Protein AF-A0AAD5KRB5-F1 (afdb_monomer)

pLDDT: mean 70.36, std 25.69, range [22.36, 98.06]

Mean predicted aligned error: 24.26 Å

Foldseek 3Di:
DDDDDDDDDDDDDDDDDDDDDDDDDDDDDDDDDDPPPPPVVVVLVVLLQQFDLDPVQADVQLEAEEDEDPDDDPQSVVLLVVLQVLDVVQARHHYHYDDDDFFHEYEDAPVQDAAFAAGGDPDGYGYGHCHPVLWDADPVGTDNLSVNVRVLRHRGGHDSPPDPDDDDDDDDDDDDDDDDADDDDDPDDDDDDHPDPPDDPPPPPVDDPPRSDDLSSSCSSRSSSVRPVSCCVSPVPDDDPDDDDDDDDDDDDDDDDDDDDDDYDDDDDDDDDDDDDDDDDDDDDDDDDYYDDDDYYDYDDDYDDDDDDDPCVVVVVVVVVVVVVVVVVVVVVVVVVVVVVVVVVVVVVVVVVVVVVVVVVVVVVVVVVVVVVVVVVVVVVVVVVVVVVVVVVVVVVVVVVVVVVVVVVVVVVVVVVVVVVVVVVVVVVVVVVVVVVVVVVVSVVSVVVVVVVVVVVVVVVVVVVVVVVVVVVVVVVVVVVVVVVVVVVVVVVVVVVVVVVVVVVVVVVVVVVVVVVVVVVVVVVVVVVVVVVVVVVVVVVVVVVVVVVVVVVVVVVVVVVVVVVVVVVVVVVVVVVVVVVVVVVVVVVVVVVVVVVVVVVVVVVPPDDPD

Secondary structure (DSSP, 8-state):
---------S------------------PPPP--TT-TTHHHHHHHHTTTB---GGGSPGGGEEEEEE-TT--HHHHHHHHHHHHHHHTTSS-EEEE-SS-SS-EEEE--SS-SEE-SS--SSSSEEEE--GGG-EEETTEEE-HHHHHHHHHHHTBPPTTSSS-SSSS------S---PPP----S---------------------TTT---HHHHHHHHHHTT-HHHHHHH-TT------------------------------------------------------------------------STTHHHHHHHHHHHHHHHHHHHHHHHHHHHHHHHHHHHHHHHHHHHHHHHHHHHHHHHHHHHHHHHHHHHHHHHHHHHHHHHHHHHHHHHHHHHHHHHHHHHHHHHHHHHHHHHHHHHHHHHHHHHHHHHHHHHHHHHHHHHHHHHHHHHHHHHHHHHHHHHHHHHHHHHHHHHHHHHHHHHHHHHHHHHHHHHHHHHHHHHHHHHHHHHHHHHHHHHHHHHHHHHHHHHHHHHHHHHHHHHHHHHHHHHHHHHHHHHHHHHHHHHHHHHHHHHHHHHHHHHHHHHHHHHHHHHHGGGS---

Organism: NCBI:txid1820382

Structure (mmCIF, N/CA/C/O backbone):
data_AF-A0AAD5KRB5-F1
#
_entry.id   AF-A0AAD5KRB5-F1
#
loop_
_atom_site.group_PDB
_atom_site.id
_atom_site.type_symbol
_atom_site.label_atom_id
_atom_site.label_alt_id
_atom_site.label_comp_id
_atom_site.label_asym_id
_atom_site.label_entity_id
_atom_site.label_seq_id
_atom_site.pdbx_PDB_ins_code
_atom_site.Cartn_x
_atom_site.Cartn_y
_atom_site.Cartn_z
_atom_site.occupancy
_atom_site.B_iso_or_equiv
_atom_site.auth_seq_id
_atom_site.auth_comp_id
_atom_site.auth_asym_id
_atom_site.auth_atom_id
_atom_site.pdbx_PDB_model_num
ATOM 1 N N . MET A 1 1 ? -0.957 -33.837 -90.561 1.00 33.84 1 MET A N 1
ATOM 2 C CA . MET A 1 1 ? -0.164 -34.818 -89.783 1.00 33.84 1 MET A CA 1
ATOM 3 C C . MET A 1 1 ? 0.730 -34.053 -88.817 1.00 33.84 1 MET A C 1
ATOM 5 O O . MET A 1 1 ? 1.133 -32.969 -89.201 1.00 33.84 1 MET A O 1
ATOM 9 N N . LEU A 1 2 ? 0.994 -34.621 -87.631 1.00 34.00 2 LEU A N 1
ATOM 10 C CA . LEU A 1 2 ? 2.117 -34.367 -86.698 1.00 34.00 2 LEU A CA 1
ATOM 11 C C . LEU A 1 2 ? 2.572 -32.893 -86.488 1.00 34.00 2 LEU A C 1
ATOM 13 O O . LEU A 1 2 ? 3.139 -32.278 -87.379 1.00 34.00 2 LEU A O 1
ATOM 17 N N . LEU A 1 3 ? 2.258 -32.253 -85.353 1.00 36.47 3 LEU A N 1
ATOM 18 C CA . LEU A 1 3 ? 2.976 -32.339 -84.056 1.00 36.47 3 LEU A CA 1
ATOM 19 C C . LEU A 1 3 ? 4.400 -31.743 -84.068 1.00 36.47 3 LEU A C 1
ATOM 21 O O . LEU A 1 3 ? 5.311 -32.376 -84.592 1.00 36.47 3 LEU A O 1
ATOM 25 N N . ASN A 1 4 ? 4.606 -30.610 -83.371 1.00 46.38 4 ASN A N 1
ATOM 26 C CA . ASN A 1 4 ? 5.390 -30.590 -82.116 1.00 46.38 4 ASN A CA 1
ATOM 27 C C . ASN A 1 4 ? 5.543 -29.198 -81.448 1.00 46.38 4 ASN A C 1
ATOM 29 O O . ASN A 1 4 ? 6.260 -28.343 -81.953 1.00 46.38 4 ASN A O 1
ATOM 33 N N . ASN A 1 5 ? 5.035 -29.104 -80.209 1.00 39.56 5 ASN A N 1
ATOM 34 C CA . ASN A 1 5 ? 5.648 -28.405 -79.060 1.00 39.56 5 ASN A CA 1
ATOM 35 C C . ASN A 1 5 ? 5.735 -26.841 -79.060 1.00 39.56 5 ASN A C 1
ATOM 37 O O . ASN A 1 5 ? 5.331 -26.208 -80.031 1.00 39.56 5 ASN A O 1
ATOM 41 N N . PRO A 1 6 ? 6.006 -26.175 -77.907 1.00 44.97 6 PRO A N 1
ATOM 42 C CA . PRO A 1 6 ? 4.866 -25.646 -77.146 1.00 44.97 6 PRO A CA 1
ATOM 43 C C . PRO A 1 6 ? 4.995 -24.181 -76.675 1.00 44.97 6 PRO A C 1
ATOM 45 O O . PRO A 1 6 ? 6.012 -23.787 -76.113 1.00 44.97 6 PRO A O 1
ATOM 48 N N . PHE A 1 7 ? 3.905 -23.411 -76.762 1.00 33.75 7 PHE A N 1
ATOM 49 C CA . PHE A 1 7 ? 3.726 -22.166 -75.996 1.00 33.75 7 PHE A CA 1
ATOM 50 C C . PHE A 1 7 ? 2.237 -21.924 -75.688 1.00 33.75 7 PHE A C 1
ATOM 52 O O . PHE A 1 7 ? 1.543 -21.201 -76.396 1.00 33.75 7 PHE A O 1
ATOM 59 N N . VAL A 1 8 ? 1.730 -22.559 -74.625 1.00 36.62 8 VAL A N 1
ATOM 60 C CA . VAL A 1 8 ? 0.375 -22.325 -74.092 1.00 36.62 8 VAL A CA 1
ATOM 61 C C . VAL A 1 8 ? 0.426 -22.350 -72.566 1.00 36.62 8 VAL A C 1
ATOM 63 O O . VAL A 1 8 ? 0.498 -23.430 -71.991 1.00 36.62 8 VAL A O 1
ATOM 66 N N . LEU A 1 9 ? 0.399 -21.167 -71.936 1.00 37.81 9 LEU A N 1
ATOM 67 C CA . LEU A 1 9 ? -0.214 -20.880 -70.623 1.00 37.81 9 LEU A CA 1
ATOM 68 C C . LEU A 1 9 ? 0.064 -19.420 -70.199 1.00 37.81 9 LEU A C 1
ATOM 70 O O . LEU A 1 9 ? 0.882 -19.161 -69.320 1.00 37.81 9 LEU A O 1
ATOM 74 N N . LEU A 1 10 ? -0.624 -18.447 -70.813 1.00 33.12 10 LEU A N 1
ATOM 75 C CA . LEU A 1 10 ? -0.805 -17.122 -70.199 1.00 33.12 10 LEU A CA 1
ATOM 76 C C . LEU A 1 10 ? -2.013 -16.367 -70.789 1.00 33.12 10 LEU A C 1
ATOM 78 O O . LEU A 1 10 ? -1.944 -15.791 -71.866 1.00 33.12 10 LEU A O 1
ATOM 82 N N . PHE A 1 11 ? -3.120 -16.428 -70.044 1.00 29.62 11 PHE A N 1
ATOM 83 C CA . PHE A 1 11 ? -4.233 -15.471 -69.970 1.00 29.62 11 PHE A CA 1
ATOM 84 C C . PHE A 1 11 ? -4.649 -14.676 -71.227 1.00 29.62 11 PHE A C 1
ATOM 86 O O . PHE A 1 11 ? -4.172 -13.570 -71.463 1.00 29.62 11 PHE A O 1
ATOM 93 N N . LEU A 1 12 ? -5.730 -15.128 -71.873 1.00 30.44 12 LEU A N 1
ATOM 94 C CA . LEU A 1 12 ? -6.816 -14.243 -72.322 1.00 30.44 12 LEU A CA 1
ATOM 95 C C . LEU A 1 12 ? -8.167 -14.955 -72.139 1.00 30.44 12 LEU A C 1
ATOM 97 O O . LEU A 1 12 ? -8.295 -16.138 -72.443 1.00 30.44 12 LEU A O 1
ATOM 101 N N . GLY A 1 13 ? -9.167 -14.234 -71.627 1.00 30.81 13 GLY A N 1
ATOM 102 C CA . GLY A 1 13 ? -10.491 -14.771 -71.289 1.00 30.81 13 GLY A CA 1
ATOM 103 C C . GLY A 1 13 ? -11.410 -13.660 -70.787 1.00 30.81 13 GLY A C 1
ATOM 104 O O . GLY A 1 13 ? -11.586 -13.491 -69.585 1.00 30.81 13 GLY A O 1
ATOM 105 N N . PHE A 1 14 ? -11.911 -12.836 -71.708 1.00 30.73 14 PHE A N 1
ATOM 106 C CA . PHE A 1 14 ? -12.558 -11.559 -71.399 1.00 30.73 14 PHE A CA 1
ATOM 107 C C . PHE A 1 14 ? -14.092 -11.639 -71.527 1.00 30.73 14 PHE A C 1
ATOM 109 O O . PHE A 1 14 ? -14.607 -12.050 -72.561 1.00 30.73 14 PHE A O 1
ATOM 116 N N . THR A 1 15 ? -14.787 -11.188 -70.475 1.00 33.84 15 THR A N 1
ATOM 117 C CA . THR A 1 15 ? -16.203 -10.752 -70.410 1.00 33.84 15 THR A CA 1
ATOM 118 C C . THR A 1 15 ? -17.335 -11.661 -70.915 1.00 33.84 15 THR A C 1
ATOM 120 O O . THR A 1 15 ? -17.570 -11.774 -72.113 1.00 33.84 15 THR A O 1
ATOM 123 N N . LEU A 1 16 ? -18.217 -12.034 -69.980 1.00 32.69 16 LEU A N 1
ATOM 124 C CA . LEU A 1 16 ? -19.617 -11.567 -69.936 1.00 32.69 16 LEU A CA 1
ATOM 125 C C . LEU A 1 16 ? -19.930 -11.218 -68.460 1.00 32.69 16 LEU A C 1
ATOM 127 O O . LEU A 1 16 ? -19.480 -11.946 -67.583 1.00 32.69 16 LEU A O 1
ATOM 131 N N . GLY A 1 17 ? -20.641 -10.149 -68.092 1.00 28.95 17 GLY A N 1
ATOM 132 C CA . GLY A 1 17 ? -21.177 -9.029 -68.874 1.00 28.95 17 GLY A CA 1
ATOM 133 C C . GLY A 1 17 ? -21.923 -8.018 -67.974 1.00 28.95 17 GLY A C 1
ATOM 134 O O . GLY A 1 17 ? -21.989 -8.203 -66.765 1.00 28.95 17 GLY A O 1
ATOM 135 N N . SER A 1 18 ? -22.528 -6.998 -68.593 1.00 30.42 18 SER A N 1
ATOM 136 C CA . SER A 1 18 ? -23.494 -6.031 -68.023 1.00 30.42 18 SER A CA 1
ATOM 137 C C . SER A 1 18 ? -23.044 -5.028 -66.943 1.00 30.42 18 SER A C 1
ATOM 139 O O . SER A 1 18 ? -22.562 -5.347 -65.865 1.00 30.42 18 SER A O 1
ATOM 141 N N . ALA A 1 19 ? -23.318 -3.764 -67.261 1.00 35.44 19 ALA A N 1
ATOM 142 C CA . ALA A 1 19 ? -23.075 -2.558 -66.482 1.00 35.44 19 ALA A CA 1
ATOM 143 C C . ALA A 1 19 ? -23.714 -2.506 -65.080 1.00 35.44 19 ALA A C 1
ATOM 145 O O . ALA A 1 19 ? -24.895 -2.803 -64.916 1.00 35.44 19 ALA A O 1
ATOM 146 N N . ASN A 1 20 ? -22.990 -1.897 -64.134 1.00 33.69 20 ASN A N 1
ATOM 147 C CA . ASN A 1 20 ? -23.480 -0.707 -63.428 1.00 33.69 20 ASN A CA 1
ATOM 148 C C . ASN A 1 20 ? -22.328 0.067 -62.767 1.00 33.69 20 ASN A C 1
ATOM 150 O O . ASN A 1 20 ? -21.305 -0.510 -62.413 1.00 33.69 20 ASN A O 1
ATOM 154 N N . GLY A 1 21 ? -22.481 1.387 -62.623 1.00 31.89 21 GLY A N 1
ATOM 155 C CA . GLY A 1 21 ? -21.416 2.275 -62.146 1.00 31.89 21 GLY A CA 1
ATOM 156 C C . GLY A 1 21 ? -21.823 3.153 -60.967 1.00 31.89 21 GLY A C 1
ATOM 157 O O . GLY A 1 21 ? -22.022 4.352 -61.161 1.00 31.89 21 GLY A O 1
ATOM 158 N N . LYS A 1 22 ? -21.909 2.590 -59.752 1.00 30.16 22 LYS A N 1
ATOM 159 C CA . LYS A 1 22 ? -21.881 3.341 -58.479 1.00 30.16 22 LYS A CA 1
ATOM 160 C C . LYS A 1 22 ? -21.605 2.429 -57.271 1.00 30.16 22 LYS A C 1
ATOM 162 O O . LYS A 1 22 ? -21.918 1.249 -57.323 1.00 30.16 22 LYS A O 1
ATOM 167 N N . SER A 1 23 ? -21.097 3.054 -56.202 1.00 24.75 23 SER A N 1
ATOM 168 C CA . SER A 1 23 ? -21.069 2.618 -54.789 1.00 24.75 23 SER A CA 1
ATOM 169 C C . SER A 1 23 ? -20.448 1.260 -54.422 1.00 24.75 23 SER A C 1
ATOM 171 O O . SER A 1 23 ? -20.905 0.195 -54.815 1.00 24.75 23 SER A O 1
ATOM 173 N N . ILE A 1 24 ? -19.454 1.354 -53.536 1.00 35.56 24 ILE A N 1
ATOM 174 C CA . ILE A 1 24 ? -18.873 0.281 -52.720 1.00 35.56 24 ILE A CA 1
ATOM 175 C C . ILE A 1 24 ? -19.974 -0.496 -51.979 1.00 35.56 24 ILE A C 1
ATOM 177 O O . ILE A 1 24 ? -20.862 0.116 -51.389 1.00 35.56 24 ILE A O 1
ATOM 181 N N . GLY A 1 25 ? -19.851 -1.823 -51.938 1.00 25.25 25 GLY A N 1
ATOM 182 C CA . GLY A 1 25 ? -20.611 -2.699 -51.049 1.00 25.25 25 GLY A CA 1
ATOM 183 C C . GLY A 1 25 ? -19.754 -3.898 -50.652 1.00 25.25 25 GLY A C 1
ATOM 184 O O . GLY A 1 25 ? -19.396 -4.701 -51.508 1.00 25.25 25 GLY A O 1
ATOM 185 N N . LEU A 1 26 ? -19.392 -3.989 -49.371 1.00 28.44 26 LEU A N 1
ATOM 186 C CA . LEU A 1 26 ? -18.772 -5.178 -48.786 1.00 28.44 26 LEU A CA 1
ATOM 187 C C . LEU A 1 26 ? -19.882 -6.080 -48.246 1.00 28.44 26 LEU A C 1
ATOM 189 O O . LEU A 1 26 ? -20.679 -5.643 -47.419 1.00 28.44 26 LEU A O 1
ATOM 193 N N . THR A 1 27 ? -19.910 -7.330 -48.698 1.00 31.06 27 THR A N 1
ATOM 194 C CA . THR A 1 27 ? -20.761 -8.387 -48.142 1.00 31.06 27 THR A CA 1
ATOM 195 C C . THR A 1 27 ? -19.926 -9.647 -47.973 1.00 31.06 27 THR A C 1
ATOM 197 O O . THR A 1 27 ? -19.627 -10.328 -48.951 1.00 31.06 27 THR A O 1
ATOM 200 N N . GLU A 1 28 ? -19.575 -9.951 -46.731 1.00 29.97 28 GLU A N 1
ATOM 201 C CA . GLU A 1 28 ? -19.152 -11.279 -46.290 1.00 29.97 28 GLU A CA 1
ATOM 202 C C . GLU A 1 28 ? -19.823 -11.531 -44.927 1.00 29.97 28 GLU A C 1
ATOM 204 O O . GLU A 1 28 ? -20.260 -10.584 -44.266 1.00 29.97 28 GLU A O 1
ATOM 209 N N . GLU A 1 29 ? -20.066 -12.794 -44.585 1.00 31.72 29 GLU A N 1
ATOM 210 C CA . GLU A 1 29 ? -21.195 -13.167 -43.720 1.00 31.72 29 GLU A CA 1
ATOM 211 C C . GLU A 1 29 ? -20.943 -12.953 -42.215 1.00 31.72 29 GLU A C 1
ATOM 213 O O . GLU A 1 29 ? -19.821 -13.076 -41.724 1.00 31.72 29 GLU A O 1
ATOM 218 N N . ILE A 1 30 ? -22.011 -12.653 -41.464 1.00 29.17 30 ILE A N 1
ATOM 219 C CA . ILE A 1 30 ? -21.963 -12.444 -40.009 1.00 29.17 30 ILE A CA 1
ATOM 220 C C . ILE A 1 30 ? -22.104 -13.798 -39.290 1.00 29.17 30 ILE A C 1
ATOM 222 O O . ILE A 1 30 ? -23.167 -14.413 -39.391 1.00 29.17 30 ILE A O 1
ATOM 226 N N . PRO A 1 31 ? -21.106 -14.258 -38.511 1.00 29.20 31 PRO A N 1
ATOM 227 C CA . PRO A 1 31 ? -21.293 -15.365 -37.581 1.00 29.20 31 PRO A CA 1
ATOM 228 C C . PRO A 1 31 ? -22.018 -14.884 -36.313 1.00 29.20 31 PRO A C 1
ATOM 230 O O . PRO A 1 31 ? -21.617 -13.897 -35.696 1.00 29.20 31 PRO A O 1
ATOM 233 N N . GLU A 1 32 ? -23.065 -15.595 -35.886 1.00 30.03 32 GLU A N 1
ATOM 234 C CA . GLU A 1 32 ? -23.789 -15.270 -34.649 1.00 30.03 32 GLU A CA 1
ATOM 235 C C . GLU A 1 32 ? -22.891 -15.422 -33.408 1.00 30.03 32 GLU A C 1
ATOM 237 O O . GLU A 1 32 ? -22.331 -16.493 -33.135 1.00 30.03 32 GLU A O 1
ATOM 242 N N . LEU A 1 33 ? -22.770 -14.344 -32.625 1.00 32.22 33 LEU A N 1
ATOM 243 C CA . LEU A 1 33 ? -21.905 -14.279 -31.447 1.00 32.22 33 LEU A CA 1
ATOM 244 C C . LEU A 1 33 ? -22.483 -15.084 -30.271 1.00 32.22 33 LEU A C 1
ATOM 246 O O . LEU A 1 33 ? -23.208 -14.576 -29.417 1.00 32.22 33 LEU A O 1
ATOM 250 N N . ASN A 1 34 ? -22.122 -16.366 -30.217 1.00 27.69 34 ASN A N 1
ATOM 251 C CA . ASN A 1 34 ? -22.429 -17.243 -29.091 1.00 27.69 34 ASN A CA 1
ATOM 252 C C . ASN A 1 34 ? -21.687 -16.784 -27.821 1.00 27.69 34 ASN A C 1
ATOM 254 O O . ASN A 1 34 ? -20.458 -16.676 -27.800 1.00 27.69 34 ASN A O 1
ATOM 258 N N . LEU A 1 35 ? -22.444 -16.556 -26.744 1.00 35.22 35 LEU A N 1
ATOM 259 C CA . LEU A 1 35 ? -21.977 -15.924 -25.500 1.00 35.22 35 LEU A CA 1
ATOM 260 C C . LEU A 1 35 ? -21.063 -16.816 -24.623 1.00 35.22 35 LEU A C 1
ATOM 262 O O . LEU A 1 35 ? -20.517 -16.343 -23.631 1.00 35.22 35 LEU A O 1
ATOM 266 N N . ASP A 1 36 ? -20.824 -18.072 -25.013 1.00 35.72 36 ASP A N 1
ATOM 267 C CA . ASP A 1 36 ? -19.928 -19.016 -24.317 1.00 35.72 36 ASP A CA 1
ATOM 268 C C . ASP A 1 36 ? -18.420 -18.776 -24.578 1.00 35.72 36 ASP A C 1
ATOM 270 O O . ASP A 1 36 ? -17.562 -19.494 -24.053 1.00 35.72 36 ASP A O 1
ATOM 274 N N . SER A 1 37 ? -18.045 -17.768 -25.378 1.00 30.73 37 SER A N 1
ATOM 275 C CA . SER A 1 37 ? -16.631 -17.478 -25.661 1.00 30.73 37 SER A CA 1
ATOM 276 C C . SER A 1 37 ? -15.909 -16.832 -24.469 1.00 30.73 37 SER A C 1
ATOM 278 O O . SER A 1 37 ? -16.025 -1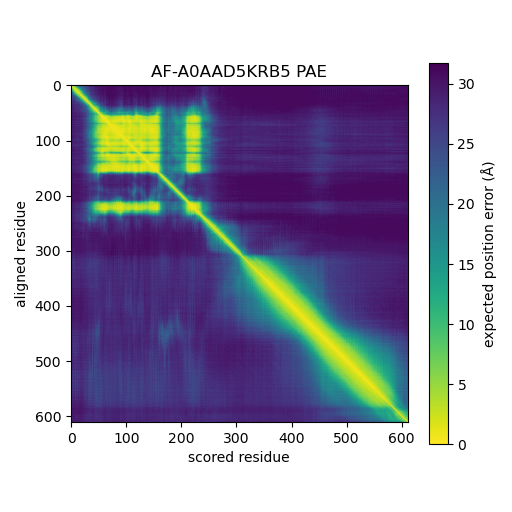5.634 -24.198 1.00 30.73 37 SER A O 1
ATOM 280 N N . LEU A 1 38 ? -15.070 -17.629 -23.800 1.00 36.25 38 LEU A N 1
ATOM 281 C CA . LEU A 1 38 ? -14.309 -17.302 -22.581 1.00 36.25 38 LEU A CA 1
ATOM 282 C C . LEU A 1 38 ? -13.310 -16.119 -22.700 1.00 36.25 38 LEU A C 1
ATOM 284 O O . LEU A 1 38 ? -12.569 -15.842 -21.755 1.00 36.25 38 LEU A O 1
ATOM 288 N N . GLN A 1 39 ? -13.230 -15.448 -23.853 1.00 36.41 39 GLN A N 1
ATOM 289 C CA . GLN A 1 39 ? -12.272 -14.373 -24.131 1.00 36.41 39 GLN A CA 1
ATOM 290 C C . GLN A 1 39 ? -12.822 -12.971 -23.826 1.00 36.41 39 GLN A C 1
ATOM 292 O O . GLN A 1 39 ? -12.128 -12.211 -23.156 1.00 36.41 39 GLN A O 1
ATOM 297 N N . GLY A 1 40 ? -14.067 -12.640 -24.190 1.00 31.38 40 GLY A N 1
ATOM 298 C CA . GLY A 1 40 ? -14.624 -11.299 -23.926 1.00 31.38 40 GLY A CA 1
ATOM 299 C C . GLY A 1 40 ? -14.718 -10.976 -22.426 1.00 31.38 40 GLY A C 1
ATOM 300 O O . GLY A 1 40 ? -14.287 -9.919 -21.965 1.00 31.38 40 GLY A O 1
ATOM 301 N N . ALA A 1 41 ? -15.156 -11.953 -21.624 1.00 34.41 41 ALA A N 1
ATOM 302 C CA . ALA A 1 41 ? -15.172 -11.849 -20.162 1.00 34.41 41 ALA A CA 1
ATOM 303 C C . ALA A 1 41 ? -13.766 -11.674 -19.545 1.00 34.41 41 ALA A C 1
ATOM 305 O O . ALA A 1 41 ? -13.626 -11.119 -18.454 1.00 34.41 41 ALA A O 1
ATOM 306 N N . LYS A 1 42 ? -12.712 -12.128 -20.235 1.00 35.44 42 LYS A N 1
ATOM 307 C CA . LYS A 1 42 ? -11.318 -12.033 -19.781 1.00 35.44 42 LYS A CA 1
ATOM 308 C C . LYS A 1 42 ? -10.738 -10.635 -19.994 1.00 35.44 42 LYS A C 1
ATOM 310 O O . LYS A 1 42 ? -9.936 -10.194 -19.177 1.00 35.44 42 LYS A O 1
ATOM 315 N N . GLU A 1 43 ? -11.157 -9.937 -21.046 1.00 38.97 43 GLU A N 1
ATOM 316 C CA . GLU A 1 43 ? -10.744 -8.558 -21.333 1.00 38.97 43 GLU A CA 1
ATOM 317 C C . GLU A 1 43 ? -11.492 -7.566 -20.434 1.00 38.97 43 GLU A C 1
ATOM 319 O O . GLU A 1 43 ? -10.852 -6.761 -19.753 1.00 38.97 43 GLU A O 1
ATOM 324 N N . LEU A 1 44 ? -12.815 -7.717 -20.285 1.00 43.31 44 LEU A N 1
ATOM 325 C CA . LEU A 1 44 ? -13.591 -6.950 -19.302 1.00 43.31 44 LEU A CA 1
ATOM 326 C C . LEU A 1 44 ? -13.076 -7.192 -17.867 1.00 43.31 44 LEU A C 1
ATOM 328 O O . LEU A 1 44 ? -12.896 -6.249 -17.097 1.00 43.31 44 LEU A O 1
ATOM 332 N N . GLY A 1 45 ? -12.733 -8.441 -17.527 1.00 47.06 45 GLY A N 1
ATOM 333 C CA . GLY A 1 45 ? -12.103 -8.802 -16.253 1.00 47.06 45 GLY A CA 1
ATOM 334 C C . GLY A 1 45 ? -10.674 -8.267 -16.058 1.00 47.06 45 GLY A C 1
ATOM 335 O O . GLY A 1 45 ? -10.228 -8.130 -14.919 1.00 47.06 45 GLY A O 1
ATOM 336 N N . GLN A 1 46 ? -9.951 -7.922 -17.131 1.00 49.81 46 GLN A N 1
ATOM 337 C CA . GLN A 1 46 ? -8.675 -7.202 -17.035 1.00 49.81 46 GLN A CA 1
ATOM 338 C C . GLN A 1 46 ? -8.867 -5.692 -16.841 1.00 49.81 46 GLN A C 1
ATOM 340 O O . GLN A 1 46 ? -8.059 -5.077 -16.144 1.00 49.81 46 GLN A O 1
ATOM 345 N N . GLN A 1 47 ? -9.924 -5.104 -17.408 1.00 50.06 47 GLN A N 1
ATOM 346 C CA . GLN A 1 47 ? -10.245 -3.683 -17.235 1.00 50.06 47 GLN A CA 1
ATOM 347 C C . GLN A 1 47 ? -10.863 -3.390 -15.855 1.00 50.06 47 GLN A C 1
ATOM 349 O O . GLN A 1 47 ? -10.479 -2.416 -15.209 1.00 50.06 47 GLN A O 1
ATOM 354 N N . LEU A 1 48 ? -11.715 -4.282 -15.333 1.00 52.84 48 LEU A N 1
ATOM 355 C CA . LEU A 1 48 ? -12.315 -4.209 -13.988 1.00 52.84 48 LEU A CA 1
ATOM 356 C C . LEU A 1 48 ? -11.349 -4.571 -12.833 1.00 52.84 48 LEU A C 1
ATOM 358 O O . LEU A 1 48 ? -11.779 -4.815 -11.704 1.00 52.84 48 LEU A O 1
ATOM 362 N N . LYS A 1 49 ? -10.028 -4.573 -13.063 1.00 55.44 49 LYS A N 1
ATOM 363 C CA . LYS A 1 49 ? -9.039 -4.665 -11.975 1.00 55.44 49 LYS A CA 1
ATOM 364 C C . LYS A 1 49 ? -9.240 -3.523 -10.975 1.00 55.44 49 LYS A C 1
ATOM 366 O O . LYS A 1 49 ? -9.223 -2.348 -11.355 1.00 55.44 49 LYS A O 1
ATOM 371 N N . ASN A 1 50 ? -9.330 -3.883 -9.693 1.00 58.31 50 ASN A N 1
ATOM 372 C CA . ASN A 1 50 ? -9.634 -2.990 -8.567 1.00 58.31 50 ASN A CA 1
ATOM 373 C C . ASN A 1 50 ? -11.098 -2.482 -8.535 1.00 58.31 50 ASN A C 1
ATOM 375 O O . ASN A 1 50 ? -11.375 -1.389 -8.047 1.00 58.31 50 ASN A O 1
ATOM 379 N N . ALA A 1 51 ? -12.048 -3.289 -9.023 1.00 60.06 51 ALA A N 1
ATOM 380 C CA . ALA A 1 51 ? -13.491 -3.113 -8.828 1.00 60.06 51 ALA A CA 1
ATOM 381 C C . ALA A 1 51 ? -14.112 -4.341 -8.128 1.00 60.06 51 ALA A C 1
ATOM 383 O O . ALA A 1 51 ? -13.682 -5.477 -8.346 1.00 60.06 51 ALA A O 1
ATOM 384 N N . ILE A 1 52 ? -15.140 -4.144 -7.293 1.00 60.50 52 ILE A N 1
ATOM 385 C CA . ILE A 1 52 ? -15.869 -5.247 -6.646 1.00 60.50 52 ILE A CA 1
ATOM 386 C C . ILE A 1 52 ? -16.842 -5.885 -7.647 1.00 60.50 52 ILE A C 1
ATOM 388 O O . ILE A 1 52 ? -17.986 -5.472 -7.778 1.00 60.50 52 ILE A O 1
ATOM 392 N N . VAL A 1 53 ? -16.401 -6.961 -8.300 1.00 59.69 53 VAL A N 1
ATOM 393 C CA . VAL A 1 53 ? -17.193 -7.737 -9.282 1.00 59.69 53 VAL A CA 1
ATOM 394 C C . VAL A 1 53 ? -18.390 -8.483 -8.647 1.00 59.69 53 VAL A C 1
ATOM 396 O O . VAL A 1 53 ? -19.237 -9.033 -9.345 1.00 59.69 53 VAL A O 1
ATOM 399 N N . ASN A 1 54 ? -18.501 -8.518 -7.313 1.00 69.12 54 ASN A N 1
ATOM 400 C CA . ASN A 1 54 ? -19.637 -9.135 -6.625 1.00 69.12 54 ASN A CA 1
ATOM 401 C C . ASN A 1 54 ? -20.840 -8.174 -6.554 1.00 69.12 54 ASN A C 1
ATOM 403 O O . ASN A 1 54 ? -20.868 -7.276 -5.709 1.00 69.12 54 ASN A O 1
ATOM 407 N N . SER A 1 55 ? -21.865 -8.432 -7.369 1.00 71.88 55 SER A N 1
ATOM 408 C CA . SER A 1 55 ? -23.085 -7.619 -7.465 1.00 71.88 55 SER A CA 1
ATOM 409 C C . SER A 1 55 ? -23.839 -7.427 -6.143 1.00 71.88 55 SER A C 1
ATOM 411 O O . SER A 1 55 ? -24.463 -6.386 -5.958 1.00 71.88 55 SER A O 1
ATOM 413 N N . SER A 1 56 ? -23.734 -8.345 -5.169 1.00 74.62 56 SER A N 1
ATOM 414 C CA . SER A 1 56 ? -24.370 -8.158 -3.851 1.00 74.62 56 SER A CA 1
ATOM 415 C C . SER A 1 56 ? -23.775 -6.997 -3.036 1.00 74.62 56 SER A C 1
ATOM 417 O O . SER A 1 56 ? -24.344 -6.603 -2.020 1.00 74.62 56 SER A O 1
ATOM 419 N N . LEU A 1 57 ? -22.602 -6.496 -3.436 1.00 83.19 57 LEU A N 1
ATOM 420 C CA . LEU A 1 57 ? -21.876 -5.385 -2.811 1.00 83.19 57 LEU A CA 1
ATOM 421 C C . LEU A 1 57 ? -21.913 -4.100 -3.661 1.00 83.19 57 LEU A C 1
ATOM 423 O O . LEU A 1 57 ? -21.243 -3.125 -3.318 1.00 83.19 57 LEU A O 1
ATOM 427 N N . LEU A 1 58 ? -22.691 -4.079 -4.745 1.00 89.06 58 LEU A N 1
ATOM 428 C CA . LEU A 1 58 ? -23.010 -2.863 -5.492 1.00 89.06 58 LEU A CA 1
ATOM 429 C C . LEU A 1 58 ? -24.271 -2.203 -4.920 1.00 89.06 58 LEU A C 1
ATOM 431 O O . LEU A 1 58 ? -25.041 -2.825 -4.181 1.00 89.06 58 LEU A O 1
ATOM 435 N N . TRP A 1 59 ? -24.481 -0.931 -5.246 1.00 92.31 59 TRP A N 1
ATOM 436 C CA . TRP A 1 59 ? -25.738 -0.247 -4.946 1.00 92.31 59 TRP A CA 1
ATOM 437 C C . TRP A 1 59 ? -26.820 -0.667 -5.954 1.00 92.31 59 TRP A C 1
ATOM 439 O O . TRP A 1 59 ? -26.569 -0.573 -7.157 1.00 92.31 59 TRP A O 1
ATOM 449 N N . PRO A 1 60 ? -28.000 -1.149 -5.504 1.00 90.31 60 PRO A N 1
ATOM 450 C CA . PRO A 1 60 ? -29.102 -1.489 -6.402 1.00 90.31 60 PRO A CA 1
ATOM 451 C C . PRO A 1 60 ? -29.427 -0.326 -7.338 1.00 90.31 60 PRO A C 1
ATOM 453 O O . PRO A 1 60 ? -29.485 0.819 -6.893 1.00 90.31 60 PRO A O 1
ATOM 456 N N . ASP A 1 61 ? -29.585 -0.629 -8.624 1.00 89.06 61 ASP A N 1
ATOM 457 C CA . ASP A 1 61 ? -29.927 0.324 -9.689 1.00 89.06 61 ASP A CA 1
ATOM 458 C C . ASP A 1 61 ? -29.000 1.563 -9.781 1.00 89.06 61 ASP A C 1
ATOM 460 O O . ASP A 1 61 ? -29.381 2.590 -10.333 1.00 89.06 61 ASP A O 1
ATOM 464 N N . GLY A 1 62 ? -27.779 1.492 -9.224 1.00 91.44 62 GLY A N 1
ATOM 465 C CA . GLY A 1 62 ? -26.853 2.632 -9.135 1.00 91.44 62 GLY A CA 1
ATOM 466 C C . GLY A 1 62 ? -27.223 3.683 -8.076 1.00 91.44 62 GLY A C 1
ATOM 467 O O . GLY A 1 62 ? -26.575 4.727 -8.002 1.00 91.44 62 GLY A O 1
ATOM 468 N N . VAL A 1 63 ? -28.236 3.424 -7.242 1.00 95.75 63 VAL A N 1
ATOM 469 C CA . VAL A 1 63 ? -28.790 4.388 -6.280 1.00 95.75 63 VAL A CA 1
ATOM 470 C C . VAL A 1 63 ? -28.051 4.313 -4.940 1.00 95.75 63 VAL A C 1
ATOM 472 O O . VAL A 1 63 ? -28.304 3.432 -4.111 1.00 95.75 63 VAL A O 1
ATOM 475 N N . LEU A 1 64 ? -27.153 5.267 -4.686 1.00 96.25 64 LEU A N 1
ATOM 476 C CA . LEU A 1 64 ? -26.479 5.416 -3.398 1.00 96.25 64 LEU A CA 1
ATOM 477 C C . LEU A 1 64 ? -27.348 6.256 -2.451 1.00 96.25 64 LEU A C 1
ATOM 479 O O . LEU A 1 64 ? -27.441 7.480 -2.552 1.00 96.25 64 LEU A O 1
ATOM 483 N N . LEU A 1 65 ? -27.976 5.575 -1.492 1.00 97.06 65 LEU A N 1
ATOM 484 C CA . LEU A 1 65 ? -28.771 6.205 -0.438 1.00 97.06 65 LEU A CA 1
ATOM 485 C C . LEU A 1 65 ? -27.858 6.839 0.620 1.00 97.06 65 LEU A C 1
ATOM 487 O O . LEU A 1 65 ? -26.989 6.148 1.155 1.00 97.06 65 LEU A O 1
ATOM 491 N N . TYR A 1 66 ? -28.054 8.118 0.964 1.00 97.69 66 TYR A N 1
ATOM 492 C CA . TYR A 1 66 ? -27.163 8.851 1.878 1.00 97.69 66 TYR A CA 1
ATOM 493 C C . TYR A 1 66 ? -27.867 9.668 2.978 1.00 97.69 66 TYR A C 1
ATOM 495 O O . TYR A 1 66 ? -29.013 10.092 2.853 1.00 97.69 66 TYR A O 1
ATOM 503 N N . SER A 1 67 ? -27.138 9.967 4.055 1.00 97.38 67 SER A N 1
ATOM 504 C CA . SER A 1 67 ? -27.440 11.051 5.001 1.00 97.38 67 SER A CA 1
ATOM 505 C C . SER A 1 67 ? -26.183 11.877 5.259 1.00 97.38 67 SER A C 1
ATOM 507 O O . SER A 1 67 ? -25.130 11.282 5.484 1.00 97.38 67 SER A O 1
ATOM 509 N N . ILE A 1 68 ? -26.299 13.199 5.350 1.00 97.38 68 ILE A N 1
ATOM 510 C CA . ILE A 1 68 ? -25.249 14.063 5.912 1.00 97.38 68 ILE A CA 1
ATOM 511 C C . ILE A 1 68 ? -25.591 14.300 7.389 1.00 97.38 68 ILE A C 1
ATOM 513 O O . ILE A 1 68 ? -26.725 14.672 7.695 1.00 97.38 68 ILE A O 1
ATOM 517 N N . GLY A 1 69 ? -24.653 14.001 8.290 1.00 93.25 69 GLY A N 1
ATOM 518 C CA . GLY A 1 69 ? -24.769 14.273 9.726 1.00 93.25 69 GLY A CA 1
ATOM 519 C C . GLY A 1 69 ? -24.419 15.719 10.091 1.00 93.25 69 GLY A C 1
ATOM 520 O O . GLY A 1 69 ? -24.040 16.512 9.235 1.00 93.25 69 GLY A O 1
ATOM 521 N N . ASP A 1 70 ? -24.524 16.069 11.370 1.00 91.00 70 ASP A N 1
ATOM 522 C CA . ASP A 1 70 ? -24.220 17.424 11.842 1.00 91.00 70 ASP A CA 1
ATOM 523 C C . ASP A 1 70 ? -22.710 17.747 11.819 1.00 91.00 70 ASP A C 1
ATOM 525 O O . ASP A 1 70 ? -21.854 16.862 11.889 1.00 91.00 70 ASP A O 1
ATOM 529 N N . GLY A 1 71 ? -22.375 19.042 11.781 1.00 91.50 71 GLY A N 1
ATOM 530 C CA . GLY A 1 71 ? -21.000 19.541 11.939 1.00 91.50 71 GLY A CA 1
ATOM 531 C C . GLY A 1 71 ? -20.240 19.854 10.643 1.00 91.50 71 GLY A C 1
ATOM 532 O O . GLY A 1 71 ? -19.083 20.280 10.715 1.00 91.50 71 GLY A O 1
ATOM 533 N N . PHE A 1 72 ? -20.862 19.690 9.475 1.00 95.75 72 PHE A N 1
ATOM 534 C CA . PHE A 1 72 ? -20.382 20.278 8.219 1.00 95.75 72 PHE A CA 1
ATOM 535 C C . PHE A 1 72 ? -20.800 21.754 8.124 1.00 95.75 72 PHE A C 1
ATOM 537 O O . PHE A 1 72 ? -21.885 22.134 8.568 1.00 95.75 72 PHE A O 1
ATOM 544 N N . SER A 1 73 ? -19.934 22.593 7.561 1.00 95.12 73 SER A N 1
ATOM 545 C CA . SER A 1 73 ? -20.252 23.969 7.179 1.00 95.12 73 SER A CA 1
ATOM 546 C C . SER A 1 73 ? -21.145 23.993 5.931 1.00 95.12 73 SER A C 1
ATOM 548 O O . SER A 1 73 ? -21.321 22.973 5.261 1.00 95.12 73 SER A O 1
ATOM 550 N N . ALA A 1 74 ? -21.685 25.164 5.582 1.00 94.44 74 ALA A N 1
ATOM 551 C CA . ALA A 1 74 ? -22.414 25.333 4.324 1.00 94.44 74 ALA A CA 1
ATOM 552 C C . ALA A 1 74 ? -21.541 24.950 3.113 1.00 94.44 74 ALA A C 1
ATOM 554 O O . ALA A 1 74 ? -21.978 24.157 2.288 1.00 94.44 74 ALA A O 1
ATOM 555 N N . GLN A 1 75 ? -20.288 25.415 3.080 1.00 94.06 75 GLN A N 1
ATOM 556 C CA . GLN A 1 75 ? -19.344 25.182 1.982 1.00 94.06 75 GLN A CA 1
ATOM 557 C C . GLN A 1 75 ? -18.853 23.722 1.908 1.00 94.06 75 GLN A C 1
ATOM 559 O O . GLN A 1 75 ? -18.702 23.163 0.828 1.00 94.06 75 GLN A O 1
ATOM 564 N N . GLU A 1 76 ? -18.657 23.061 3.055 1.00 95.56 76 GLU A N 1
ATOM 565 C CA . GLU A 1 76 ? -18.353 21.620 3.091 1.00 95.56 76 GLU A CA 1
ATOM 566 C C . GLU A 1 76 ? -19.559 20.780 2.627 1.00 95.56 76 GLU A C 1
ATOM 568 O O . GLU A 1 76 ? -19.389 19.723 2.026 1.00 95.56 76 GLU A O 1
ATOM 573 N N . THR A 1 77 ? -20.784 21.243 2.896 1.00 96.06 77 THR A N 1
ATOM 574 C CA . THR A 1 77 ? -22.023 20.579 2.454 1.00 96.06 77 THR A CA 1
ATOM 575 C C . THR A 1 77 ? -22.263 20.782 0.955 1.00 96.06 77 THR A C 1
ATOM 577 O O . THR A 1 77 ? -22.652 19.844 0.266 1.00 96.06 77 THR A O 1
ATOM 580 N N . GLU A 1 78 ? -21.985 21.983 0.448 1.00 95.44 78 GLU A N 1
ATOM 581 C CA . GLU A 1 78 ? -21.982 22.338 -0.976 1.00 95.44 78 GLU A CA 1
ATOM 582 C C . GLU A 1 78 ? -21.001 21.447 -1.752 1.00 95.44 78 GLU A C 1
ATOM 584 O O . GLU A 1 78 ? -21.426 20.724 -2.648 1.00 95.44 78 GLU A O 1
ATOM 589 N N . ALA A 1 79 ? -19.753 21.326 -1.285 1.00 94.88 79 ALA A N 1
ATOM 590 C CA . ALA A 1 79 ? -18.743 20.452 -1.885 1.00 94.88 79 ALA A CA 1
ATOM 591 C C . ALA A 1 79 ? -19.126 18.953 -1.909 1.00 94.88 79 ALA A C 1
ATOM 593 O O . ALA A 1 79 ? -18.676 18.212 -2.784 1.00 94.88 79 ALA A O 1
ATOM 594 N N . ILE A 1 80 ? -19.959 18.480 -0.969 1.00 96.81 80 ILE A N 1
ATOM 595 C CA . ILE A 1 80 ? -20.528 17.120 -1.018 1.00 96.81 80 ILE A CA 1
ATOM 596 C C . ILE A 1 80 ? -21.551 17.003 -2.160 1.00 96.81 80 ILE A C 1
ATOM 598 O O . ILE A 1 80 ? -21.532 16.010 -2.888 1.00 96.81 80 ILE A O 1
ATOM 602 N N . TYR A 1 81 ? -22.417 18.003 -2.345 1.00 97.00 81 TYR A N 1
ATOM 603 C CA . TYR A 1 81 ? -23.400 18.011 -3.433 1.00 97.00 81 TYR A CA 1
ATOM 604 C C . TYR A 1 81 ? -22.765 18.227 -4.812 1.00 97.00 81 TYR A C 1
ATOM 606 O O . TYR A 1 81 ? -23.187 17.571 -5.763 1.00 97.00 81 TYR A O 1
ATOM 614 N N . ASP A 1 82 ? -21.711 19.039 -4.919 1.00 94.38 82 ASP A N 1
ATOM 615 C CA . ASP A 1 82 ? -20.923 19.187 -6.149 1.00 94.38 82 ASP A CA 1
ATOM 616 C C . ASP A 1 82 ? -20.364 17.836 -6.608 1.00 94.38 82 ASP A C 1
ATOM 618 O O . ASP A 1 82 ? -20.466 17.472 -7.778 1.00 94.38 82 ASP A O 1
ATOM 622 N N . VAL A 1 83 ? -19.829 17.041 -5.675 1.00 94.75 83 VAL A N 1
ATOM 623 C CA . VAL A 1 83 ? -19.319 15.693 -5.966 1.00 94.75 83 VAL A CA 1
ATOM 624 C C . VAL A 1 83 ? -20.438 14.769 -6.444 1.00 94.75 83 VAL A C 1
ATOM 626 O O . VAL A 1 83 ? -20.225 14.021 -7.397 1.00 94.75 83 VAL A O 1
ATOM 629 N N . PHE A 1 84 ? -21.631 14.826 -5.844 1.00 96.69 84 PHE A N 1
ATOM 630 C CA . PHE A 1 84 ? -22.784 14.042 -6.308 1.00 96.69 84 PHE A CA 1
ATOM 631 C C . PHE A 1 84 ? -23.182 14.427 -7.738 1.00 96.69 84 PHE A C 1
ATOM 633 O O . PHE A 1 84 ? -23.292 13.549 -8.592 1.00 96.69 84 PHE A O 1
ATOM 640 N N . ALA A 1 85 ? -23.278 15.727 -8.030 1.00 94.62 85 ALA A N 1
ATOM 641 C CA . ALA A 1 85 ? -23.563 16.231 -9.371 1.00 94.62 85 ALA A CA 1
ATOM 642 C C . ALA A 1 85 ? -22.476 15.832 -10.390 1.00 94.62 85 ALA A C 1
ATOM 644 O O . ALA A 1 85 ? -22.793 15.476 -11.524 1.00 94.62 85 ALA A O 1
ATOM 645 N N . MET A 1 86 ? -21.195 15.815 -9.996 1.00 92.31 86 MET A N 1
ATOM 646 C CA . MET A 1 86 ? -20.100 15.324 -10.844 1.00 92.31 86 MET A CA 1
ATOM 647 C C . MET A 1 86 ? -20.208 13.824 -11.148 1.00 92.31 86 MET A C 1
ATOM 649 O O . MET A 1 86 ? -19.840 13.415 -12.248 1.00 92.31 86 MET A O 1
ATOM 653 N N . TYR A 1 87 ? -20.694 13.000 -10.214 1.00 94.00 87 TYR A N 1
ATOM 654 C CA . TYR A 1 87 ? -20.982 11.587 -10.484 1.00 94.00 87 TYR A CA 1
ATOM 655 C C . TYR A 1 87 ? -22.196 11.430 -11.408 1.00 94.00 87 TYR A C 1
ATOM 657 O O . TYR A 1 87 ? -22.099 10.721 -12.410 1.00 94.00 87 TYR A O 1
ATOM 665 N N . GLU A 1 88 ? -23.304 12.110 -11.117 1.00 94.31 88 GLU A N 1
ATOM 666 C CA . GLU A 1 88 ? -24.556 12.045 -11.889 1.00 94.31 88 GLU A CA 1
ATOM 667 C C . GLU A 1 88 ? -24.392 12.564 -13.329 1.00 94.31 88 GLU A C 1
ATOM 669 O O . GLU A 1 88 ? -24.993 12.030 -14.257 1.00 94.31 88 GLU A O 1
ATOM 674 N N . ALA A 1 89 ? -23.516 13.548 -13.556 1.00 90.94 89 ALA A N 1
ATOM 675 C CA . ALA A 1 89 ? -23.206 14.057 -14.893 1.00 90.94 89 ALA A CA 1
ATOM 676 C C . ALA A 1 89 ? -22.310 13.124 -15.735 1.00 90.94 89 ALA A C 1
ATOM 678 O O . ALA A 1 89 ? -22.264 13.259 -16.959 1.00 90.94 89 ALA A O 1
ATOM 679 N N . LYS A 1 90 ? -21.565 12.206 -15.099 1.00 89.19 90 LYS A N 1
ATOM 680 C CA . LYS A 1 90 ? -20.497 11.403 -15.735 1.00 89.19 90 LYS A CA 1
ATOM 681 C C . LYS A 1 90 ? -20.735 9.888 -15.681 1.00 89.19 90 LYS A C 1
ATOM 683 O O . LYS A 1 90 ? -19.939 9.122 -16.226 1.00 89.19 90 LYS A O 1
ATOM 688 N N . SER A 1 91 ? -21.799 9.446 -15.016 1.00 91.81 91 SER A N 1
ATOM 689 C CA . SER A 1 91 ? -22.142 8.040 -14.788 1.00 91.81 91 SER A CA 1
ATOM 690 C C . SER A 1 91 ? -23.661 7.851 -14.716 1.00 91.81 91 SER A C 1
ATOM 692 O O . SER A 1 91 ? -24.420 8.785 -14.938 1.00 91.81 91 SER A O 1
ATOM 694 N N . CYS A 1 92 ? -24.107 6.634 -14.412 1.00 93.62 92 CYS A N 1
ATOM 695 C CA . CYS A 1 92 ? -25.494 6.318 -14.065 1.00 93.62 92 CYS A CA 1
ATOM 696 C C . CYS A 1 92 ? -25.727 6.203 -12.546 1.00 93.62 92 CYS A C 1
ATOM 698 O O . CYS A 1 92 ? -26.801 5.789 -12.118 1.00 93.62 92 CYS A O 1
ATOM 700 N N . ILE A 1 93 ? -24.727 6.551 -11.727 1.00 96.06 93 ILE A N 1
ATOM 701 C CA . ILE A 1 93 ? -24.875 6.611 -10.271 1.00 96.06 93 ILE A CA 1
ATOM 702 C C . ILE A 1 93 ? -25.758 7.798 -9.902 1.00 96.06 93 ILE A C 1
ATOM 704 O O . ILE A 1 93 ? -25.565 8.886 -10.438 1.00 96.06 93 ILE A O 1
ATOM 708 N N . THR A 1 94 ? -26.665 7.600 -8.947 1.00 96.44 94 THR A N 1
ATOM 709 C CA . THR A 1 94 ? -27.505 8.665 -8.378 1.00 96.44 94 THR A CA 1
ATOM 710 C C . THR A 1 94 ? -27.394 8.703 -6.859 1.00 96.44 94 THR A C 1
ATOM 712 O O . THR A 1 94 ? -27.240 7.667 -6.206 1.00 96.44 94 THR A O 1
ATOM 715 N N . PHE A 1 95 ? -27.468 9.900 -6.282 1.00 97.75 95 PHE A N 1
ATOM 716 C CA . PHE A 1 95 ? -27.323 10.138 -4.849 1.00 97.75 95 PHE A CA 1
ATOM 717 C C . PHE A 1 95 ? -28.661 10.574 -4.257 1.00 97.75 95 PHE A C 1
ATOM 719 O O . PHE A 1 95 ? -29.091 11.719 -4.379 1.00 97.75 95 PHE A O 1
ATOM 726 N N . VAL A 1 96 ? -29.331 9.652 -3.563 1.00 97.25 96 VAL A N 1
ATOM 727 C CA . VAL A 1 96 ? -30.675 9.879 -3.011 1.00 97.25 96 VAL A CA 1
ATOM 728 C C . VAL A 1 96 ? -30.606 10.019 -1.495 1.00 97.25 96 VAL A C 1
ATOM 730 O O . VAL A 1 96 ? -30.082 9.158 -0.790 1.00 97.25 96 VAL A O 1
ATOM 733 N N . LYS A 1 97 ? -31.158 11.106 -0.951 1.00 97.12 97 LYS A N 1
ATOM 734 C CA . LYS A 1 97 ? -31.201 11.313 0.501 1.00 97.12 97 LYS A CA 1
ATOM 735 C C . LYS A 1 97 ? -32.149 10.296 1.150 1.00 97.12 97 LYS A C 1
ATOM 737 O O . LYS A 1 97 ? -33.331 10.277 0.814 1.00 97.12 97 LYS A O 1
ATOM 742 N N . ARG A 1 98 ? -31.651 9.496 2.104 1.00 94.31 98 ARG A N 1
ATOM 743 C CA . ARG A 1 98 ? -32.443 8.506 2.861 1.00 94.31 98 ARG A CA 1
ATOM 744 C C . ARG A 1 98 ? -33.672 9.178 3.484 1.00 94.31 98 ARG A C 1
ATOM 746 O O . ARG A 1 98 ? -33.542 10.189 4.178 1.00 94.31 98 ARG A O 1
ATOM 753 N N . THR A 1 99 ? -34.832 8.551 3.319 1.00 94.38 99 THR A N 1
ATOM 754 C CA . THR A 1 99 ? -36.046 8.811 4.100 1.00 94.38 99 THR A CA 1
ATOM 755 C C . THR A 1 99 ? -36.189 7.800 5.242 1.00 94.38 99 THR A C 1
ATOM 757 O O . THR A 1 99 ? -36.316 8.174 6.405 1.00 94.38 99 THR A O 1
ATOM 760 N N . THR A 1 100 ? -36.128 6.508 4.915 1.00 92.00 100 THR A N 1
ATOM 761 C CA . THR A 1 100 ? -36.538 5.383 5.774 1.00 92.00 100 THR A CA 1
ATOM 762 C C . THR A 1 100 ? -35.740 4.102 5.505 1.00 92.00 100 THR A C 1
ATOM 764 O O . THR A 1 100 ? -35.840 3.155 6.273 1.00 92.00 100 THR A O 1
ATOM 767 N N . GLU A 1 101 ? -34.873 4.087 4.497 1.00 92.94 101 GLU A N 1
ATOM 768 C CA . GLU A 1 101 ? -34.259 2.901 3.894 1.00 92.94 101 GLU A CA 1
ATOM 769 C C . GLU A 1 101 ? -33.015 2.425 4.672 1.00 92.94 101 GLU A C 1
ATOM 771 O O . GLU A 1 101 ? -32.011 3.132 4.762 1.00 92.94 101 GLU A O 1
ATOM 776 N N . ASP A 1 102 ? -33.051 1.223 5.255 1.00 87.81 102 ASP A N 1
ATOM 777 C CA . ASP A 1 102 ? -32.078 0.847 6.295 1.00 87.81 102 ASP A CA 1
ATOM 778 C C . ASP A 1 102 ? -30.620 0.671 5.839 1.00 87.81 102 ASP A C 1
ATOM 780 O O . ASP A 1 102 ? -29.706 0.871 6.642 1.00 87.81 102 ASP A O 1
ATOM 784 N N . PHE A 1 103 ? -30.369 0.353 4.566 1.00 90.62 103 PHE A N 1
ATOM 785 C CA . PHE A 1 103 ? -29.016 0.272 4.002 1.00 90.62 103 PHE A CA 1
ATOM 786 C C . PHE A 1 103 ? -28.659 1.577 3.284 1.00 90.62 103 PHE A C 1
ATOM 788 O O . PHE A 1 103 ? -29.150 1.834 2.188 1.00 90.62 103 PHE A O 1
ATOM 795 N N . TYR A 1 104 ? -27.790 2.381 3.896 1.00 95.25 104 TYR A N 1
ATOM 796 C CA . TYR A 1 104 ? -27.428 3.719 3.428 1.00 95.25 104 TYR A CA 1
ATOM 797 C C . TYR A 1 104 ? -26.032 4.131 3.920 1.00 95.25 104 TYR A C 1
ATOM 799 O O . TYR A 1 104 ? -25.512 3.592 4.907 1.00 95.25 104 TYR A O 1
ATOM 807 N N . VAL A 1 105 ? -25.441 5.111 3.239 1.00 96.94 105 VAL A N 1
ATOM 808 C CA . VAL A 1 105 ? -24.207 5.790 3.635 1.00 96.94 105 VAL A CA 1
ATOM 809 C C . VAL A 1 105 ? -24.527 6.918 4.612 1.00 96.94 105 VAL A C 1
ATOM 811 O O . VAL A 1 105 ? -25.240 7.862 4.284 1.00 96.94 105 VAL A O 1
ATOM 814 N N . SER A 1 106 ? -23.947 6.872 5.807 1.00 96.81 106 SER A N 1
ATOM 815 C CA . SER A 1 106 ? -23.966 7.995 6.738 1.00 96.81 106 SER A CA 1
ATOM 816 C C . SER A 1 106 ? -22.642 8.754 6.660 1.00 96.81 106 SER A C 1
ATOM 818 O O . SER A 1 106 ? -21.588 8.229 7.025 1.00 96.81 106 SER A O 1
ATOM 820 N N . ILE A 1 107 ? -22.711 9.977 6.138 1.00 98.06 107 ILE A N 1
ATOM 821 C CA . ILE A 1 107 ? -21.591 10.895 5.934 1.00 98.06 107 ILE A CA 1
ATOM 822 C C . ILE A 1 107 ? -21.419 11.710 7.218 1.00 98.06 107 ILE A C 1
ATOM 824 O O . ILE A 1 107 ? -22.336 12.430 7.617 1.00 98.06 107 ILE A O 1
ATOM 828 N N . GLN A 1 108 ? -20.284 11.558 7.899 1.00 96.38 108 GLN A N 1
ATOM 829 C CA . GLN A 1 108 ? -20.069 12.098 9.248 1.00 96.38 108 GLN A CA 1
ATOM 830 C C . GLN A 1 108 ? -18.636 12.604 9.458 1.00 96.38 108 GLN A C 1
ATOM 832 O O . GLN A 1 108 ? -17.707 12.182 8.771 1.00 96.38 108 GLN A O 1
ATOM 837 N N . LYS A 1 109 ? -18.452 13.455 10.472 1.00 95.06 109 LYS A N 1
ATOM 838 C CA . LYS A 1 109 ? -17.142 13.808 11.036 1.00 95.06 109 LYS A CA 1
ATOM 839 C C . LYS A 1 109 ? -16.863 12.929 12.255 1.00 95.06 109 LYS A C 1
ATOM 841 O O . LYS A 1 109 ? -17.367 13.212 13.340 1.00 95.06 109 LYS A O 1
ATOM 846 N N . THR A 1 110 ? -16.131 11.822 12.089 1.00 92.50 110 THR A N 1
ATOM 847 C CA . THR A 1 110 ? -15.908 10.860 13.190 1.00 92.50 110 THR A CA 1
ATOM 848 C C . THR A 1 110 ? -14.640 11.122 14.008 1.00 92.50 110 THR A C 1
ATOM 850 O O . THR A 1 110 ? -14.336 10.335 14.903 1.00 92.50 110 THR A O 1
ATOM 853 N N . GLY A 1 111 ? -13.847 12.145 13.677 1.00 88.31 111 GLY A N 1
ATOM 854 C CA . GLY A 1 111 ? -12.521 12.387 14.261 1.00 88.31 111 GLY A CA 1
ATOM 855 C C . GLY A 1 111 ? -11.469 11.319 13.915 1.00 88.31 111 GLY A C 1
ATOM 856 O O . GLY A 1 111 ? -10.454 11.221 14.602 1.00 88.31 111 GLY A O 1
ATOM 857 N N . GLY A 1 112 ? -11.720 10.495 12.891 1.00 83.38 112 GLY A N 1
ATOM 858 C CA . GLY A 1 112 ? -10.886 9.361 12.472 1.00 83.38 112 GLY A CA 1
ATOM 859 C C . GLY A 1 112 ? -10.147 9.558 11.141 1.00 83.38 112 GLY A C 1
ATOM 860 O O . GLY A 1 112 ? -9.447 8.651 10.699 1.00 83.38 112 GLY A O 1
ATOM 861 N N . GLY A 1 113 ? -10.294 10.715 10.495 1.00 88.56 113 GLY A N 1
ATOM 862 C CA . GLY A 1 113 ? -9.752 11.016 9.172 1.00 88.56 113 GLY A CA 1
ATOM 863 C C . GLY A 1 113 ? -10.695 10.642 8.022 1.00 88.56 113 GLY A C 1
ATOM 864 O O . GLY A 1 113 ? -11.891 10.418 8.210 1.00 88.56 113 GLY A O 1
ATOM 865 N N . CYS A 1 114 ? -10.139 10.593 6.811 1.00 92.50 114 CYS A N 1
ATOM 866 C CA . CYS A 1 114 ? -10.885 10.471 5.556 1.00 92.50 114 CYS A CA 1
ATOM 867 C C . CYS A 1 114 ? -10.974 9.006 5.097 1.00 92.50 114 CYS A C 1
ATOM 869 O O . CYS A 1 114 ? -10.060 8.507 4.430 1.00 92.50 114 CYS A O 1
ATOM 871 N N . TYR A 1 115 ? -12.058 8.301 5.430 1.00 91.06 115 TYR A N 1
ATOM 872 C CA . TYR A 1 115 ? -12.206 6.868 5.136 1.00 91.06 115 TYR A CA 1
ATOM 873 C C . TYR A 1 115 ? -13.631 6.472 4.722 1.00 91.06 115 TYR A C 1
ATOM 875 O O . TYR A 1 115 ? -14.601 7.181 4.973 1.00 91.06 115 TYR A O 1
ATOM 883 N N . SER A 1 116 ? -13.741 5.324 4.058 1.00 91.56 116 SER A N 1
ATOM 884 C CA . SER A 1 116 ? -14.982 4.771 3.512 1.00 91.56 116 SER A CA 1
ATOM 885 C C . SER A 1 116 ? -14.868 3.248 3.449 1.00 91.56 116 SER A C 1
ATOM 887 O O . SER A 1 116 ? -13.765 2.721 3.291 1.00 91.56 116 SER A O 1
ATOM 889 N N . TYR A 1 117 ? -15.990 2.540 3.569 1.00 89.69 117 TYR A N 1
ATOM 890 C CA . TYR A 1 117 ? -16.056 1.117 3.234 1.00 89.69 117 TYR A CA 1
ATOM 891 C C . TYR A 1 117 ? -16.104 0.936 1.714 1.00 89.69 117 TYR A C 1
ATOM 893 O O . TYR A 1 117 ? -16.752 1.720 1.024 1.00 89.69 117 TYR A O 1
ATOM 901 N N . THR A 1 118 ? -15.471 -0.113 1.183 1.00 89.06 118 THR A N 1
ATOM 902 C CA . THR A 1 118 ? -15.561 -0.393 -0.255 1.00 89.06 118 THR A CA 1
ATOM 903 C C . THR A 1 118 ? -16.846 -1.149 -0.597 1.00 89.06 118 THR A C 1
ATOM 905 O O . THR A 1 118 ? -17.052 -2.271 -0.130 1.00 89.06 118 THR A O 1
ATOM 908 N N . GLY A 1 119 ? -17.689 -0.543 -1.433 1.00 89.19 119 GLY A N 1
ATOM 909 C CA . GLY A 1 119 ? -18.989 -1.062 -1.852 1.00 89.19 119 GLY A CA 1
ATOM 910 C C . GLY A 1 119 ? -20.087 -0.924 -0.793 1.00 89.19 119 GLY A C 1
ATOM 911 O O . GLY A 1 119 ? -19.865 -0.479 0.343 1.00 89.19 119 GLY A O 1
ATOM 912 N N . ARG A 1 120 ? -21.293 -1.352 -1.165 1.00 90.88 120 ARG A N 1
ATOM 913 C CA . ARG A 1 120 ? -22.462 -1.434 -0.289 1.00 90.88 120 ARG A CA 1
ATOM 914 C C . ARG A 1 120 ? -22.272 -2.537 0.753 1.00 90.88 120 ARG A C 1
ATOM 916 O O . ARG A 1 120 ? -22.155 -3.720 0.431 1.00 90.88 120 ARG A O 1
ATOM 923 N N . GLN A 1 121 ? -22.269 -2.153 2.023 1.00 86.81 121 GLN A N 1
ATOM 924 C CA . GLN A 1 121 ? -22.143 -3.067 3.150 1.00 86.81 121 GLN A CA 1
ATOM 925 C C . GLN A 1 121 ? -23.499 -3.646 3.556 1.00 86.81 121 GLN A C 1
ATOM 927 O O . GLN A 1 121 ? -24.545 -3.012 3.438 1.00 86.81 121 GLN A O 1
ATOM 932 N N . HIS A 1 122 ? -23.461 -4.836 4.152 1.00 79.38 122 HIS A N 1
ATOM 933 C CA . HIS A 1 122 ? -24.618 -5.458 4.803 1.00 79.38 122 HIS A CA 1
ATOM 934 C C . HIS A 1 122 ? -24.773 -5.019 6.279 1.00 79.38 122 HIS A C 1
ATOM 936 O O . HIS A 1 122 ? -25.455 -5.676 7.062 1.00 79.38 122 HIS A O 1
ATOM 942 N N . SER A 1 123 ? -24.133 -3.909 6.664 1.00 74.69 123 SER A N 1
ATOM 943 C CA . SER A 1 123 ? -24.205 -3.267 7.982 1.00 74.69 123 SER A CA 1
ATOM 944 C C . SER A 1 123 ? -24.836 -1.879 7.868 1.00 74.69 123 SER A C 1
ATOM 946 O O . SER A 1 123 ? -24.607 -1.181 6.882 1.00 74.69 123 SER A O 1
ATOM 948 N N . GLN A 1 124 ? -25.601 -1.472 8.879 1.00 81.25 124 GLN A N 1
ATOM 949 C CA . GLN A 1 124 ? -26.497 -0.317 8.814 1.00 81.25 124 GLN A CA 1
ATOM 950 C C . GLN A 1 124 ? -26.242 0.654 9.983 1.00 81.25 124 GLN A C 1
ATOM 952 O O . GLN A 1 124 ? -26.317 0.215 11.134 1.00 81.25 124 GLN A O 1
ATOM 957 N N . PRO A 1 125 ? -25.990 1.956 9.733 1.00 88.69 125 PRO A N 1
ATOM 958 C CA . PRO A 1 125 ? -25.443 2.518 8.487 1.00 88.69 125 PRO A CA 1
ATOM 959 C C . PRO A 1 125 ? -24.070 1.932 8.118 1.00 88.69 125 PRO A C 1
ATOM 961 O O . PRO A 1 125 ? -23.376 1.373 8.970 1.00 88.69 125 PRO A O 1
ATOM 964 N N . GLN A 1 126 ? -23.617 2.168 6.882 1.00 94.50 126 GLN A N 1
ATOM 965 C CA . GLN A 1 126 ? -22.176 2.220 6.600 1.00 94.50 126 GLN A CA 1
ATOM 966 C C . GLN A 1 126 ? -21.681 3.664 6.716 1.00 94.50 126 GLN A C 1
ATOM 968 O O . GLN A 1 126 ? -22.386 4.595 6.333 1.00 94.50 126 GLN A O 1
ATOM 973 N N . ILE A 1 127 ? -20.477 3.866 7.246 1.00 94.44 127 ILE A N 1
ATOM 974 C CA . ILE A 1 127 ? -19.922 5.207 7.477 1.00 94.44 127 ILE A CA 1
ATOM 975 C C . ILE A 1 127 ? -19.024 5.621 6.306 1.00 94.44 127 ILE A C 1
ATOM 977 O O . ILE A 1 127 ? -18.165 4.849 5.876 1.00 94.44 127 ILE A O 1
ATOM 981 N N . VAL A 1 128 ? -19.196 6.862 5.850 1.00 96.31 128 VAL A N 1
ATOM 982 C CA . VAL A 1 128 ? -18.187 7.628 5.108 1.00 96.31 128 VAL A CA 1
ATOM 983 C C . VAL A 1 128 ? -17.742 8.762 6.025 1.00 96.31 128 VAL A C 1
ATOM 985 O O . VAL A 1 128 ? -18.544 9.612 6.407 1.00 96.31 128 VAL A O 1
ATOM 988 N N . SER A 1 129 ? -16.473 8.747 6.425 1.00 95.44 129 SER A N 1
ATOM 989 C CA . SER A 1 129 ? -15.903 9.773 7.294 1.00 95.44 129 SER A CA 1
ATOM 990 C C . SER A 1 129 ? -15.232 10.850 6.457 1.00 95.44 129 SER A C 1
ATOM 992 O O . SER A 1 129 ? -14.299 10.566 5.700 1.00 95.44 129 SER A O 1
ATOM 994 N N . LEU A 1 130 ? -15.710 12.081 6.620 1.00 96.19 130 LEU A N 1
ATOM 995 C CA . LEU A 1 130 ? -15.185 13.292 6.000 1.00 96.19 130 LEU A CA 1
ATOM 996 C C . LEU A 1 130 ? -14.947 14.337 7.098 1.00 96.19 130 LEU A C 1
ATOM 998 O O . LEU A 1 130 ? -15.703 15.289 7.244 1.00 96.19 130 LEU A O 1
ATOM 1002 N N . ASP A 1 131 ? -13.914 14.135 7.914 1.00 92.44 131 ASP A N 1
ATOM 1003 C CA . ASP A 1 131 ? -13.474 15.135 8.894 1.00 92.44 131 ASP A CA 1
ATOM 1004 C C . ASP A 1 131 ? -12.966 16.427 8.227 1.00 92.44 131 ASP A C 1
ATOM 1006 O O . ASP A 1 131 ? -12.667 16.456 7.039 1.00 92.44 131 ASP A O 1
ATOM 1010 N N . ALA A 1 132 ? -12.771 17.494 9.008 1.00 90.06 132 ALA A N 1
ATOM 1011 C CA . ALA A 1 132 ? -12.332 18.806 8.504 1.00 90.06 132 ALA A CA 1
ATOM 1012 C C . ALA A 1 132 ? -11.014 18.795 7.689 1.00 90.06 132 ALA A C 1
ATOM 1014 O O . ALA A 1 132 ? -10.771 19.711 6.918 1.00 90.06 132 ALA A O 1
ATOM 1015 N N . LYS A 1 133 ? -10.160 17.768 7.828 1.00 88.56 133 LYS A N 1
ATOM 1016 C CA . LYS A 1 133 ? -8.942 17.591 7.004 1.00 88.56 133 LYS A CA 1
ATOM 1017 C C . LYS A 1 133 ? -9.197 16.967 5.624 1.00 88.56 133 LYS A C 1
ATOM 1019 O O . LYS A 1 133 ? -8.257 16.804 4.856 1.00 88.56 133 LYS A O 1
ATOM 1024 N N . CYS A 1 134 ? -10.432 16.565 5.342 1.00 91.44 134 CYS A N 1
ATOM 1025 C CA . CYS A 1 134 ? -10.860 16.006 4.060 1.00 91.44 134 CYS A CA 1
ATOM 1026 C C . CYS A 1 134 ? -11.371 17.086 3.099 1.00 91.44 134 CYS A C 1
ATOM 1028 O O . CYS A 1 134 ? -11.687 16.772 1.958 1.00 91.44 134 CYS A O 1
ATOM 1030 N N . PHE A 1 135 ? -11.445 18.332 3.573 1.00 92.19 135 PHE A N 1
ATOM 1031 C CA . PHE A 1 135 ? -11.852 19.508 2.826 1.00 92.19 135 PHE A CA 1
ATOM 1032 C C . PHE A 1 135 ? -10.686 20.497 2.787 1.00 92.19 135 PHE A C 1
ATOM 1034 O O . PHE A 1 135 ? -10.173 20.898 3.830 1.00 92.19 135 PHE A O 1
ATOM 1041 N N . ASP A 1 136 ? -10.283 20.897 1.586 1.00 90.56 136 ASP A N 1
ATOM 1042 C CA . ASP A 1 136 ? -9.343 21.997 1.366 1.00 90.56 136 ASP A CA 1
ATOM 1043 C C . ASP A 1 136 ? -10.135 23.148 0.736 1.00 90.56 136 ASP A C 1
ATOM 1045 O O . ASP A 1 136 ? -10.341 23.185 -0.479 1.00 90.56 136 ASP A O 1
ATOM 1049 N N . CYS A 1 137 ? -10.702 23.996 1.600 1.00 90.94 137 CYS A N 1
ATOM 1050 C CA . CYS A 1 137 ? -11.637 25.063 1.243 1.00 90.94 137 CYS A CA 1
ATOM 1051 C C . CYS A 1 137 ? -10.985 26.444 1.303 1.00 90.94 137 CYS A C 1
ATOM 1053 O O . CYS A 1 137 ? -10.245 26.772 2.230 1.00 90.94 137 CYS A O 1
ATOM 1055 N N . THR A 1 138 ? -11.328 27.271 0.321 1.00 88.69 138 THR A N 1
ATOM 1056 C CA . THR A 1 138 ? -10.889 28.661 0.157 1.00 88.69 138 THR A CA 1
ATOM 1057 C C . THR A 1 138 ? -12.088 29.538 -0.211 1.00 88.69 138 THR A C 1
ATOM 1059 O O . THR A 1 138 ? -13.169 29.020 -0.494 1.00 88.69 138 THR A O 1
ATOM 1062 N N . ASP A 1 139 ? -11.908 30.858 -0.299 1.00 83.00 139 ASP A N 1
ATOM 1063 C CA . ASP A 1 139 ? -12.963 31.777 -0.766 1.00 83.00 139 ASP A CA 1
ATOM 1064 C C . ASP A 1 139 ? -13.449 31.479 -2.204 1.00 83.00 139 ASP A C 1
ATOM 1066 O O . ASP A 1 139 ? -14.516 31.939 -2.603 1.00 83.00 139 ASP A O 1
ATOM 1070 N N . ALA A 1 140 ? -12.689 30.694 -2.981 1.00 81.62 140 ALA A N 1
ATOM 1071 C CA . ALA A 1 140 ? -13.033 30.258 -4.337 1.00 81.62 140 ALA A CA 1
ATOM 1072 C C . ALA A 1 140 ? -13.753 28.891 -4.405 1.00 81.62 140 ALA A C 1
ATOM 1074 O O . ALA A 1 140 ? -14.039 28.418 -5.502 1.00 81.62 140 ALA A O 1
ATOM 1075 N N . GLY A 1 141 ? -14.019 28.241 -3.265 1.00 84.25 141 GLY A N 1
ATOM 1076 C CA . GLY A 1 141 ? -14.599 26.893 -3.190 1.00 84.25 141 GLY A CA 1
ATOM 1077 C C . GLY A 1 141 ? -13.684 25.871 -2.507 1.00 84.25 141 GLY A C 1
ATOM 1078 O O . GLY A 1 141 ? -12.599 26.207 -2.017 1.00 84.25 141 GLY A O 1
ATOM 1079 N N . CYS A 1 142 ? -14.130 24.614 -2.473 1.00 88.50 142 CYS A N 1
ATOM 1080 C CA . CYS A 1 142 ? -13.401 23.488 -1.883 1.00 88.50 142 CYS A CA 1
ATOM 1081 C C . CYS A 1 142 ? -12.883 22.517 -2.946 1.00 88.50 142 CYS A C 1
ATOM 1083 O O . CYS A 1 142 ? -13.562 22.248 -3.935 1.00 88.50 142 CYS A O 1
ATOM 1085 N N . LYS A 1 143 ? -11.713 21.915 -2.708 1.00 88.19 143 LYS A N 1
ATOM 1086 C CA . LYS A 1 143 ? -11.252 20.771 -3.508 1.00 88.19 143 LYS A CA 1
ATOM 1087 C C . LYS A 1 143 ? -12.098 19.533 -3.217 1.00 88.19 143 LYS A C 1
ATOM 1089 O O . LYS A 1 143 ? -12.427 19.241 -2.066 1.00 88.19 143 LYS A O 1
ATOM 1094 N N . THR A 1 144 ? -12.428 18.806 -4.277 1.00 89.12 144 THR A N 1
ATOM 1095 C CA . THR A 1 144 ? -13.351 17.663 -4.267 1.00 89.12 144 THR A CA 1
ATOM 1096 C C . THR A 1 144 ? -12.654 16.311 -4.439 1.00 89.12 144 THR A C 1
ATOM 1098 O O . THR A 1 144 ? -13.295 15.278 -4.273 1.00 89.12 144 THR A O 1
ATOM 1101 N N . ASP A 1 145 ? -11.349 16.280 -4.718 1.00 86.81 145 ASP A N 1
ATOM 1102 C CA . ASP A 1 145 ? -10.555 15.078 -5.014 1.00 86.81 145 ASP A CA 1
ATOM 1103 C C . ASP A 1 145 ? -10.637 14.011 -3.906 1.00 86.81 145 ASP A C 1
ATOM 1105 O O . ASP A 1 145 ? -10.913 12.835 -4.174 1.00 86.81 145 ASP A O 1
ATOM 1109 N N . VAL A 1 146 ? -10.491 14.428 -2.642 1.00 88.88 146 VAL A N 1
ATOM 1110 C CA . VAL A 1 146 ? -10.608 13.536 -1.481 1.00 88.88 146 VAL A CA 1
ATOM 1111 C C . VAL A 1 146 ? -12.022 12.960 -1.386 1.00 88.88 146 VAL A C 1
ATOM 1113 O O . VAL A 1 146 ? -12.178 11.758 -1.163 1.00 88.88 146 VAL A O 1
ATOM 1116 N N . LEU A 1 147 ? -13.051 13.790 -1.586 1.00 93.88 147 LEU A N 1
ATOM 1117 C CA . LEU A 1 147 ? -14.459 13.389 -1.530 1.00 93.88 147 LEU A CA 1
ATOM 1118 C C . LEU A 1 147 ? -14.794 12.398 -2.647 1.00 93.88 147 LEU A C 1
ATOM 1120 O O . LEU A 1 147 ? -15.296 11.309 -2.355 1.00 93.88 147 LEU A O 1
ATOM 1124 N N . ILE A 1 148 ? -14.450 12.735 -3.898 1.00 92.94 148 ILE A N 1
ATOM 1125 C CA . ILE A 1 148 ? -14.586 11.868 -5.077 1.00 92.94 148 ILE A CA 1
ATOM 1126 C C . ILE A 1 148 ? -14.004 10.498 -4.745 1.00 92.94 148 ILE A C 1
ATOM 1128 O O . ILE A 1 148 ? -14.716 9.501 -4.833 1.00 92.94 148 ILE A O 1
ATOM 1132 N N . HIS A 1 149 ? -12.765 10.439 -4.256 1.00 89.56 149 HIS A N 1
ATOM 1133 C CA . HIS A 1 149 ? -12.099 9.191 -3.898 1.00 89.56 149 HIS A CA 1
ATOM 1134 C C . HIS A 1 149 ? -12.825 8.393 -2.784 1.00 89.56 149 HIS A C 1
ATOM 1136 O O . HIS A 1 149 ? -12.930 7.168 -2.889 1.00 89.56 149 HIS A O 1
ATOM 1142 N N . LYS A 1 150 ? -13.376 9.024 -1.731 1.00 92.69 150 LYS A N 1
ATOM 1143 C CA . LYS A 1 150 ? -14.121 8.283 -0.681 1.00 92.69 150 LYS A CA 1
ATOM 1144 C C . LYS A 1 150 ? -15.483 7.760 -1.159 1.00 92.69 150 LYS A C 1
ATOM 1146 O O . LYS A 1 150 ? -15.889 6.677 -0.723 1.00 92.69 150 LYS A O 1
ATOM 1151 N N . PHE A 1 151 ? -16.151 8.450 -2.084 1.00 94.75 151 PHE A N 1
ATOM 1152 C CA . PHE A 1 151 ? -17.353 7.921 -2.742 1.00 94.75 151 PHE A CA 1
ATOM 1153 C C . PHE A 1 151 ? -17.027 6.852 -3.794 1.00 94.75 151 PHE A C 1
ATOM 1155 O O . PHE A 1 151 ? -17.756 5.869 -3.888 1.00 94.75 151 PHE A O 1
ATOM 1162 N N . MET A 1 152 ? -15.878 6.943 -4.470 1.00 91.44 152 MET A N 1
ATOM 1163 C CA . MET A 1 152 ? -15.380 5.927 -5.409 1.00 91.44 152 MET A CA 1
ATOM 1164 C C . MET A 1 152 ? -15.211 4.573 -4.689 1.00 91.44 152 MET A C 1
ATOM 1166 O O . MET A 1 152 ? -15.643 3.533 -5.187 1.00 91.44 152 MET A O 1
ATOM 1170 N N . HIS A 1 153 ? -14.718 4.595 -3.441 1.00 90.69 153 HIS A N 1
ATOM 1171 C CA . HIS A 1 153 ? -14.785 3.438 -2.541 1.00 90.69 153 HIS A CA 1
ATOM 1172 C C . HIS A 1 153 ? -16.215 3.020 -2.199 1.00 90.69 153 HIS A C 1
ATOM 1174 O O . HIS A 1 153 ? -16.540 1.851 -2.394 1.00 90.69 153 HIS A O 1
ATOM 1180 N N . ALA A 1 154 ? -17.076 3.929 -1.728 1.00 93.19 154 ALA A N 1
ATOM 1181 C CA . ALA A 1 154 ? -18.449 3.587 -1.329 1.00 93.19 154 ALA A CA 1
ATOM 1182 C C . ALA A 1 154 ? -19.250 2.905 -2.458 1.00 93.19 154 ALA A C 1
ATOM 1184 O O . ALA A 1 154 ? -20.105 2.063 -2.182 1.00 93.19 154 ALA A O 1
ATOM 1185 N N . LEU A 1 155 ? -18.926 3.226 -3.714 1.00 93.31 155 LEU A N 1
ATOM 1186 C CA . LEU A 1 155 ? -19.503 2.657 -4.932 1.00 93.31 155 LEU A CA 1
ATOM 1187 C C . LEU A 1 155 ? -18.879 1.318 -5.368 1.00 93.31 155 LEU A C 1
ATOM 1189 O O . LEU A 1 155 ? -19.487 0.615 -6.166 1.00 93.31 155 LEU A O 1
ATOM 1193 N N . GLY A 1 156 ? -17.725 0.911 -4.833 1.00 87.19 156 GLY A N 1
ATOM 1194 C CA . GLY A 1 156 ? -17.145 -0.420 -5.076 1.00 87.19 156 GLY A CA 1
ATOM 1195 C C . GLY A 1 156 ? -15.792 -0.452 -5.793 1.00 87.19 156 GLY A C 1
ATOM 1196 O O . GLY A 1 156 ? -15.330 -1.539 -6.133 1.00 87.19 156 GLY A O 1
ATOM 1197 N N . ILE A 1 157 ? -15.136 0.688 -6.013 1.00 84.00 157 ILE A N 1
ATOM 1198 C CA . ILE A 1 157 ? -13.797 0.758 -6.619 1.00 84.00 157 ILE A CA 1
ATOM 1199 C C . ILE A 1 157 ? -12.731 0.824 -5.513 1.00 84.00 157 ILE A C 1
ATOM 1201 O O . ILE A 1 157 ? -12.794 1.676 -4.624 1.00 84.00 157 ILE A O 1
ATOM 1205 N N . THR A 1 158 ? -11.743 -0.073 -5.535 1.00 75.19 158 THR A N 1
ATOM 1206 C CA . THR A 1 158 ? -10.639 -0.107 -4.559 1.00 75.19 158 THR A CA 1
ATOM 1207 C C . THR A 1 158 ? -9.438 0.731 -5.023 1.00 75.19 158 THR A C 1
ATOM 1209 O O . THR A 1 158 ? -9.379 1.191 -6.161 1.00 75.19 158 THR A O 1
ATOM 1212 N N . HIS A 1 159 ? -8.451 0.954 -4.144 1.00 67.38 159 HIS A N 1
ATOM 1213 C CA . HIS A 1 159 ? -7.179 1.575 -4.543 1.00 67.38 159 HIS A CA 1
ATOM 1214 C C . HIS A 1 159 ? -6.500 0.757 -5.652 1.00 67.38 159 HIS A C 1
ATOM 1216 O O . HIS A 1 159 ? -6.420 -0.467 -5.549 1.00 67.38 159 HIS A O 1
ATOM 1222 N N . GLU A 1 160 ? -5.88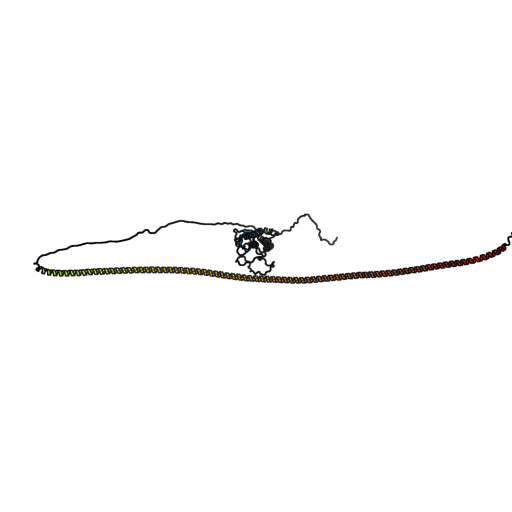1 1.413 -6.636 1.00 53.88 160 GLU A N 1
ATOM 1223 C CA . GLU A 1 160 ? -5.188 0.724 -7.739 1.00 53.88 160 GLU A CA 1
ATOM 1224 C C . GLU A 1 160 ? -4.057 -0.223 -7.270 1.00 53.88 160 GLU A C 1
ATOM 1226 O O . GLU A 1 160 ? -3.745 -1.222 -7.916 1.00 53.88 160 GLU A O 1
ATOM 1231 N N . LYS A 1 161 ? -3.501 0.047 -6.081 1.00 40.31 161 LYS A N 1
ATOM 1232 C CA . LYS A 1 161 ? -2.474 -0.750 -5.386 1.00 40.31 161 LYS A CA 1
ATOM 1233 C C . LYS A 1 161 ? -2.999 -2.001 -4.657 1.00 40.31 161 LYS A C 1
ATOM 1235 O O . LYS A 1 161 ? -2.185 -2.762 -4.138 1.00 40.31 161 LYS A O 1
ATOM 1240 N N . SER A 1 162 ? -4.315 -2.220 -4.568 1.00 41.44 162 SER A N 1
ATOM 1241 C CA . SER A 1 162 ? -4.933 -3.264 -3.719 1.00 41.44 162 SER A CA 1
ATOM 1242 C C . SER A 1 162 ? -5.060 -4.648 -4.386 1.00 41.44 162 SER A C 1
ATOM 1244 O O . SER A 1 162 ? -6.102 -5.290 -4.368 1.00 41.44 162 SER A O 1
ATOM 1246 N N . GLU A 1 163 ? -3.922 -5.114 -4.905 1.00 35.56 163 GLU A N 1
ATOM 1247 C CA . GLU A 1 163 ? -3.603 -6.491 -5.317 1.00 35.56 163 GLU A CA 1
ATOM 1248 C C . GLU A 1 163 ? -4.493 -7.178 -6.377 1.00 35.56 163 GLU A C 1
ATOM 1250 O O . GLU A 1 163 ? -5.219 -8.135 -6.111 1.00 35.56 163 GLU A O 1
ATOM 1255 N N . ALA A 1 164 ? -4.220 -6.848 -7.644 1.00 30.55 164 ALA A N 1
ATOM 1256 C CA . ALA A 1 164 ? -4.218 -7.830 -8.732 1.00 30.55 164 ALA A CA 1
ATOM 1257 C C . ALA A 1 164 ? -2.941 -7.664 -9.585 1.00 30.55 164 ALA A C 1
ATOM 1259 O O . ALA A 1 164 ? -2.918 -6.870 -10.524 1.00 30.55 164 ALA A O 1
ATOM 1260 N N . HIS A 1 165 ? -1.903 -8.443 -9.247 1.00 29.17 165 HIS A N 1
ATOM 1261 C CA . HIS A 1 165 ? -0.485 -8.293 -9.637 1.00 29.17 165 HIS A CA 1
ATOM 1262 C C . HIS A 1 165 ? 0.264 -7.092 -9.018 1.00 29.17 165 HIS A C 1
ATOM 1264 O O . HIS A 1 165 ? 0.139 -5.951 -9.449 1.00 29.17 165 HIS A O 1
ATOM 1270 N N . ARG A 1 166 ? 1.182 -7.403 -8.089 1.00 38.84 166 ARG A N 1
ATOM 1271 C CA . ARG A 1 166 ? 2.570 -6.922 -8.224 1.00 38.84 166 ARG A CA 1
ATOM 1272 C C . ARG A 1 166 ? 3.235 -7.698 -9.371 1.00 38.84 166 ARG A C 1
ATOM 1274 O O . ARG A 1 166 ? 2.801 -8.811 -9.661 1.00 38.84 166 ARG A O 1
ATOM 1281 N N . ASP A 1 167 ? 4.296 -7.138 -9.953 1.00 41.94 167 ASP A N 1
ATOM 1282 C CA . ASP A 1 167 ? 4.987 -7.646 -11.152 1.00 41.94 167 ASP A CA 1
ATOM 1283 C C . ASP A 1 167 ? 4.015 -7.651 -12.366 1.00 41.94 167 ASP A C 1
ATOM 1285 O O . ASP A 1 167 ? 3.338 -8.641 -12.627 1.00 41.94 167 ASP A O 1
ATOM 1289 N N . ASP A 1 168 ? 3.784 -6.528 -13.056 1.00 37.50 168 ASP A N 1
ATOM 1290 C CA . ASP A 1 168 ? 4.771 -5.851 -13.921 1.00 37.50 168 ASP A CA 1
ATOM 1291 C C . ASP A 1 168 ? 4.616 -4.301 -13.963 1.00 37.50 168 ASP A C 1
ATOM 1293 O O . ASP A 1 168 ? 3.665 -3.744 -13.422 1.00 37.50 168 ASP A O 1
ATOM 1297 N N . HIS A 1 169 ? 5.554 -3.608 -14.620 1.00 33.47 169 HIS A N 1
ATOM 1298 C CA . HIS A 1 169 ? 5.547 -2.173 -14.961 1.00 33.47 169 HIS A CA 1
ATOM 1299 C C . HIS A 1 169 ? 5.311 -1.151 -13.824 1.00 33.47 169 HIS A C 1
ATOM 1301 O O . HIS A 1 169 ? 4.344 -0.393 -13.838 1.00 33.47 169 HIS A O 1
ATOM 1307 N N . THR A 1 170 ? 6.280 -0.996 -12.913 1.00 31.53 170 THR A N 1
ATOM 1308 C CA . THR A 1 170 ? 6.711 0.340 -12.418 1.00 31.53 170 THR A CA 1
ATOM 1309 C C . THR A 1 170 ? 8.026 0.249 -11.638 1.00 31.53 170 THR A C 1
ATOM 1311 O O . THR A 1 170 ? 8.108 -0.400 -10.597 1.00 31.53 170 THR A O 1
ATOM 1314 N N . SER A 1 171 ? 9.079 0.920 -12.114 1.00 30.98 171 SER A N 1
ATOM 1315 C CA . SER A 1 171 ? 10.392 0.954 -11.454 1.00 30.98 171 SER A CA 1
ATOM 1316 C C . SER A 1 171 ? 10.564 2.214 -10.595 1.00 30.98 171 SER A C 1
ATOM 1318 O O . SER A 1 171 ? 11.243 3.156 -11.002 1.00 30.98 171 SER A O 1
ATOM 1320 N N . ALA A 1 172 ? 9.960 2.227 -9.405 1.00 29.97 172 ALA A N 1
ATOM 1321 C CA . ALA A 1 172 ? 10.194 3.256 -8.388 1.00 29.97 172 ALA A CA 1
ATOM 1322 C C . ALA A 1 172 ? 11.241 2.782 -7.359 1.00 29.97 172 ALA A C 1
ATOM 1324 O O . ALA A 1 172 ? 11.180 1.648 -6.877 1.00 29.97 172 ALA A O 1
ATOM 1325 N N . ASN A 1 173 ? 12.212 3.638 -7.020 1.00 29.08 173 ASN A N 1
ATOM 1326 C CA . ASN A 1 173 ? 13.281 3.297 -6.074 1.00 29.08 173 ASN A CA 1
ATOM 1327 C C . ASN A 1 173 ? 12.748 3.206 -4.636 1.00 29.08 173 ASN A C 1
ATOM 1329 O O . ASN A 1 173 ? 12.399 4.214 -4.030 1.00 29.08 173 ASN A O 1
ATOM 1333 N N . HIS A 1 174 ? 12.752 1.999 -4.069 1.00 30.59 174 HIS A N 1
ATOM 1334 C CA . HIS A 1 174 ? 12.450 1.772 -2.656 1.00 30.59 174 HIS A CA 1
ATOM 1335 C C . HIS A 1 174 ? 13.695 1.987 -1.779 1.00 30.59 174 HIS A C 1
ATOM 1337 O O . HIS A 1 174 ? 14.496 1.074 -1.576 1.00 30.59 174 HIS A O 1
ATOM 1343 N N . THR A 1 175 ? 13.795 3.172 -1.183 1.00 29.64 175 THR A N 1
ATOM 1344 C CA . THR A 1 175 ? 14.475 3.397 0.102 1.00 29.64 175 THR A CA 1
ATOM 1345 C C . THR A 1 175 ? 13.476 4.074 1.040 1.00 29.64 175 THR A C 1
ATOM 1347 O O . THR A 1 175 ? 12.730 4.938 0.595 1.00 29.64 175 THR A O 1
ATOM 1350 N N . ASP A 1 176 ? 13.431 3.643 2.302 1.00 31.89 176 ASP A N 1
ATOM 1351 C CA . ASP A 1 176 ? 12.497 4.097 3.349 1.00 31.89 176 ASP A CA 1
ATOM 1352 C C . ASP A 1 176 ? 10.988 3.894 3.095 1.00 31.89 176 ASP A C 1
ATOM 1354 O O . ASP A 1 176 ? 10.194 4.829 3.089 1.00 31.89 176 ASP A O 1
ATOM 1358 N N . ILE A 1 177 ? 10.562 2.622 3.045 1.00 29.48 177 ILE A N 1
ATOM 1359 C CA . ILE A 1 177 ? 9.217 2.219 3.505 1.00 29.48 177 ILE A CA 1
ATOM 1360 C C . ILE A 1 177 ? 9.358 1.044 4.489 1.00 29.48 177 ILE A C 1
ATOM 1362 O O . ILE A 1 177 ? 9.970 0.025 4.169 1.00 29.48 177 ILE A O 1
ATOM 1366 N N . GLN A 1 178 ? 8.804 1.198 5.697 1.00 24.52 178 GLN A N 1
ATOM 1367 C CA . GLN A 1 178 ? 8.812 0.184 6.764 1.00 24.52 178 GLN A CA 1
ATOM 1368 C C . GLN A 1 178 ? 7.885 -1.011 6.431 1.00 24.52 178 GLN A C 1
ATOM 1370 O O . GLN A 1 178 ? 6.900 -0.843 5.711 1.00 24.52 178 GLN A O 1
ATOM 1375 N N . PRO A 1 179 ? 8.166 -2.231 6.931 1.00 28.55 179 PRO A N 1
ATOM 1376 C CA . PRO A 1 179 ? 7.458 -3.437 6.504 1.00 28.55 179 PRO A CA 1
ATOM 1377 C C . PRO A 1 179 ? 6.109 -3.633 7.216 1.00 28.55 179 PRO A C 1
ATOM 1379 O O . PRO A 1 179 ? 6.058 -4.068 8.365 1.00 28.55 179 PRO A O 1
ATOM 1382 N N . GLU A 1 180 ? 5.006 -3.402 6.504 1.00 30.12 180 GLU A N 1
ATOM 1383 C CA . GLU A 1 180 ? 3.658 -3.729 6.987 1.00 30.12 180 GLU A CA 1
ATOM 1384 C C . GLU A 1 180 ? 3.384 -5.253 7.020 1.00 30.12 180 GLU A C 1
ATOM 1386 O O . GLU A 1 180 ? 3.987 -6.040 6.280 1.00 30.12 180 GLU A O 1
ATOM 1391 N N . SER A 1 181 ? 2.498 -5.686 7.927 1.00 26.47 181 SER A N 1
ATOM 1392 C CA . SER A 1 181 ? 2.266 -7.098 8.267 1.00 26.47 181 SER A CA 1
ATOM 1393 C C . SER A 1 181 ? 1.037 -7.709 7.581 1.00 26.47 181 SER A C 1
ATOM 1395 O O . SER A 1 181 ? -0.078 -7.225 7.749 1.00 26.47 181 SER A O 1
ATOM 1397 N N . GLU A 1 182 ? 1.233 -8.841 6.901 1.00 26.77 182 GLU A N 1
ATOM 1398 C CA . GLU A 1 182 ? 0.224 -9.610 6.152 1.00 26.77 182 GLU A CA 1
ATOM 1399 C C . GLU A 1 182 ? -1.044 -9.971 6.975 1.00 26.77 182 GLU A C 1
ATOM 1401 O O . GLU A 1 182 ? -0.964 -10.662 7.997 1.00 26.77 182 GLU A O 1
ATOM 1406 N N . VAL A 1 183 ? -2.247 -9.625 6.484 1.00 26.64 183 VAL A N 1
ATOM 1407 C CA . VAL A 1 183 ? -3.552 -10.049 7.057 1.00 26.64 183 VAL A CA 1
ATOM 1408 C C . VAL A 1 183 ? -4.499 -10.639 5.994 1.00 26.64 183 VAL A C 1
ATOM 1410 O O . VAL A 1 183 ? -5.530 -10.070 5.677 1.00 26.64 183 VAL A O 1
ATOM 1413 N N . GLN A 1 184 ? -4.119 -11.813 5.463 1.00 24.53 184 GLN A N 1
ATOM 1414 C CA . GLN A 1 184 ? -4.977 -12.881 4.888 1.00 24.53 184 GLN A CA 1
ATOM 1415 C C . GLN A 1 184 ? -6.497 -12.624 4.782 1.00 24.53 184 GLN A C 1
ATOM 1417 O O . GLN A 1 184 ? -7.171 -12.432 5.793 1.00 24.53 184 GLN A O 1
ATOM 1422 N N . ASN A 1 185 ? -7.025 -12.855 3.575 1.00 28.28 185 ASN A N 1
ATOM 1423 C CA . ASN A 1 185 ? -8.449 -12.909 3.233 1.00 28.28 185 ASN A CA 1
ATOM 1424 C C . ASN A 1 185 ? -9.331 -13.611 4.281 1.00 28.28 185 ASN A C 1
ATOM 1426 O O . ASN A 1 185 ? -9.116 -14.774 4.632 1.00 28.28 185 ASN A O 1
ATOM 1430 N N . GLY A 1 186 ? -10.398 -12.923 4.682 1.00 22.36 186 GLY A N 1
ATOM 1431 C CA . GLY A 1 186 ? -11.500 -13.466 5.468 1.00 22.36 186 GLY A CA 1
ATOM 1432 C C . GLY A 1 186 ? -12.631 -12.446 5.546 1.00 22.36 186 GLY A C 1
ATOM 1433 O O . GLY A 1 186 ? -12.424 -11.323 5.995 1.00 22.36 186 GLY A O 1
ATOM 1434 N N . THR A 1 187 ? -13.827 -12.819 5.095 1.00 33.12 187 THR A N 1
ATOM 1435 C CA . THR A 1 187 ? -15.009 -11.945 5.045 1.00 33.12 187 THR A CA 1
ATOM 1436 C C . THR A 1 187 ? -15.535 -11.596 6.441 1.00 33.12 187 THR A C 1
ATOM 1438 O O . THR A 1 187 ? -16.453 -12.247 6.929 1.00 33.12 187 THR A O 1
ATOM 1441 N N . HIS A 1 188 ? -14.986 -10.556 7.070 1.00 22.73 188 HIS A N 1
ATOM 1442 C CA . HIS A 1 188 ? -15.625 -9.811 8.161 1.00 22.73 188 HIS A CA 1
ATOM 1443 C C . HIS A 1 188 ? -15.041 -8.395 8.247 1.00 22.73 188 HIS A C 1
ATOM 1445 O O . HIS A 1 188 ? -13.891 -8.220 8.648 1.00 22.73 188 HIS A O 1
ATOM 1451 N N . ALA A 1 189 ? -15.851 -7.378 7.946 1.00 29.73 189 ALA A N 1
ATOM 1452 C CA . ALA A 1 189 ? -15.522 -6.000 8.292 1.00 29.73 189 ALA A CA 1
ATOM 1453 C C . ALA A 1 189 ? -15.521 -5.851 9.825 1.00 29.73 189 ALA A C 1
ATOM 1455 O O . ALA A 1 189 ? -16.550 -6.039 10.474 1.00 29.73 189 ALA A O 1
ATOM 1456 N N . VAL A 1 190 ? -14.359 -5.548 10.410 1.00 22.80 190 VAL A N 1
ATOM 1457 C C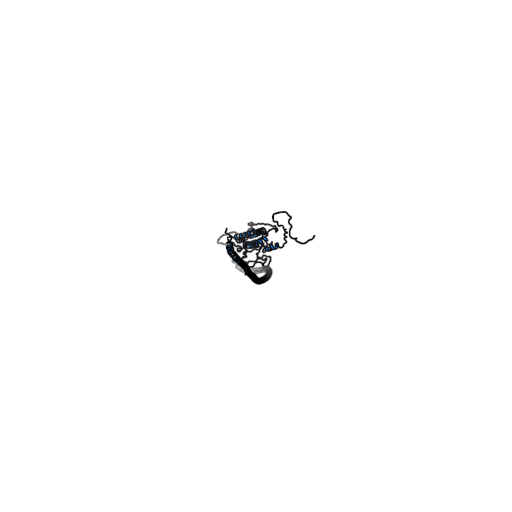A . VAL A 1 190 ? -14.198 -5.333 11.856 1.00 22.80 190 VAL A CA 1
ATOM 1458 C C . VAL A 1 190 ? -13.383 -4.064 12.079 1.00 22.80 190 VAL A C 1
ATOM 1460 O O . VAL A 1 190 ? -12.158 -4.104 12.176 1.00 22.80 190 VAL A O 1
ATOM 1463 N N . ALA A 1 191 ? -14.072 -2.929 12.183 1.00 32.03 191 ALA A N 1
ATOM 1464 C CA . ALA A 1 191 ? -13.465 -1.700 12.677 1.00 32.03 191 ALA A CA 1
ATOM 1465 C C . ALA A 1 191 ? -13.089 -1.883 14.158 1.00 32.03 191 ALA A C 1
ATOM 1467 O O . ALA A 1 191 ? -13.963 -2.114 14.997 1.00 32.03 191 ALA A O 1
ATOM 1468 N N . LEU A 1 192 ? -11.797 -1.801 14.495 1.00 22.86 192 LEU A N 1
ATOM 1469 C CA . LEU A 1 192 ? -11.347 -1.886 15.886 1.00 22.86 192 LEU A CA 1
ATOM 1470 C C . LEU A 1 192 ? -10.154 -0.957 16.190 1.00 22.86 192 LEU A C 1
ATOM 1472 O O . LEU A 1 192 ? -8.999 -1.370 16.169 1.00 22.86 192 LEU A O 1
ATOM 1476 N N . HIS A 1 193 ? -10.513 0.250 16.636 1.00 24.86 193 HIS A N 1
ATOM 1477 C CA . HIS A 1 193 ? -9.713 1.219 17.403 1.00 24.86 193 HIS A CA 1
ATOM 1478 C C . HIS A 1 193 ? -8.643 2.052 16.658 1.00 24.86 193 HIS A C 1
ATOM 1480 O O . HIS A 1 193 ? -8.105 1.619 15.642 1.00 24.86 193 HIS A O 1
ATOM 1486 N N . PRO A 1 194 ? -8.357 3.289 17.131 1.00 36.09 194 PRO A N 1
ATOM 1487 C CA . PRO A 1 194 ? -7.962 4.378 16.239 1.00 36.09 194 PRO A CA 1
ATOM 1488 C C . PRO A 1 194 ? -6.594 4.979 16.607 1.00 36.09 194 PRO A C 1
ATOM 1490 O O . PRO A 1 194 ? -6.524 6.045 17.211 1.00 36.09 194 PRO A O 1
ATOM 1493 N N . HIS A 1 195 ? -5.496 4.299 16.261 1.00 25.61 195 HIS A N 1
ATOM 1494 C CA . HIS A 1 195 ? -4.132 4.815 16.488 1.00 25.61 195 HIS A CA 1
ATOM 1495 C C . HIS A 1 195 ? -3.104 4.378 15.423 1.00 25.61 195 HIS A C 1
ATOM 1497 O O . HIS A 1 195 ? -1.997 3.957 15.748 1.00 25.61 195 HIS A O 1
ATOM 1503 N N . ILE A 1 196 ? -3.428 4.544 14.136 1.00 26.45 196 ILE A N 1
ATOM 1504 C CA . ILE A 1 196 ? -2.402 4.804 13.112 1.00 26.45 196 ILE A CA 1
ATOM 1505 C C . ILE A 1 196 ? -2.861 6.014 12.295 1.00 26.45 196 ILE A C 1
ATOM 1507 O O . ILE A 1 196 ? -3.922 5.987 11.683 1.00 26.45 196 ILE A O 1
ATOM 1511 N N . SER A 1 197 ? -2.052 7.074 12.288 1.00 30.03 197 SER A N 1
ATOM 1512 C CA . SER A 1 197 ? -2.222 8.210 11.378 1.00 30.03 197 SER A CA 1
ATOM 1513 C C . SER A 1 197 ? -1.463 7.917 10.086 1.00 30.03 197 SER A C 1
ATOM 1515 O O . SER A 1 197 ? -0.314 8.338 9.940 1.00 30.03 197 SER A O 1
ATOM 1517 N N . THR A 1 198 ? -2.079 7.186 9.155 1.00 25.02 198 THR A N 1
ATOM 1518 C CA . THR A 1 198 ? -1.532 6.973 7.808 1.00 25.02 198 THR A CA 1
ATOM 1519 C C . THR A 1 198 ? -1.569 8.273 7.003 1.00 25.02 198 THR A C 1
ATOM 1521 O O . THR A 1 198 ? -2.527 8.568 6.299 1.00 25.02 198 THR A O 1
ATOM 1524 N N . THR A 1 199 ? -0.501 9.057 7.189 1.00 26.33 199 THR A N 1
ATOM 1525 C CA . THR A 1 199 ? 0.255 9.813 6.171 1.00 26.33 199 THR A CA 1
ATOM 1526 C C . THR A 1 199 ? -0.511 10.408 4.989 1.00 26.33 199 THR A C 1
ATOM 1528 O O . THR A 1 199 ? -1.085 9.675 4.189 1.00 26.33 199 THR A O 1
ATOM 1531 N N . ASN A 1 200 ? -0.357 11.727 4.807 1.00 28.02 200 ASN A N 1
ATOM 1532 C CA . ASN A 1 200 ? -0.714 12.495 3.609 1.00 28.02 200 ASN A CA 1
ATOM 1533 C C . ASN A 1 200 ? -0.580 11.664 2.321 1.00 28.02 200 ASN A C 1
ATOM 1535 O O . ASN A 1 200 ? 0.532 11.403 1.860 1.00 28.02 200 ASN A O 1
ATOM 1539 N N . ALA A 1 201 ? -1.710 11.265 1.742 1.00 27.31 201 ALA A N 1
ATOM 1540 C CA . ALA A 1 201 ? -1.742 10.467 0.526 1.00 27.31 201 ALA A CA 1
ATOM 1541 C C . ALA A 1 201 ? -1.593 11.361 -0.712 1.00 27.31 201 ALA A C 1
ATOM 1543 O O . ALA A 1 201 ? -2.516 11.492 -1.508 1.00 27.31 201 ALA A O 1
ATOM 1544 N N . THR A 1 202 ? -0.403 11.935 -0.900 1.00 28.33 202 THR A N 1
ATOM 1545 C CA . THR A 1 202 ? 0.061 12.325 -2.238 1.00 28.33 202 THR A CA 1
ATOM 1546 C C . THR A 1 202 ? 0.509 11.067 -2.994 1.00 28.33 202 THR A C 1
ATOM 1548 O O . THR A 1 202 ? 1.674 10.935 -3.362 1.00 28.33 202 THR A O 1
ATOM 1551 N N . ASP A 1 203 ? -0.410 10.113 -3.191 1.00 28.41 203 ASP A N 1
ATOM 1552 C CA . ASP A 1 203 ? -0.338 9.280 -4.393 1.00 28.41 203 ASP A CA 1
ATOM 1553 C C . ASP A 1 203 ? -0.565 10.254 -5.562 1.00 28.41 203 ASP A C 1
ATOM 1555 O O . ASP A 1 203 ? -1.517 11.038 -5.531 1.00 28.41 203 ASP A O 1
ATOM 1559 N N . GLU A 1 204 ? 0.310 10.251 -6.570 1.00 31.17 204 GLU A N 1
ATOM 1560 C CA . GLU A 1 204 ? 0.173 11.122 -7.742 1.00 31.17 204 GLU A CA 1
ATOM 1561 C C . GLU A 1 204 ? -1.021 10.679 -8.598 1.00 31.17 204 GLU A C 1
ATOM 1563 O O . GLU A 1 204 ? -0.889 9.957 -9.590 1.00 31.17 204 GLU A O 1
ATOM 1568 N N . VAL A 1 205 ? -2.217 11.137 -8.216 1.00 34.91 205 VAL A N 1
ATOM 1569 C CA . VAL A 1 205 ? -3.366 11.189 -9.116 1.00 34.91 205 VAL A CA 1
ATOM 1570 C C . VAL A 1 205 ? -2.929 12.021 -10.314 1.00 34.91 205 VAL A C 1
ATOM 1572 O O . VAL A 1 205 ? -2.757 13.232 -10.211 1.00 34.91 205 VAL A O 1
ATOM 1575 N N . SER A 1 206 ? -2.726 11.358 -11.452 1.00 30.84 206 SER A N 1
ATOM 1576 C CA . SER A 1 206 ? -2.505 12.032 -12.728 1.00 30.84 206 SER A CA 1
ATOM 1577 C C . SER A 1 206 ? -3.780 12.795 -13.072 1.00 30.84 206 SER A C 1
ATOM 1579 O O . SER A 1 206 ? -4.753 12.202 -13.541 1.00 30.84 206 SER A O 1
ATOM 1581 N N . VAL A 1 207 ? -3.791 14.086 -12.736 1.00 32.66 207 VAL A N 1
ATOM 1582 C CA . VAL A 1 207 ? -4.945 14.975 -12.879 1.00 32.66 207 VAL A CA 1
ATOM 1583 C C . VAL A 1 207 ? -5.348 15.022 -14.350 1.00 32.66 207 VAL A C 1
ATOM 1585 O O . VAL A 1 207 ? -4.610 15.535 -15.189 1.00 32.66 207 VAL A O 1
ATOM 1588 N N . GLY A 1 208 ? -6.519 14.460 -14.659 1.00 33.84 208 GLY A N 1
ATOM 1589 C CA . GLY A 1 208 ? -7.230 14.792 -15.888 1.00 33.84 208 GLY A CA 1
ATOM 1590 C C . GLY A 1 208 ? -7.694 16.244 -15.808 1.00 33.84 208 GLY A C 1
ATOM 1591 O O . GLY A 1 208 ? -8.059 16.704 -14.727 1.00 33.84 208 GLY A O 1
ATOM 1592 N N . GLU A 1 209 ? -7.633 16.959 -16.929 1.00 38.47 209 GLU A N 1
ATOM 1593 C CA . GLU A 1 209 ? -7.903 18.398 -16.982 1.00 38.47 209 GLU A CA 1
ATOM 1594 C C . GLU A 1 209 ? -9.255 18.770 -16.339 1.00 38.47 209 GLU A C 1
ATOM 1596 O O . GLU A 1 209 ? -10.290 18.175 -16.637 1.00 38.47 209 GLU A O 1
ATOM 1601 N N . ASP A 1 210 ? -9.195 19.756 -15.441 1.00 49.78 210 ASP A N 1
ATOM 1602 C CA . ASP A 1 210 ? -10.273 20.528 -14.804 1.00 49.78 210 ASP A CA 1
ATOM 1603 C C . ASP A 1 210 ? -11.407 19.803 -14.040 1.00 49.78 210 ASP A C 1
ATOM 1605 O O . ASP A 1 210 ? -12.182 20.478 -13.364 1.00 49.78 210 ASP A O 1
ATOM 1609 N N . ASP A 1 211 ? -11.519 18.468 -14.068 1.00 55.62 211 ASP A N 1
ATOM 1610 C CA . ASP A 1 211 ? -12.745 17.776 -13.615 1.00 55.62 211 ASP A CA 1
ATOM 1611 C C . ASP A 1 211 ? -12.634 16.895 -12.349 1.00 55.62 211 ASP A C 1
ATOM 1613 O O . ASP A 1 211 ? -13.659 16.404 -11.859 1.00 55.62 211 ASP A O 1
ATOM 1617 N N . GLY A 1 212 ? -11.418 16.679 -11.833 1.00 63.97 212 GLY A N 1
ATOM 1618 C CA . GLY A 1 212 ? -11.130 15.917 -10.607 1.00 63.97 212 GLY A CA 1
ATOM 1619 C C . GLY A 1 212 ? -11.241 14.385 -10.701 1.00 63.97 212 GLY A C 1
ATOM 1620 O O . GLY A 1 212 ? -10.949 13.699 -9.718 1.00 63.97 212 GLY A O 1
ATOM 1621 N N . PHE A 1 213 ? -11.633 13.813 -11.844 1.00 72.06 213 PHE A N 1
ATOM 1622 C CA . PHE A 1 213 ? -11.811 12.369 -12.012 1.00 72.06 213 PHE A CA 1
ATOM 1623 C C . PHE A 1 213 ? -10.661 11.747 -12.817 1.00 72.06 213 PHE A C 1
ATOM 1625 O O . PHE A 1 213 ? -10.331 12.152 -13.929 1.00 72.06 213 PHE A O 1
ATOM 1632 N N . SER A 1 214 ? -10.088 10.653 -12.305 1.00 72.00 214 SER A N 1
ATOM 1633 C CA . SER A 1 214 ? -9.259 9.786 -13.151 1.00 72.00 214 SER A CA 1
ATOM 1634 C C . SER A 1 214 ? -10.147 9.108 -14.194 1.00 72.00 214 SER A C 1
ATOM 1636 O O . SER A 1 214 ? -11.045 8.338 -13.837 1.00 72.00 214 SER A O 1
ATOM 1638 N N . LYS A 1 215 ? -9.854 9.346 -15.481 1.00 71.56 215 LYS A N 1
ATOM 1639 C CA . LYS A 1 215 ? -10.553 8.739 -16.629 1.00 71.56 215 LYS A CA 1
ATOM 1640 C C . LYS A 1 215 ? -10.661 7.212 -16.479 1.00 71.56 215 LYS A C 1
ATOM 1642 O O . LYS A 1 215 ? -11.722 6.647 -16.724 1.00 71.56 215 LYS A O 1
ATOM 1647 N N . LEU A 1 216 ? -9.617 6.556 -15.958 1.00 71.50 216 LEU A N 1
ATOM 1648 C CA . LEU A 1 216 ? -9.595 5.111 -15.697 1.00 71.50 216 LEU A CA 1
ATOM 1649 C C . LEU A 1 216 ? -10.557 4.674 -14.575 1.00 71.50 216 LEU A C 1
ATOM 1651 O O . LEU A 1 216 ? -11.210 3.640 -14.704 1.00 71.50 216 LEU A O 1
ATOM 1655 N N . HIS A 1 217 ? -10.681 5.440 -13.485 1.00 74.19 217 HIS A N 1
ATOM 1656 C CA . HIS A 1 217 ? -11.661 5.131 -12.434 1.00 74.19 217 HIS A CA 1
ATOM 1657 C C . HIS A 1 217 ? -13.099 5.349 -12.921 1.00 74.19 217 HIS A C 1
ATOM 1659 O O . HIS A 1 217 ? -13.969 4.541 -12.606 1.00 74.19 217 HIS A O 1
ATOM 1665 N N . LEU A 1 218 ? -13.335 6.382 -13.736 1.00 82.69 218 LEU A N 1
ATOM 1666 C CA . LEU A 1 218 ? -14.648 6.646 -14.323 1.00 82.69 218 LEU A CA 1
ATOM 1667 C C . LEU A 1 218 ? -15.068 5.546 -15.316 1.00 82.69 218 LEU A C 1
ATOM 1669 O O . LEU A 1 218 ? -16.198 5.069 -15.248 1.00 82.69 218 LEU A O 1
ATOM 1673 N N . MET A 1 219 ? -14.150 5.070 -16.169 1.00 79.75 219 MET A N 1
ATOM 1674 C CA . MET A 1 219 ? -14.381 3.892 -17.022 1.00 79.75 219 MET A CA 1
ATOM 1675 C C . MET A 1 219 ? -14.760 2.659 -16.195 1.00 79.75 219 MET A C 1
ATOM 1677 O O . MET A 1 219 ? -15.760 2.007 -16.491 1.00 79.75 219 MET A O 1
ATOM 1681 N N . LYS A 1 220 ? -13.994 2.353 -15.135 1.00 80.81 220 LYS A N 1
ATOM 1682 C CA . LYS A 1 220 ? -14.261 1.202 -14.257 1.00 80.81 220 LYS A CA 1
ATOM 1683 C C . LYS A 1 220 ? -15.623 1.310 -13.570 1.00 80.81 220 LYS A C 1
ATOM 1685 O O . LYS A 1 220 ? -16.338 0.318 -13.528 1.00 80.81 220 LYS A O 1
ATOM 1690 N N . LEU A 1 221 ? -16.002 2.492 -13.078 1.00 87.19 221 LEU A N 1
ATOM 1691 C CA . LEU A 1 221 ? -17.317 2.734 -12.477 1.00 87.19 221 LEU A CA 1
ATOM 1692 C C . LEU A 1 221 ? -18.455 2.530 -13.489 1.00 87.19 221 LEU A C 1
ATOM 1694 O O . LEU A 1 221 ? -19.414 1.817 -13.201 1.00 87.19 221 LEU A O 1
ATOM 1698 N N . ASN A 1 222 ? -18.326 3.113 -14.682 1.00 88.50 222 ASN A N 1
ATOM 1699 C CA . ASN A 1 222 ? -19.355 3.039 -15.716 1.00 88.50 222 ASN A CA 1
ATOM 1700 C C . ASN A 1 222 ? -19.522 1.614 -16.267 1.00 88.50 222 ASN A C 1
ATOM 1702 O O . ASN A 1 222 ? -20.651 1.189 -16.503 1.00 88.50 222 ASN A O 1
ATOM 1706 N N . ALA A 1 223 ? -18.435 0.848 -16.385 1.00 83.94 223 ALA A N 1
ATOM 1707 C CA . ALA A 1 223 ? -18.494 -0.576 -16.712 1.00 83.94 223 ALA A CA 1
ATOM 1708 C C . ALA A 1 223 ? -19.093 -1.421 -15.570 1.00 83.94 223 ALA A C 1
ATOM 1710 O O . ALA A 1 223 ? -19.850 -2.352 -15.832 1.00 83.94 223 ALA A O 1
ATOM 1711 N N . LEU A 1 224 ? -18.793 -1.092 -14.306 1.00 84.81 224 LEU A N 1
ATOM 1712 C CA . LEU A 1 224 ? -19.265 -1.830 -13.127 1.00 84.81 224 LEU A CA 1
ATOM 1713 C C . LEU A 1 224 ? -20.782 -1.721 -12.907 1.00 84.81 224 LEU A C 1
ATOM 1715 O O . LEU A 1 224 ? -21.401 -2.684 -12.463 1.00 84.81 224 LEU A O 1
ATOM 1719 N N . TYR A 1 225 ? -21.367 -0.562 -13.218 1.00 86.44 225 TYR A N 1
ATOM 1720 C CA . TYR A 1 225 ? -22.799 -0.284 -13.049 1.00 86.44 225 TYR A CA 1
ATOM 1721 C C . TYR A 1 225 ? -23.607 -0.335 -14.358 1.00 86.44 225 TYR A C 1
ATOM 1723 O O . TYR A 1 225 ? -24.799 -0.043 -14.348 1.00 86.44 225 TYR A O 1
ATOM 1731 N N . GLY A 1 226 ? -22.994 -0.716 -15.486 1.00 86.75 226 GLY A N 1
ATOM 1732 C CA . GLY A 1 226 ? -23.694 -0.813 -16.774 1.00 86.75 226 GLY A CA 1
ATOM 1733 C C . GLY A 1 226 ? -24.157 0.543 -17.323 1.00 86.75 226 GLY A C 1
ATOM 1734 O O . GLY A 1 226 ? -25.201 0.637 -17.963 1.00 86.75 226 GLY A O 1
ATOM 1735 N N . CYS A 1 227 ? -23.398 1.612 -17.077 1.00 86.50 227 CYS A N 1
ATOM 1736 C CA . CYS A 1 227 ? -23.751 2.985 -17.441 1.00 86.50 227 CYS A CA 1
ATOM 1737 C C . CYS A 1 227 ? -23.545 3.259 -18.943 1.00 86.50 227 CYS A C 1
ATOM 1739 O O . CYS A 1 227 ? -22.700 4.066 -19.335 1.00 86.50 227 CYS A O 1
ATOM 1741 N N . HIS A 1 228 ? -24.314 2.570 -19.789 1.00 78.31 228 HIS A N 1
ATOM 1742 C CA . HIS A 1 228 ? -24.184 2.545 -21.247 1.00 78.31 228 HIS A CA 1
ATOM 1743 C C . HIS A 1 228 ? -24.066 3.935 -21.890 1.00 78.31 228 HIS A C 1
ATOM 1745 O O . HIS A 1 228 ? -23.105 4.187 -22.616 1.00 78.31 228 HIS A O 1
ATOM 1751 N N . GLU A 1 229 ? -24.974 4.867 -21.577 1.00 75.69 229 GLU A N 1
ATOM 1752 C CA . GLU A 1 229 ? -24.905 6.235 -22.114 1.00 75.69 229 GLU A CA 1
ATOM 1753 C C . GLU A 1 229 ? -23.606 6.959 -21.742 1.00 75.69 229 GLU A C 1
ATOM 1755 O O . GLU A 1 229 ? -23.046 7.677 -22.566 1.00 75.69 229 GLU A O 1
ATOM 1760 N N . ALA A 1 230 ? -23.114 6.777 -20.516 1.00 76.69 230 ALA A N 1
ATOM 1761 C CA . ALA A 1 230 ? -21.903 7.435 -20.036 1.00 76.69 230 ALA A CA 1
ATOM 1762 C C . ALA A 1 230 ? -20.628 6.826 -20.645 1.00 76.69 230 ALA A C 1
ATOM 1764 O O . ALA A 1 230 ? -19.659 7.544 -20.885 1.00 76.69 230 ALA A O 1
ATOM 1765 N N . MET A 1 231 ? -20.636 5.524 -20.959 1.00 68.38 231 MET A N 1
ATOM 1766 C CA . MET A 1 231 ? -19.554 4.886 -21.718 1.00 68.38 231 MET A CA 1
ATOM 1767 C C . MET A 1 231 ? -19.485 5.433 -23.151 1.00 68.38 231 MET A C 1
ATOM 1769 O O . MET A 1 231 ? -18.417 5.870 -23.571 1.00 68.38 231 MET A O 1
ATOM 1773 N N . VAL A 1 232 ? -20.621 5.513 -23.858 1.00 63.78 232 VAL A N 1
ATOM 1774 C CA . VAL A 1 232 ? -20.688 6.052 -25.233 1.00 63.78 232 VAL A CA 1
ATOM 1775 C C . VAL A 1 232 ? -20.329 7.543 -25.285 1.00 63.78 232 VAL A C 1
ATOM 1777 O O . VAL A 1 232 ? -19.562 7.962 -26.147 1.00 63.78 232 VAL A O 1
ATOM 1780 N N . LYS A 1 233 ? -20.840 8.354 -24.347 1.00 64.31 233 LYS A N 1
ATOM 1781 C CA . LYS A 1 233 ? -20.541 9.798 -24.273 1.00 64.31 233 LYS A CA 1
ATOM 1782 C C . LYS A 1 233 ? -19.085 10.088 -23.887 1.00 64.31 233 LYS A C 1
ATOM 1784 O O . LYS A 1 233 ? -18.562 11.126 -24.279 1.00 64.31 233 LYS A O 1
ATOM 1789 N N . GLY A 1 234 ? -18.439 9.199 -23.126 1.00 54.50 234 GLY A N 1
ATOM 1790 C CA . GLY A 1 234 ? -17.038 9.343 -22.716 1.00 54.50 234 GLY A CA 1
ATOM 1791 C C . GLY A 1 234 ? -16.015 8.810 -23.726 1.00 54.50 234 GLY A C 1
ATOM 1792 O O . GLY A 1 234 ? -14.915 9.352 -23.808 1.00 54.50 234 GLY A O 1
ATOM 1793 N N . PHE A 1 235 ? -16.356 7.760 -24.484 1.00 51.91 235 PHE A N 1
ATOM 1794 C CA . PHE A 1 235 ? -15.434 7.047 -25.377 1.00 51.91 235 PHE A CA 1
ATOM 1795 C C . PHE A 1 235 ? -16.130 6.663 -26.700 1.00 51.91 235 PHE A C 1
ATOM 1797 O O . PHE A 1 235 ? -16.738 5.597 -26.786 1.00 51.91 235 PHE A O 1
ATOM 1804 N N . PRO A 1 236 ? -16.029 7.486 -27.762 1.00 39.28 236 PRO A N 1
ATOM 1805 C CA . PRO A 1 236 ? -16.812 7.312 -28.992 1.00 39.28 236 PRO A CA 1
ATOM 1806 C C . PRO A 1 236 ? -16.357 6.166 -29.925 1.00 39.28 236 PRO A C 1
ATOM 1808 O O . PRO A 1 236 ? -16.872 6.059 -31.034 1.00 39.28 236 PRO A O 1
ATOM 1811 N N . GLU A 1 237 ? -15.412 5.311 -29.513 1.00 35.06 237 GLU A N 1
ATOM 1812 C CA . GLU A 1 237 ? -14.926 4.165 -30.309 1.00 35.06 237 GLU A CA 1
ATOM 1813 C C . GLU A 1 237 ? -15.582 2.813 -29.949 1.00 35.06 237 GLU A C 1
ATOM 1815 O O . GLU A 1 237 ? -15.313 1.814 -30.616 1.00 35.06 237 GLU A O 1
ATOM 1820 N N . VAL A 1 238 ? -16.452 2.742 -28.929 1.00 37.22 238 VAL A N 1
ATOM 1821 C CA . VAL A 1 238 ? -17.128 1.487 -28.532 1.00 37.22 238 VAL A CA 1
ATOM 1822 C C . VAL A 1 238 ? -18.581 1.416 -29.019 1.00 37.22 238 VAL A C 1
ATOM 1824 O O . VAL A 1 238 ? -19.452 2.133 -28.528 1.00 37.22 238 VAL A O 1
ATOM 1827 N N . SER A 1 239 ? -18.854 0.516 -29.974 1.00 34.78 239 SER A N 1
ATOM 1828 C CA . SER A 1 239 ? -20.222 0.199 -30.426 1.00 34.78 239 SER A CA 1
ATOM 1829 C C . SER A 1 239 ? -20.966 -0.686 -29.416 1.00 34.78 239 SER A C 1
ATOM 1831 O O . SER A 1 239 ? -20.336 -1.433 -28.667 1.00 34.78 239 SER A O 1
ATOM 1833 N N . LEU A 1 240 ? -22.302 -0.605 -29.383 1.00 44.53 240 LEU A N 1
ATOM 1834 C CA . LEU A 1 240 ? -23.102 -0.988 -28.208 1.00 44.53 240 LEU A CA 1
ATOM 1835 C C . LEU A 1 240 ? -24.171 -2.083 -28.440 1.00 44.53 240 LEU A C 1
ATOM 1837 O O . LEU A 1 240 ? -25.077 -2.250 -27.624 1.00 44.53 240 LEU A O 1
ATOM 1841 N N . ASP A 1 241 ? -24.073 -2.859 -29.516 1.00 34.66 241 ASP A N 1
ATOM 1842 C CA . ASP A 1 241 ? -25.036 -3.922 -29.836 1.00 34.66 241 ASP A CA 1
ATOM 1843 C C . ASP A 1 241 ? -24.662 -5.254 -29.150 1.00 34.66 241 ASP A C 1
ATOM 1845 O O . ASP A 1 241 ? -24.130 -6.160 -29.793 1.00 34.66 241 ASP A O 1
ATOM 1849 N N . GLY A 1 242 ? -24.881 -5.391 -27.830 1.00 36.38 242 GLY A N 1
ATOM 1850 C CA . GLY A 1 242 ? -24.409 -6.608 -27.140 1.00 36.38 242 GLY A CA 1
ATOM 1851 C C . GLY A 1 242 ? -24.740 -6.885 -25.666 1.00 36.38 242 GLY A C 1
ATOM 1852 O O . GLY A 1 242 ? -24.111 -7.784 -25.111 1.00 36.38 242 GLY A O 1
ATOM 1853 N N . LEU A 1 243 ? -25.675 -6.190 -24.998 1.00 32.59 243 LEU A N 1
ATOM 1854 C CA . LEU A 1 243 ? -26.086 -6.552 -23.623 1.00 32.59 243 LEU A CA 1
ATOM 1855 C C . LEU A 1 243 ? -27.619 -6.624 -23.439 1.00 32.59 243 LEU A C 1
ATOM 1857 O O . LEU A 1 243 ? -28.332 -5.752 -23.936 1.00 32.59 243 LEU A O 1
ATOM 1861 N N . PRO A 1 244 ? -28.144 -7.632 -22.706 1.00 29.95 244 PRO A N 1
ATOM 1862 C CA . PRO A 1 244 ? -29.570 -7.758 -22.415 1.00 29.95 244 PRO A CA 1
ATOM 1863 C C . PRO A 1 244 ? -29.994 -6.899 -21.213 1.00 29.95 244 PRO A C 1
ATOM 1865 O O . PRO A 1 244 ? -29.318 -6.862 -20.185 1.00 29.95 244 PRO A O 1
ATOM 1868 N N . ALA A 1 245 ? -31.164 -6.265 -21.308 1.00 28.58 245 ALA A N 1
ATOM 1869 C CA . ALA A 1 245 ? -31.753 -5.515 -20.201 1.00 28.58 245 ALA A CA 1
ATOM 1870 C C . ALA A 1 245 ? -32.329 -6.442 -19.110 1.00 28.58 245 ALA A C 1
ATOM 1872 O O . ALA A 1 245 ? -33.034 -7.407 -19.410 1.00 28.58 245 ALA A O 1
ATOM 1873 N N . LEU A 1 246 ? -32.099 -6.095 -17.840 1.00 29.20 246 LEU A N 1
ATOM 1874 C CA . LEU A 1 246 ? -32.799 -6.654 -16.676 1.00 29.20 246 LEU A CA 1
ATOM 1875 C C . LEU A 1 246 ? -33.712 -5.584 -16.064 1.00 29.20 246 LEU A C 1
ATOM 1877 O O . LEU A 1 246 ? -33.349 -4.413 -16.007 1.00 29.20 246 LEU A O 1
ATOM 1881 N N . ILE A 1 247 ? -34.918 -5.983 -15.650 1.00 26.72 247 ILE A N 1
ATOM 1882 C CA . ILE A 1 247 ? -36.033 -5.065 -15.375 1.00 26.72 247 ILE A CA 1
ATOM 1883 C C . ILE A 1 247 ? -36.681 -5.357 -14.008 1.00 26.72 247 ILE A C 1
ATOM 1885 O O . ILE A 1 247 ? -37.276 -6.412 -13.822 1.00 26.72 247 ILE A O 1
ATOM 1889 N N . VAL A 1 248 ? -36.612 -4.343 -13.129 1.00 29.56 248 VAL A N 1
ATOM 1890 C CA . VAL A 1 248 ? -37.593 -3.921 -12.097 1.00 29.56 248 VAL A CA 1
ATOM 1891 C C . VAL A 1 248 ? -37.956 -4.876 -10.940 1.00 29.56 248 VAL A C 1
ATOM 1893 O O . VAL A 1 248 ? -38.381 -6.004 -11.151 1.00 29.56 248 VAL A O 1
ATOM 1896 N N . LEU A 1 249 ? -37.914 -4.331 -9.708 1.00 30.67 249 LEU A N 1
ATOM 1897 C CA . LEU A 1 249 ? -38.955 -4.324 -8.642 1.00 30.67 249 LEU A CA 1
ATOM 1898 C C . LEU A 1 249 ? -38.298 -3.867 -7.309 1.00 30.67 249 LEU A C 1
ATOM 1900 O O . LEU A 1 249 ? -37.318 -4.470 -6.893 1.00 30.67 249 LEU A O 1
ATOM 1904 N N . GLY A 1 250 ? -38.750 -2.868 -6.535 1.00 25.23 250 GLY A N 1
ATOM 1905 C CA . GLY A 1 250 ? -39.903 -1.961 -6.645 1.00 25.23 250 GLY A CA 1
ATOM 1906 C C . GLY A 1 250 ? -40.855 -2.047 -5.431 1.00 25.23 250 GLY A C 1
ATOM 1907 O O . GLY A 1 250 ? -41.676 -2.959 -5.385 1.00 25.23 250 GLY A O 1
ATOM 1908 N N . SER A 1 251 ? -40.782 -1.120 -4.456 1.00 29.39 251 SER A N 1
ATOM 1909 C CA . SER A 1 251 ? -41.788 -0.913 -3.376 1.00 29.39 251 SER A CA 1
ATOM 1910 C C . SER A 1 251 ? -41.568 0.396 -2.584 1.00 29.39 251 SER A C 1
ATOM 1912 O O . SER A 1 251 ? -40.469 0.940 -2.592 1.00 29.39 251 SER A O 1
ATOM 1914 N N . VAL A 1 252 ? -42.613 0.896 -1.901 1.00 29.42 252 VAL A N 1
ATOM 1915 C CA . VAL A 1 252 ? -42.684 2.220 -1.228 1.00 29.42 252 VAL A CA 1
ATOM 1916 C C . VAL A 1 252 ? -43.346 2.091 0.160 1.00 29.42 252 VAL A C 1
ATOM 1918 O O . VAL A 1 252 ? -44.227 1.249 0.323 1.00 29.42 252 VAL A O 1
ATOM 1921 N N . GLY A 1 253 ? -42.992 2.936 1.144 1.00 28.25 253 GLY A N 1
ATOM 1922 C CA . GLY A 1 253 ? -43.661 2.980 2.459 1.00 28.25 253 GLY A CA 1
ATOM 1923 C C . GLY A 1 253 ? -43.464 4.293 3.241 1.00 28.25 253 GLY A C 1
ATOM 1924 O O . GLY A 1 253 ? -42.366 4.833 3.286 1.00 28.25 253 GLY A O 1
ATOM 1925 N N . GLN A 1 254 ? -44.537 4.813 3.849 1.00 29.44 254 GLN A N 1
ATOM 1926 C CA . GLN A 1 254 ? -44.571 6.035 4.686 1.00 29.44 254 GLN A CA 1
ATOM 1927 C C . GLN A 1 254 ? -44.418 5.665 6.188 1.00 29.44 254 GLN A C 1
ATOM 1929 O O . GLN A 1 254 ? -44.499 4.487 6.521 1.00 29.44 254 GLN A O 1
ATOM 1934 N N . GLY A 1 255 ? -44.056 6.562 7.123 1.00 24.02 255 GLY A N 1
ATOM 1935 C CA . GLY A 1 255 ? -44.946 7.543 7.797 1.00 24.02 255 GLY A CA 1
ATOM 1936 C C . GLY A 1 255 ? -45.763 6.895 8.948 1.00 24.02 255 GLY A C 1
ATOM 1937 O O . GLY A 1 255 ? -46.066 5.715 8.866 1.00 24.02 255 GLY A O 1
ATOM 1938 N N . ILE A 1 256 ? -46.187 7.538 10.050 1.00 27.48 256 ILE A N 1
ATOM 1939 C CA . ILE A 1 256 ? -46.385 8.959 10.435 1.00 27.48 256 ILE A CA 1
ATOM 1940 C C . ILE A 1 256 ? -46.103 9.123 11.975 1.00 27.48 256 ILE A C 1
ATOM 1942 O O . ILE A 1 256 ? -45.734 8.165 12.648 1.00 27.48 256 ILE A O 1
ATOM 1946 N N . ASP A 1 257 ? -46.236 10.341 12.518 1.00 25.41 257 ASP A N 1
ATOM 1947 C CA . ASP A 1 257 ? -45.860 10.859 13.858 1.00 25.41 257 ASP A CA 1
ATOM 1948 C C . ASP A 1 257 ? -47.041 10.974 14.890 1.00 25.41 257 ASP A C 1
ATOM 1950 O O . ASP A 1 257 ? -48.187 10.675 14.561 1.00 25.41 257 ASP A O 1
ATOM 1954 N N . THR A 1 258 ? -46.766 11.490 16.108 1.00 30.06 258 THR A N 1
ATOM 1955 C CA . THR A 1 258 ? -47.600 12.354 17.008 1.00 30.06 258 THR A CA 1
ATOM 1956 C C . THR A 1 258 ? -47.985 11.920 18.459 1.00 30.06 258 THR A C 1
ATOM 1958 O O . THR A 1 258 ? -48.999 11.296 18.738 1.00 30.06 258 THR A O 1
ATOM 1961 N N . HIS A 1 259 ? -47.195 12.401 19.435 1.00 26.95 259 HIS A N 1
ATOM 1962 C CA . HIS A 1 259 ? -47.528 13.436 20.457 1.00 26.95 259 HIS A CA 1
ATOM 1963 C C . HIS A 1 259 ? -48.786 13.404 21.423 1.00 26.95 259 HIS A C 1
ATOM 1965 O O . HIS A 1 259 ? -49.909 13.639 20.999 1.00 26.95 259 HIS A O 1
ATOM 1971 N N . ARG A 1 260 ? -48.518 13.503 22.763 1.00 26.97 260 ARG A N 1
ATOM 1972 C CA . ARG A 1 260 ? -48.911 14.620 23.719 1.00 26.97 260 ARG A CA 1
ATOM 1973 C C . ARG A 1 260 ? -50.065 14.501 24.793 1.00 26.97 260 ARG A C 1
ATOM 1975 O O . ARG A 1 260 ? -51.222 14.449 24.429 1.00 26.97 260 ARG A O 1
ATOM 1982 N N . LYS A 1 261 ? -49.710 14.705 26.100 1.00 31.31 261 LYS A N 1
ATOM 1983 C CA . LYS A 1 261 ? -50.415 15.328 27.308 1.00 31.31 261 LYS A CA 1
ATOM 1984 C C . LYS A 1 261 ? -51.928 15.044 27.608 1.00 31.31 261 LYS A C 1
ATOM 1986 O O . LYS A 1 261 ? -52.726 15.093 26.700 1.00 31.31 261 LYS A O 1
ATOM 1991 N N . GLY A 1 262 ? -52.493 14.953 28.834 1.00 26.55 262 GLY A N 1
ATOM 1992 C CA . GLY A 1 262 ? -52.103 15.241 30.237 1.00 26.55 262 GLY A CA 1
ATOM 1993 C C . GLY A 1 262 ? -53.284 15.774 31.132 1.00 26.55 262 GLY A C 1
ATOM 1994 O O . GLY A 1 262 ? -54.207 16.375 30.603 1.00 26.55 262 GLY A O 1
ATOM 1995 N N . HIS A 1 263 ? -53.173 15.655 32.478 1.00 28.84 263 HIS A N 1
ATOM 1996 C CA . HIS A 1 263 ? -53.819 16.440 33.591 1.00 28.84 263 HIS A CA 1
ATOM 1997 C C . HIS A 1 263 ? -55.244 16.190 34.221 1.00 28.84 263 HIS A C 1
ATOM 1999 O O . HIS A 1 263 ? -56.263 16.288 33.555 1.00 28.84 263 HIS A O 1
ATOM 2005 N N . LYS A 1 264 ? -55.247 16.168 35.588 1.00 27.52 264 LYS A N 1
ATOM 2006 C CA . LYS A 1 264 ? -56.130 16.843 36.614 1.00 27.52 264 LYS A CA 1
ATOM 2007 C C . LYS A 1 264 ? -57.474 16.264 37.205 1.00 27.52 264 LYS A C 1
ATOM 2009 O O . LYS A 1 264 ? -58.519 16.388 36.593 1.00 27.52 264 LYS A O 1
ATOM 2014 N N . ILE A 1 265 ? -57.428 15.949 38.530 1.00 26.64 265 ILE A N 1
ATOM 2015 C CA . ILE A 1 265 ? -58.223 16.503 39.698 1.00 26.64 265 ILE A CA 1
ATOM 2016 C C . ILE A 1 265 ? -59.648 15.975 40.128 1.00 26.64 265 ILE A C 1
ATOM 2018 O O . ILE A 1 265 ? -60.617 16.293 39.460 1.00 26.64 265 ILE A O 1
ATOM 2022 N N . ILE A 1 266 ? -59.727 15.318 41.331 1.00 28.44 266 ILE A N 1
ATOM 2023 C CA . ILE A 1 266 ? -60.567 15.553 42.589 1.00 28.44 266 ILE A CA 1
ATOM 2024 C C . ILE A 1 266 ? -62.144 15.565 42.499 1.00 28.44 266 ILE A C 1
ATOM 2026 O O . ILE A 1 266 ? -62.606 15.845 41.400 1.00 28.44 266 ILE A O 1
ATOM 2030 N N . PRO A 1 267 ? -63.028 15.366 43.553 1.00 45.72 267 PRO A N 1
ATOM 2031 C CA . PRO A 1 267 ? -62.949 14.958 45.007 1.00 45.72 267 PRO A CA 1
ATOM 2032 C C . PRO A 1 267 ? -63.912 13.798 45.487 1.00 45.72 267 PRO A C 1
ATOM 2034 O O . PRO A 1 267 ? -64.719 13.313 44.703 1.00 45.72 267 PRO A O 1
ATOM 2037 N N . GLY A 1 268 ? -63.963 13.469 46.810 1.00 27.75 268 GLY A N 1
ATOM 2038 C CA . GLY A 1 268 ? -65.268 13.230 47.511 1.00 27.75 268 GLY A CA 1
ATOM 2039 C C . GLY A 1 268 ? -65.403 12.317 48.777 1.00 27.75 268 GLY A C 1
ATOM 2040 O O . GLY A 1 268 ? -65.523 11.110 48.624 1.00 27.75 268 GLY A O 1
ATOM 2041 N N . GLY A 1 269 ? -65.584 12.903 49.987 1.00 26.75 269 GLY A N 1
ATOM 2042 C CA . GLY A 1 269 ? -66.339 12.357 51.168 1.00 26.75 269 GLY A CA 1
ATOM 2043 C C . GLY A 1 269 ? -65.681 11.341 52.153 1.00 26.75 269 GLY A C 1
ATOM 2044 O O . GLY A 1 269 ? -64.696 10.713 51.791 1.00 26.75 269 GLY A O 1
ATOM 2045 N N . ILE A 1 270 ? -66.169 11.087 53.398 1.00 30.97 270 ILE A N 1
ATOM 2046 C CA . ILE A 1 270 ? -67.024 11.864 54.351 1.00 30.97 270 ILE A CA 1
ATOM 2047 C C . ILE A 1 270 ? -67.015 11.255 55.808 1.00 30.97 270 ILE A C 1
ATOM 2049 O O . ILE A 1 270 ? -66.983 10.038 55.933 1.00 30.97 270 ILE A O 1
ATOM 2053 N N . ARG A 1 271 ? -67.084 12.112 56.860 1.00 26.69 271 ARG A N 1
ATOM 2054 C CA . ARG A 1 271 ? -67.503 11.965 58.308 1.00 26.69 271 ARG A CA 1
ATOM 2055 C C . ARG A 1 271 ? -67.140 10.761 59.222 1.00 26.69 271 ARG A C 1
ATOM 2057 O O . ARG A 1 271 ? -67.399 9.620 58.870 1.00 26.69 271 ARG A O 1
ATOM 2064 N N . THR A 1 272 ? -66.784 11.081 60.483 1.00 29.27 272 THR A N 1
ATOM 2065 C CA . THR A 1 272 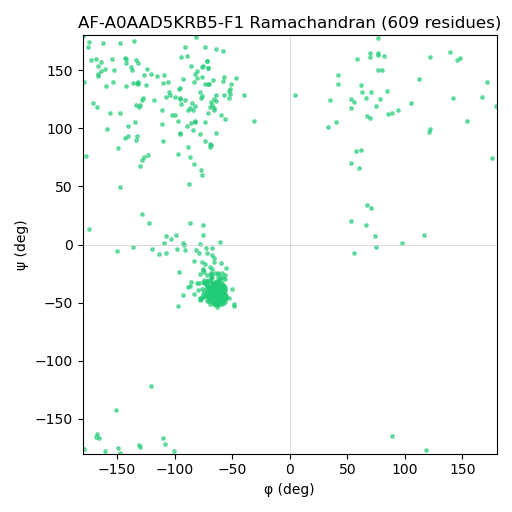? -67.413 10.606 61.757 1.00 29.27 272 THR A CA 1
ATOM 2066 C C . THR A 1 272 ? -66.974 11.500 62.937 1.00 29.27 272 THR A C 1
ATOM 2068 O O . THR A 1 272 ? -65.848 11.993 62.938 1.00 29.27 272 THR A O 1
ATOM 2071 N N . GLU A 1 273 ? -67.825 11.666 63.960 1.00 29.23 273 GLU A N 1
ATOM 2072 C CA . GLU A 1 273 ? -67.650 12.573 65.119 1.00 29.23 273 GLU A CA 1
ATOM 2073 C C . GLU A 1 273 ? -68.191 11.900 66.420 1.00 29.23 273 GLU A C 1
ATOM 2075 O O . GLU A 1 273 ? -69.054 11.032 66.300 1.00 29.23 273 GLU A O 1
ATOM 2080 N N . GLU A 1 274 ? -67.805 12.196 67.678 1.00 30.72 274 GLU A N 1
ATOM 2081 C CA . GLU A 1 274 ? -66.823 13.152 68.254 1.00 30.72 274 GLU A CA 1
ATOM 2082 C C . GLU A 1 274 ? -65.718 12.410 69.086 1.00 30.72 274 GLU A C 1
ATOM 2084 O O . GLU A 1 274 ? -65.035 11.602 68.463 1.00 30.72 274 GLU A O 1
ATOM 2089 N N . GLU A 1 275 ? -65.366 12.544 70.386 1.00 28.22 275 GLU A N 1
ATOM 2090 C CA . GLU A 1 275 ? -65.782 13.297 71.609 1.00 28.22 275 GLU A CA 1
ATOM 2091 C C . GLU A 1 275 ? -64.608 14.123 72.207 1.00 28.22 275 GLU A C 1
ATOM 2093 O O . GLU A 1 275 ? -63.470 13.644 72.202 1.00 28.22 275 GLU A O 1
ATOM 2098 N N . ALA A 1 276 ? -64.876 15.252 72.889 1.00 30.83 276 ALA A N 1
ATOM 2099 C CA . ALA A 1 276 ? -63.986 15.799 73.935 1.00 30.83 276 ALA A CA 1
ATOM 2100 C C . ALA A 1 276 ? -64.687 16.666 75.018 1.00 30.83 276 ALA A C 1
ATOM 2102 O O . ALA A 1 276 ? -65.521 17.520 74.737 1.00 30.83 276 ALA A O 1
ATOM 2103 N N . LYS A 1 277 ? -64.288 16.515 76.294 1.00 32.91 277 LYS A N 1
ATOM 2104 C CA . LYS A 1 277 ? -64.826 17.289 77.442 1.00 32.91 277 LYS A CA 1
ATOM 2105 C C . LYS A 1 277 ? -64.179 18.675 77.609 1.00 32.91 277 LYS A C 1
ATOM 2107 O O . LYS A 1 277 ? -62.959 18.766 77.500 1.00 32.91 277 LYS A O 1
ATOM 2112 N N . ASN A 1 278 ? -64.967 19.660 78.086 1.00 28.97 278 ASN A N 1
ATOM 2113 C CA . ASN A 1 278 ? -64.730 20.497 79.300 1.00 28.97 278 ASN A CA 1
ATOM 2114 C C . ASN A 1 278 ? -65.144 21.993 79.160 1.00 28.97 278 ASN A C 1
ATOM 2116 O O . ASN A 1 278 ? -64.617 22.675 78.283 1.00 28.97 278 ASN A O 1
ATOM 2120 N N . PRO A 1 279 ? -65.982 22.547 80.069 1.00 43.25 279 PRO A N 1
ATOM 2121 C CA . PRO A 1 279 ? -66.163 24.003 80.209 1.00 43.25 279 PRO A CA 1
ATOM 2122 C C . PRO A 1 279 ? -66.085 24.583 81.652 1.00 43.25 279 PRO A C 1
ATOM 2124 O O . PRO A 1 279 ? -66.486 23.938 82.614 1.00 43.25 279 PRO A O 1
ATOM 2127 N N . ASN A 1 280 ? -65.752 25.889 81.738 1.00 31.55 280 ASN A N 1
ATOM 2128 C CA . ASN A 1 280 ? -65.966 26.840 82.866 1.00 31.55 280 ASN A CA 1
ATOM 2129 C C . ASN A 1 280 ? -65.166 26.674 84.188 1.00 31.55 280 ASN A C 1
ATOM 2131 O O . ASN A 1 280 ? -64.682 25.596 84.497 1.00 31.55 280 ASN A O 1
ATOM 2135 N N . ARG A 1 281 ? -65.050 27.702 85.063 1.00 30.69 281 ARG A N 1
ATOM 2136 C CA . ARG A 1 281 ? -64.771 29.166 84.893 1.00 30.69 281 ARG A CA 1
ATOM 2137 C C . ARG A 1 281 ? -64.322 29.768 86.259 1.00 30.69 281 ARG A C 1
ATOM 2139 O O . ARG A 1 281 ? -64.329 29.063 87.260 1.00 30.69 281 ARG A O 1
ATOM 2146 N N . LYS A 1 282 ? -63.898 31.043 86.290 1.00 31.06 282 LYS A N 1
ATOM 2147 C CA . LYS A 1 282 ? -63.310 31.768 87.450 1.00 31.06 282 LYS A CA 1
ATOM 2148 C C . LYS A 1 282 ? -64.318 32.205 88.535 1.00 31.06 282 LYS A C 1
ATOM 2150 O O . LYS A 1 282 ? -65.447 32.506 88.170 1.00 31.06 282 LYS A O 1
ATOM 2155 N N . HIS A 1 283 ? -63.847 32.341 89.786 1.00 32.06 283 HIS A N 1
ATOM 2156 C CA . HIS A 1 283 ? -63.793 33.523 90.705 1.00 32.06 283 HIS A CA 1
ATOM 2157 C C . HIS A 1 283 ? -63.085 33.025 92.012 1.00 32.06 283 HIS A C 1
ATOM 2159 O O . HIS A 1 283 ? -63.113 31.823 92.261 1.00 32.06 283 HIS A O 1
ATOM 2165 N N . GLU A 1 284 ? -62.186 33.726 92.728 1.00 30.59 284 GLU A N 1
ATOM 2166 C CA . GLU A 1 284 ? -62.271 34.986 93.519 1.00 30.59 284 GLU A CA 1
ATOM 2167 C C . GLU A 1 284 ? -63.258 34.925 94.716 1.00 30.59 284 GLU A C 1
ATOM 2169 O O . GLU A 1 284 ? -64.369 34.450 94.518 1.00 30.59 284 GLU A O 1
ATOM 2174 N N . GLU A 1 285 ? -63.001 35.425 95.944 1.00 30.06 285 GLU A N 1
ATOM 2175 C CA . GLU A 1 285 ? -61.777 35.625 96.772 1.00 30.06 285 GLU A CA 1
ATOM 2176 C C . GLU A 1 285 ? -62.185 35.951 98.266 1.00 30.06 285 GLU A C 1
ATOM 2178 O O . GLU A 1 285 ? -63.179 36.639 98.459 1.00 30.06 285 GLU A O 1
ATOM 2183 N N . LYS A 1 286 ? -61.388 35.524 99.284 1.00 29.28 286 LYS A N 1
ATOM 2184 C CA . LYS A 1 286 ? -61.256 36.005 100.710 1.00 29.28 286 LYS A CA 1
ATOM 2185 C C . LYS A 1 286 ? -62.340 35.810 101.833 1.00 29.28 286 LYS A C 1
ATOM 2187 O O . LYS A 1 286 ? -63.493 36.191 101.704 1.00 29.28 286 LYS A O 1
ATOM 2192 N N . ASP A 1 287 ? -61.832 35.315 102.983 1.00 28.83 287 ASP A N 1
ATOM 2193 C CA . ASP A 1 287 ? -61.867 35.797 104.404 1.00 28.83 287 ASP A CA 1
ATOM 2194 C C . ASP A 1 287 ? -63.080 35.752 105.412 1.00 28.83 287 ASP A C 1
ATOM 2196 O O . ASP A 1 287 ? -64.048 36.492 105.296 1.00 28.83 287 ASP A O 1
ATOM 2200 N N . ALA A 1 288 ? -62.848 35.014 106.534 1.00 29.23 288 ALA A N 1
ATOM 2201 C CA . ALA A 1 288 ? -62.929 35.396 107.988 1.00 29.23 288 ALA A CA 1
ATOM 2202 C C . ALA A 1 288 ? -64.168 35.203 108.959 1.00 29.23 288 ALA A C 1
ATOM 2204 O O . ALA A 1 288 ? -65.150 35.927 108.895 1.00 29.23 288 ALA A O 1
ATOM 2205 N N . GLU A 1 289 ? -63.949 34.352 110.002 1.00 34.03 289 GLU A N 1
ATOM 2206 C CA . GLU A 1 289 ? -64.277 34.42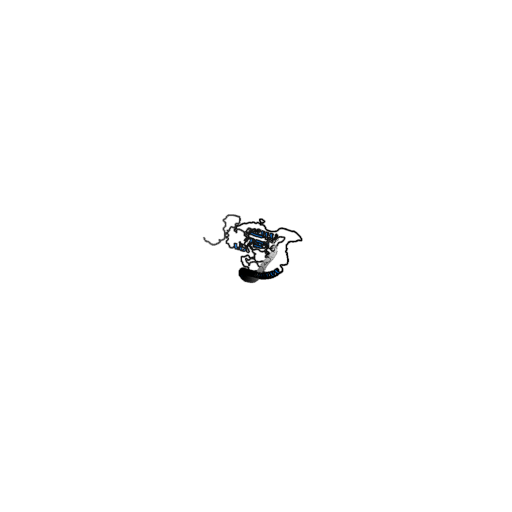8 111.481 1.00 34.03 289 GLU A CA 1
ATOM 2207 C C . GLU A 1 289 ? -65.679 34.172 112.191 1.00 34.03 289 GLU A C 1
ATOM 2209 O O . GLU A 1 289 ? -66.621 34.930 111.995 1.00 34.03 289 GLU A O 1
ATOM 2214 N N . LYS A 1 290 ? -65.687 33.234 113.205 1.00 30.70 290 LYS A N 1
ATOM 2215 C CA . LYS A 1 290 ? -66.428 33.151 114.547 1.00 30.70 290 LYS A CA 1
ATOM 2216 C C . LYS A 1 290 ? -67.952 32.752 114.630 1.00 30.70 290 LYS A C 1
ATOM 2218 O O . LYS A 1 290 ? -68.595 32.794 113.593 1.00 30.70 290 LYS A O 1
ATOM 2223 N N . GLU A 1 291 ? -68.675 32.356 115.730 1.00 33.16 291 GLU A N 1
ATOM 2224 C CA . GLU A 1 291 ? -68.568 31.769 117.140 1.00 33.16 291 GLU A CA 1
ATOM 2225 C C . GLU A 1 291 ? -70.036 31.478 117.715 1.00 33.16 291 GLU A C 1
ATOM 2227 O O . GLU A 1 291 ? -70.959 31.913 117.033 1.00 33.16 291 GLU A O 1
ATOM 2232 N N . ILE A 1 292 ? -70.471 30.873 118.875 1.00 39.00 292 ILE A N 1
ATOM 2233 C CA . ILE A 1 292 ? -70.045 29.891 119.952 1.00 39.00 292 ILE A CA 1
ATOM 2234 C C . ILE A 1 292 ? -71.222 29.578 121.003 1.00 39.00 292 ILE A C 1
ATOM 2236 O O . ILE A 1 292 ? -72.192 30.329 120.991 1.00 39.00 292 ILE A O 1
ATOM 2240 N N . LYS A 1 293 ? -71.124 28.571 121.941 1.00 41.06 293 LYS A N 1
ATOM 2241 C CA . LYS A 1 293 ? -71.921 28.278 123.230 1.00 41.06 293 LYS A CA 1
ATOM 2242 C C . LYS A 1 293 ? -73.371 27.639 123.183 1.00 41.06 293 LYS A C 1
ATOM 2244 O O . LYS A 1 293 ? -73.968 27.717 122.120 1.00 41.06 293 LYS A O 1
ATOM 2249 N N . GLU A 1 294 ? -74.072 27.035 124.206 1.00 37.69 294 GLU A N 1
ATOM 2250 C CA . GLU A 1 294 ? -73.848 26.296 125.525 1.00 37.69 294 GLU A CA 1
ATOM 2251 C C . GLU A 1 294 ? -75.136 25.513 126.074 1.00 37.69 294 GLU A C 1
ATOM 2253 O O . GLU A 1 294 ? -76.062 25.310 125.293 1.00 37.69 294 GLU A O 1
ATOM 2258 N N . GLU A 1 295 ? -75.219 25.029 127.354 1.00 43.44 295 GLU A N 1
ATOM 2259 C CA . GLU A 1 295 ? -76.158 23.975 127.936 1.00 43.44 295 GLU A CA 1
ATOM 2260 C C . GLU A 1 295 ? -76.928 24.315 129.297 1.00 43.44 295 GLU A C 1
ATOM 2262 O O . GLU A 1 295 ? -76.781 25.447 129.754 1.00 43.44 295 GLU A O 1
ATOM 2267 N N . SER A 1 296 ? -77.691 23.377 129.987 1.00 47.34 296 SER A N 1
ATOM 2268 C CA . SER A 1 296 ? -77.807 23.108 131.514 1.00 47.34 296 SER A CA 1
ATOM 2269 C C . SER A 1 296 ? -79.181 22.776 132.286 1.00 47.34 296 SER A C 1
ATOM 2271 O O . SER A 1 296 ? -80.238 23.080 131.735 1.00 47.34 296 SER A O 1
ATOM 2273 N N . LYS A 1 297 ? -79.140 22.250 133.589 1.00 44.62 297 LYS A N 1
ATOM 2274 C CA . LYS A 1 297 ? -80.097 22.267 134.831 1.00 44.62 297 LYS A CA 1
ATOM 2275 C C . LYS A 1 297 ? -80.643 20.903 135.489 1.00 44.62 297 LYS A C 1
ATOM 2277 O O . LYS A 1 297 ? -80.610 19.938 134.741 1.00 44.62 297 LYS A O 1
ATOM 2282 N N . GLN A 1 298 ? -81.193 20.633 136.745 1.00 43.69 298 GLN A N 1
ATOM 2283 C CA . GLN A 1 298 ? -81.318 21.157 138.191 1.00 43.69 298 GLN A CA 1
ATOM 2284 C C . GLN A 1 298 ? -81.925 20.124 139.304 1.00 43.69 298 GLN A C 1
ATOM 2286 O O . GLN A 1 298 ? -81.908 18.933 139.009 1.00 43.69 298 GLN A O 1
ATOM 2291 N N . GLU A 1 299 ? -82.376 20.504 140.560 1.00 45.62 299 GLU A N 1
ATOM 2292 C CA . GLU A 1 299 ? -82.556 19.755 141.909 1.00 45.62 299 GLU A CA 1
ATOM 2293 C C . GLU A 1 299 ? -84.024 19.430 142.497 1.00 45.62 299 GLU A C 1
ATOM 2295 O O . GLU A 1 299 ? -84.955 19.544 141.709 1.00 45.62 299 GLU A O 1
ATOM 2300 N N . GLU A 1 300 ? -84.457 19.015 143.758 1.00 55.72 300 GLU A N 1
ATOM 2301 C CA . GLU A 1 300 ? -84.003 18.784 145.215 1.00 55.72 300 GLU A CA 1
ATOM 2302 C C . GLU A 1 300 ? -84.806 17.633 146.030 1.00 55.72 300 GLU A C 1
ATOM 2304 O O . GLU A 1 300 ? -85.049 16.639 145.357 1.00 55.72 300 GLU A O 1
ATOM 2309 N N . LYS A 1 301 ? -85.259 17.465 147.345 1.00 52.81 301 LYS A N 1
ATOM 2310 C CA . LYS A 1 301 ? -85.600 18.164 148.683 1.00 52.81 301 LYS A CA 1
ATOM 2311 C C . LYS A 1 301 ? -85.642 17.198 149.990 1.00 52.81 301 LYS A C 1
ATOM 2313 O O . LYS A 1 301 ? -85.340 16.023 149.804 1.00 52.81 301 LYS A O 1
ATOM 2318 N N . LYS A 1 302 ? -85.975 17.588 151.289 1.00 51.44 302 LYS A N 1
ATOM 2319 C CA . LYS A 1 302 ? -85.799 16.797 152.622 1.00 51.44 302 LYS A CA 1
ATOM 2320 C C . LYS A 1 302 ? -86.418 17.350 154.012 1.00 51.44 302 LYS A C 1
ATOM 2322 O O . LYS A 1 302 ? -86.531 18.571 154.032 1.00 51.44 302 LYS A O 1
ATOM 2327 N N . LYS A 1 303 ? -86.696 16.563 155.150 1.00 49.69 303 LYS A N 1
ATOM 2328 C CA . LYS A 1 303 ? -86.610 16.842 156.704 1.00 49.69 303 LYS A CA 1
ATOM 2329 C C . LYS A 1 303 ? -87.630 16.162 157.782 1.00 49.69 303 LYS A C 1
ATOM 2331 O O . LYS A 1 303 ? -88.701 15.767 157.350 1.00 49.69 303 LYS A O 1
ATOM 2336 N N . ASP A 1 304 ? -87.305 16.087 159.136 1.00 44.81 304 ASP A N 1
ATOM 2337 C CA . ASP A 1 304 ? -88.111 16.131 160.480 1.00 44.81 304 ASP A CA 1
ATOM 2338 C C . ASP A 1 304 ? -88.353 14.965 161.579 1.00 44.81 304 ASP A C 1
ATOM 2340 O O . ASP A 1 304 ? -88.522 13.823 161.165 1.00 44.81 304 ASP A O 1
ATOM 2344 N N . VAL A 1 305 ? -88.374 15.237 162.956 1.00 50.50 305 VAL A N 1
ATOM 2345 C CA . VAL A 1 305 ? -88.518 14.318 164.217 1.00 50.50 305 VAL A CA 1
ATOM 2346 C C . VAL A 1 305 ? -88.825 15.000 165.658 1.00 50.50 305 VAL A C 1
ATOM 2348 O O . VAL A 1 305 ? -88.369 16.128 165.790 1.00 50.50 305 VAL A O 1
ATOM 2351 N N . ASP A 1 306 ? -89.476 14.372 166.728 1.00 47.59 306 ASP A N 1
ATOM 2352 C CA . ASP A 1 306 ? -89.469 14.650 168.273 1.00 47.59 306 ASP A CA 1
ATOM 2353 C C . ASP A 1 306 ? -90.384 13.658 169.190 1.00 47.59 306 ASP A C 1
ATOM 2355 O O . ASP A 1 306 ? -91.046 12.855 168.536 1.00 47.59 306 ASP A O 1
ATOM 2359 N N . ASN A 1 307 ? -90.645 13.558 170.568 1.00 47.47 307 ASN A N 1
ATOM 2360 C CA . ASN A 1 307 ? -90.021 13.803 171.961 1.00 47.47 307 ASN A CA 1
ATOM 2361 C C . ASN A 1 307 ? -90.961 13.678 173.299 1.00 47.47 307 ASN A C 1
ATOM 2363 O O . ASN A 1 307 ? -92.084 14.174 173.229 1.00 47.47 307 ASN A O 1
ATOM 2367 N N . LYS A 1 308 ? -90.573 13.103 174.515 1.00 52.28 308 LYS A N 1
ATOM 2368 C CA . LYS A 1 308 ? -91.105 13.314 175.967 1.00 52.28 308 LYS A CA 1
ATOM 2369 C C . LYS A 1 308 ? -90.242 12.716 177.185 1.00 52.28 308 LYS A C 1
ATOM 2371 O O . LYS A 1 308 ? -89.052 12.509 176.999 1.00 52.28 308 LYS A O 1
ATOM 2376 N N . THR A 1 309 ? -90.760 12.531 178.445 1.00 53.84 309 THR A N 1
ATOM 2377 C CA . THR A 1 309 ? -90.043 12.567 179.796 1.00 53.84 309 THR A CA 1
ATOM 2378 C C . THR A 1 309 ? -89.779 11.256 180.640 1.00 53.84 309 THR A C 1
ATOM 2380 O O . THR A 1 309 ? -89.941 10.152 180.155 1.00 53.84 309 THR A O 1
ATOM 2383 N N . THR A 1 310 ? -89.299 11.372 181.907 1.00 58.25 310 THR A N 1
ATOM 2384 C CA . THR A 1 310 ? -88.106 10.668 182.474 1.00 58.25 310 THR A CA 1
ATOM 2385 C C . THR A 1 310 ? -88.215 9.350 183.286 1.00 58.25 310 THR A C 1
ATOM 2387 O O . THR A 1 310 ? -87.201 8.655 183.356 1.00 58.25 310 THR A O 1
ATOM 2390 N N . GLU A 1 311 ? -89.326 8.978 183.939 1.00 50.09 311 GLU A N 1
ATOM 2391 C CA . GLU A 1 311 ? -89.341 7.825 184.892 1.00 50.09 311 GLU A CA 1
ATOM 2392 C C . GLU A 1 311 ? -89.082 6.446 184.239 1.00 50.09 311 GLU A C 1
ATOM 2394 O O . GLU A 1 311 ? -88.798 5.460 184.915 1.00 50.09 311 GLU A O 1
ATOM 2399 N N . GLU A 1 312 ? -89.110 6.372 182.909 1.00 55.62 312 GLU A N 1
ATOM 2400 C CA . GLU A 1 312 ? -88.881 5.149 182.132 1.00 55.62 312 GLU A CA 1
ATOM 2401 C C . GLU A 1 312 ? -87.395 4.730 182.051 1.00 55.62 312 GLU A C 1
ATOM 2403 O O . GLU A 1 312 ? -87.092 3.583 181.702 1.00 55.62 312 GLU A O 1
ATOM 2408 N N . ARG A 1 313 ? -86.453 5.626 182.394 1.00 56.69 313 ARG A N 1
ATOM 2409 C CA . ARG A 1 313 ? -85.013 5.455 182.103 1.00 56.69 313 ARG A CA 1
ATOM 2410 C C . ARG A 1 313 ? -84.378 4.191 182.695 1.00 56.69 313 ARG A C 1
ATOM 2412 O O . ARG A 1 313 ? -83.619 3.524 181.996 1.00 56.69 313 ARG A O 1
ATOM 2419 N N . GLU A 1 314 ? -84.712 3.807 183.928 1.00 56.34 314 GLU A N 1
ATOM 2420 C CA . GLU A 1 314 ? -84.114 2.614 184.562 1.00 56.34 314 GLU A CA 1
ATOM 2421 C C . GLU A 1 314 ? -84.635 1.277 183.996 1.00 56.34 314 GLU A C 1
ATOM 2423 O O . GLU A 1 314 ? -83.992 0.235 184.165 1.00 56.34 314 GLU A O 1
ATOM 2428 N N . LYS A 1 315 ? -85.772 1.288 183.282 1.00 53.16 315 LYS A N 1
ATOM 2429 C CA . LYS A 1 315 ? -86.239 0.136 182.492 1.00 53.16 315 LYS A CA 1
ATOM 2430 C C . LYS A 1 315 ? -85.672 0.145 181.073 1.00 53.16 315 LYS A C 1
ATOM 2432 O O . LYS A 1 315 ? -85.327 -0.923 180.569 1.00 53.16 315 LYS A O 1
ATOM 2437 N N . GLU A 1 316 ? -85.526 1.317 180.452 1.00 57.25 316 GLU A N 1
ATOM 2438 C CA . GLU A 1 316 ? -84.947 1.443 179.108 1.00 57.25 316 GLU A CA 1
ATOM 2439 C C . GLU A 1 316 ? -83.537 0.840 179.002 1.00 57.25 316 GLU A C 1
ATOM 2441 O O . GLU A 1 316 ? -83.264 0.108 178.051 1.00 57.25 316 GLU A O 1
ATOM 2446 N N . GLU A 1 317 ? -82.626 1.126 179.941 1.00 61.41 317 GLU A N 1
ATOM 2447 C CA . GLU A 1 317 ? -81.223 0.696 179.800 1.00 61.41 317 GLU A CA 1
ATOM 2448 C C . GLU A 1 317 ? -81.061 -0.830 179.771 1.00 61.41 317 GLU A C 1
ATOM 2450 O O . GLU A 1 317 ? -80.288 -1.359 178.967 1.00 61.41 317 GLU A O 1
ATOM 2455 N N . ARG A 1 318 ? -81.846 -1.560 180.574 1.00 57.19 318 ARG A N 1
ATOM 2456 C CA . ARG A 1 318 ? -81.801 -3.033 180.595 1.00 57.19 318 ARG A CA 1
ATOM 2457 C C . ARG A 1 318 ? -82.341 -3.655 179.304 1.00 57.19 318 ARG A C 1
ATOM 2459 O O . ARG A 1 318 ? -81.880 -4.726 178.920 1.00 57.19 318 ARG A O 1
ATOM 2466 N N . GLN A 1 319 ? -83.265 -2.980 178.619 1.00 59.03 319 GLN A N 1
ATOM 2467 C CA . GLN A 1 319 ? -83.758 -3.400 177.305 1.00 59.03 319 GLN A CA 1
ATOM 2468 C C . GLN A 1 319 ? -82.726 -3.100 176.200 1.00 59.03 319 GLN A C 1
ATOM 2470 O O . GLN A 1 319 ? -82.426 -3.964 175.373 1.00 59.03 319 GLN A O 1
ATOM 2475 N N . LYS A 1 320 ? -82.118 -1.905 176.226 1.00 61.00 320 LYS A N 1
ATOM 2476 C CA . LYS A 1 320 ? -81.139 -1.440 175.224 1.00 61.00 320 LYS A CA 1
ATOM 2477 C C . LYS A 1 320 ? -79.909 -2.350 175.104 1.00 61.00 320 LYS A C 1
ATOM 2479 O O . LYS A 1 320 ? -79.426 -2.574 173.994 1.00 61.00 320 LYS A O 1
ATOM 2484 N N . GLU A 1 321 ? -79.433 -2.926 176.209 1.00 62.44 321 GLU A N 1
ATOM 2485 C CA . GLU A 1 321 ? -78.308 -3.879 176.208 1.00 62.44 321 GLU A CA 1
ATOM 2486 C C . GLU A 1 321 ? -78.624 -5.185 175.446 1.00 62.44 321 GLU A C 1
ATOM 2488 O O . GLU A 1 321 ? -77.753 -5.734 174.766 1.00 62.44 321 GLU A O 1
ATOM 2493 N N . VAL A 1 322 ? -79.869 -5.674 175.515 1.00 61.53 322 VAL A N 1
ATOM 2494 C CA . VAL A 1 322 ? -80.305 -6.907 174.829 1.00 61.53 322 VAL A CA 1
ATOM 2495 C C . VAL A 1 322 ? -80.436 -6.679 173.324 1.00 61.53 322 VAL A C 1
ATOM 2497 O O . VAL A 1 322 ? -79.951 -7.484 172.525 1.00 61.53 322 VAL A O 1
ATOM 2500 N N . ASP A 1 323 ? -81.053 -5.568 172.923 1.00 62.16 323 ASP A N 1
ATOM 2501 C CA . ASP A 1 323 ? -81.299 -5.283 171.507 1.00 62.16 323 ASP A CA 1
ATOM 2502 C C . ASP A 1 323 ? -80.024 -4.855 170.756 1.00 62.16 323 ASP A C 1
ATOM 2504 O O . ASP A 1 323 ? -79.909 -5.109 169.553 1.00 62.16 323 ASP A O 1
ATOM 2508 N N . ARG A 1 324 ? -79.009 -4.323 171.460 1.00 65.25 324 ARG A N 1
ATOM 2509 C CA . ARG A 1 324 ? -77.654 -4.135 170.908 1.00 65.25 324 ARG A CA 1
ATOM 2510 C C . ARG A 1 324 ? -77.038 -5.457 170.437 1.00 65.25 324 ARG A C 1
ATOM 2512 O O . ARG A 1 324 ? -76.568 -5.536 169.304 1.00 65.25 324 ARG A O 1
ATOM 2519 N N . LYS A 1 325 ? -77.079 -6.504 171.269 1.00 61.06 325 LYS A N 1
ATOM 2520 C CA . LYS A 1 325 ? -76.456 -7.806 170.952 1.00 61.06 325 LYS A CA 1
ATOM 2521 C C . LYS A 1 325 ? -77.117 -8.496 169.759 1.00 61.06 325 LYS A C 1
ATOM 2523 O O . LYS A 1 325 ? -76.414 -9.021 168.902 1.00 61.06 325 LYS A O 1
ATOM 2528 N N . LYS A 1 326 ? -78.448 -8.405 169.641 1.00 61.62 326 LYS A N 1
ATOM 2529 C CA . LYS A 1 326 ? -79.185 -8.919 168.471 1.00 61.62 326 LYS A CA 1
ATOM 2530 C C . LYS A 1 326 ? -78.803 -8.214 167.164 1.00 61.62 326 LYS A C 1
ATOM 2532 O O . LYS A 1 326 ? -78.717 -8.872 166.131 1.00 61.62 326 LYS A O 1
ATOM 2537 N N . ARG A 1 327 ? -78.564 -6.894 167.191 1.00 61.81 327 ARG A N 1
ATOM 2538 C CA . ARG A 1 327 ? -78.123 -6.143 165.999 1.00 61.81 327 ARG A CA 1
ATOM 2539 C C . ARG A 1 327 ? -76.735 -6.572 165.534 1.00 61.81 327 ARG A C 1
ATOM 2541 O O . ARG A 1 327 ? -76.567 -6.867 164.357 1.00 61.81 327 ARG A O 1
ATOM 2548 N N . GLU A 1 328 ? -75.781 -6.677 166.457 1.00 67.81 328 GLU A N 1
ATOM 2549 C CA . GLU A 1 328 ? -74.425 -7.137 166.140 1.00 67.81 328 GLU A CA 1
ATOM 2550 C C . GLU A 1 328 ? -74.382 -8.549 165.534 1.00 67.81 328 GLU A C 1
ATOM 2552 O O . GLU A 1 328 ? -73.497 -8.848 164.734 1.00 67.81 328 GLU A O 1
ATOM 2557 N N . GLU A 1 329 ? -75.285 -9.442 165.940 1.00 66.75 329 GLU A N 1
ATOM 2558 C CA . GLU A 1 329 ? -75.347 -10.811 165.422 1.00 66.75 329 GLU A CA 1
ATOM 2559 C C . GLU A 1 329 ? -75.954 -10.858 164.009 1.00 66.75 329 GLU A C 1
ATOM 2561 O O . GLU A 1 329 ? -75.386 -11.494 163.119 1.00 66.75 329 GLU A O 1
ATOM 2566 N N . ALA A 1 330 ? -77.024 -10.091 163.763 1.00 67.25 330 ALA A N 1
ATOM 2567 C CA . ALA A 1 330 ? -77.624 -9.943 162.435 1.00 67.25 330 ALA A CA 1
ATOM 2568 C C . ALA A 1 330 ? -76.653 -9.320 161.410 1.00 67.25 330 ALA A C 1
ATOM 2570 O O . ALA A 1 330 ? -76.520 -9.827 160.296 1.00 67.25 330 ALA A O 1
ATOM 2571 N N . GLU A 1 331 ? -75.920 -8.273 161.799 1.00 70.31 331 GLU A N 1
ATOM 2572 C CA . GLU A 1 331 ? -74.929 -7.599 160.947 1.00 70.31 331 GLU A CA 1
ATOM 2573 C C . GLU A 1 331 ? -73.771 -8.542 160.557 1.00 70.31 331 GLU A C 1
ATOM 2575 O O . GLU A 1 331 ? -73.326 -8.567 159.406 1.00 70.31 331 GLU A O 1
ATOM 2580 N N . LYS A 1 332 ? -73.336 -9.412 161.482 1.00 69.12 332 LYS A N 1
ATOM 2581 C CA . LYS A 1 332 ? -72.328 -10.458 161.218 1.00 69.12 332 LYS A CA 1
ATOM 2582 C C . LYS A 1 332 ? -72.849 -11.562 160.284 1.00 69.12 332 LYS A C 1
ATOM 2584 O O . LYS A 1 332 ? -72.043 -12.194 159.596 1.00 69.12 332 LYS A O 1
ATOM 2589 N N . GLU A 1 333 ? -74.160 -11.808 160.223 1.00 70.06 333 GLU A N 1
ATOM 2590 C CA . GLU A 1 333 ? -74.760 -12.742 159.259 1.00 70.06 333 GLU A CA 1
ATOM 2591 C C . GLU A 1 333 ? -74.915 -12.112 157.862 1.00 70.06 333 GLU A C 1
ATOM 2593 O O . GLU A 1 333 ? -74.631 -12.766 156.854 1.00 70.06 333 GLU A O 1
ATOM 2598 N N . GLU A 1 334 ? -75.288 -10.833 157.781 1.00 73.31 334 GLU A N 1
ATOM 2599 C CA . GLU A 1 334 ? -75.363 -10.081 156.520 1.00 73.31 334 GLU A CA 1
ATOM 2600 C C . GLU A 1 334 ? -73.991 -9.991 155.830 1.00 73.31 334 GLU A C 1
ATOM 2602 O O . GLU A 1 334 ? -73.857 -10.363 154.660 1.00 73.31 334 GLU A O 1
ATOM 2607 N N . GLN A 1 335 ? -72.938 -9.642 156.579 1.00 73.62 335 GLN A N 1
ATOM 2608 C CA . GLN A 1 335 ? -71.562 -9.608 156.064 1.00 73.62 335 GLN A CA 1
ATOM 2609 C C . GLN A 1 335 ? -71.099 -10.971 155.511 1.00 73.62 335 GLN A C 1
ATOM 2611 O O . GLN A 1 335 ? -70.403 -11.026 154.493 1.00 73.62 335 GLN A O 1
ATOM 2616 N N . ARG A 1 336 ? -71.513 -12.092 156.124 1.00 73.25 336 ARG A N 1
ATOM 2617 C CA . ARG A 1 336 ? -71.220 -13.445 155.607 1.00 73.25 336 ARG A CA 1
ATOM 2618 C C . ARG A 1 336 ? -71.907 -13.703 154.263 1.00 73.25 336 ARG A C 1
ATOM 2620 O O . ARG A 1 336 ? -71.260 -14.214 153.348 1.00 73.25 336 ARG A O 1
ATOM 2627 N N . LYS A 1 337 ? -73.179 -13.314 154.127 1.00 74.94 337 LYS A N 1
ATOM 2628 C CA . LYS A 1 337 ? -73.962 -13.472 152.888 1.00 74.94 337 LYS A CA 1
ATOM 2629 C C . LYS A 1 337 ? -73.399 -12.630 151.741 1.00 74.94 337 LYS A C 1
ATOM 2631 O O . LYS A 1 337 ? -73.337 -13.113 150.610 1.00 74.94 337 LYS A O 1
ATOM 2636 N N . GLU A 1 338 ? -72.925 -11.411 152.006 1.00 75.31 338 GLU A N 1
ATOM 2637 C CA . GLU A 1 338 ? -72.310 -10.581 150.960 1.00 75.31 338 GLU A CA 1
ATOM 2638 C C . GLU A 1 338 ? -70.968 -11.156 150.468 1.00 75.31 338 GLU A C 1
ATOM 2640 O O . GLU A 1 338 ? -70.714 -11.179 149.261 1.00 75.31 338 GLU A O 1
ATOM 2645 N N . VAL A 1 339 ? -70.131 -11.691 151.367 1.00 77.06 339 VAL A N 1
ATOM 2646 C CA . VAL A 1 339 ? -68.878 -12.376 150.988 1.00 77.06 339 VAL A CA 1
ATOM 2647 C C . VAL A 1 339 ? -69.149 -13.612 150.122 1.00 77.06 339 VAL A C 1
ATOM 2649 O O . VAL A 1 339 ? -68.417 -13.860 149.163 1.00 77.06 339 VAL A O 1
ATOM 2652 N N . GLU A 1 340 ? -70.203 -14.378 150.412 1.00 76.50 340 GLU A N 1
ATOM 2653 C CA . GLU A 1 340 ? -70.609 -15.509 149.570 1.00 76.50 340 GLU A CA 1
ATOM 2654 C C . GLU A 1 340 ? -71.109 -15.050 148.189 1.00 76.50 340 GLU A C 1
ATOM 2656 O O . GLU A 1 340 ? -70.711 -15.619 147.166 1.00 76.50 340 GLU A O 1
ATOM 2661 N N . ARG A 1 341 ? -71.905 -13.971 148.130 1.00 77.00 341 ARG A N 1
ATOM 2662 C CA . ARG A 1 341 ? -72.390 -13.407 146.860 1.00 77.00 341 ARG A CA 1
ATOM 2663 C C . ARG A 1 341 ? -71.237 -12.932 145.972 1.00 77.00 341 ARG A C 1
ATOM 2665 O O . ARG A 1 341 ? -71.203 -13.292 144.797 1.00 77.00 341 ARG A O 1
ATOM 2672 N N . LYS A 1 342 ? -70.255 -12.219 146.537 1.00 78.12 342 LYS A N 1
ATOM 2673 C CA . LYS A 1 342 ? -69.060 -11.749 145.808 1.00 78.12 342 LYS A CA 1
ATOM 2674 C C . LYS A 1 342 ? -68.240 -12.904 145.232 1.00 78.12 342 LYS A C 1
ATOM 2676 O O . LYS A 1 342 ? -67.943 -12.885 144.043 1.00 78.12 342 LYS A O 1
ATOM 2681 N N . LYS A 1 343 ? -67.987 -13.969 146.004 1.00 78.12 343 LYS A N 1
ATOM 2682 C CA . LYS A 1 343 ? -67.302 -15.180 145.500 1.00 78.12 343 LYS A CA 1
ATOM 2683 C C . LYS A 1 343 ? -68.040 -15.841 144.329 1.00 78.12 343 LYS A C 1
ATOM 2685 O O . LYS A 1 343 ? -67.411 -16.371 143.411 1.00 78.12 343 LYS A O 1
ATOM 2690 N N . LYS A 1 344 ? -69.377 -15.817 144.340 1.00 75.62 344 LYS A N 1
ATOM 2691 C CA . LYS A 1 344 ? -70.202 -16.347 143.244 1.00 75.62 344 LYS A CA 1
ATOM 2692 C C . LYS A 1 344 ? -70.130 -15.462 141.994 1.00 75.62 344 LYS A C 1
ATOM 2694 O O . LYS A 1 344 ? -69.979 -15.990 140.893 1.00 75.62 344 LYS A O 1
ATOM 2699 N N . GLU A 1 345 ? -70.175 -14.140 142.165 1.00 79.06 345 GLU A N 1
ATOM 2700 C CA . GLU A 1 345 ? -69.989 -13.156 141.089 1.00 79.06 345 GLU A CA 1
ATOM 2701 C C . GLU A 1 345 ? -68.587 -13.268 140.454 1.00 79.06 345 GLU A C 1
ATOM 2703 O O . GLU A 1 345 ? -68.476 -13.332 139.228 1.00 79.06 345 GLU A O 1
ATOM 2708 N N . GLU A 1 346 ? -67.525 -13.394 141.258 1.00 80.50 346 GLU A N 1
ATOM 2709 C CA . GLU A 1 346 ? -66.149 -13.630 140.789 1.00 80.50 346 GLU A CA 1
ATOM 2710 C C . GLU A 1 346 ? -66.026 -14.938 139.991 1.00 80.50 346 GLU A C 1
ATOM 2712 O O . GLU A 1 346 ? -65.462 -14.940 138.895 1.00 80.50 346 GLU A O 1
ATOM 2717 N N . SER A 1 347 ? -66.611 -16.040 140.478 1.00 80.44 347 SER A N 1
ATOM 2718 C CA . SER A 1 347 ? -66.597 -17.331 139.772 1.00 80.44 347 SER A CA 1
ATOM 2719 C C . SER A 1 347 ? -67.317 -17.277 138.416 1.00 80.44 347 SER A C 1
ATOM 2721 O O . SER A 1 347 ? -66.887 -17.912 137.448 1.00 80.44 347 SER A O 1
ATOM 2723 N N . GLU A 1 348 ? -68.394 -16.495 138.298 1.00 81.38 348 GLU A N 1
ATOM 2724 C CA . GLU A 1 348 ? -69.030 -16.241 137.004 1.00 81.38 348 GLU A CA 1
ATOM 2725 C C . GLU A 1 348 ? -68.181 -15.365 136.079 1.00 81.38 348 GLU A C 1
ATOM 2727 O O . GLU A 1 348 ? -68.100 -15.656 134.882 1.00 81.38 348 GLU A O 1
ATOM 2732 N N . GLN A 1 349 ? -67.540 -14.313 136.598 1.00 79.44 349 GLN A N 1
ATOM 2733 C CA . GLN A 1 349 ? -66.641 -13.475 135.801 1.00 79.44 349 GLN A CA 1
ATOM 2734 C C . GLN A 1 349 ? -65.434 -14.271 135.289 1.00 79.44 349 GLN A C 1
ATOM 2736 O O . GLN A 1 349 ? -65.061 -14.132 134.124 1.00 79.44 349 GLN A O 1
ATOM 2741 N N . GLU A 1 350 ? -64.862 -15.159 136.106 1.00 83.81 350 GLU A N 1
ATOM 2742 C CA . GLU A 1 350 ? -63.751 -16.024 135.704 1.00 83.81 350 GLU A CA 1
ATOM 2743 C C . GLU A 1 350 ? -64.165 -17.012 134.597 1.00 83.81 350 GLU A C 1
ATOM 2745 O O . GLU A 1 350 ? -63.444 -17.176 133.610 1.00 83.81 350 GLU A O 1
ATOM 2750 N N . LYS A 1 351 ? -65.361 -17.616 134.694 1.00 81.81 351 LYS A N 1
ATOM 2751 C CA . LYS A 1 351 ? -65.928 -18.452 133.618 1.00 81.81 351 LYS A CA 1
ATOM 2752 C C . LYS A 1 351 ? -66.111 -17.659 132.321 1.00 81.81 351 LYS A C 1
ATOM 2754 O O . LYS A 1 351 ? -65.676 -18.119 131.266 1.00 81.81 351 LYS A O 1
ATOM 2759 N N . LYS A 1 352 ? -66.692 -16.456 132.402 1.00 83.88 352 LYS A N 1
ATOM 2760 C CA . LYS A 1 352 ? -66.908 -15.559 131.251 1.00 83.88 352 LYS A CA 1
ATOM 2761 C C . LYS A 1 352 ? -65.580 -15.144 130.594 1.00 83.88 352 LYS A C 1
ATOM 2763 O O . LYS A 1 352 ? -65.493 -15.148 129.367 1.00 83.88 352 LYS A O 1
ATOM 2768 N N . ARG A 1 353 ? -64.521 -14.882 131.377 1.00 84.25 353 ARG A N 1
ATOM 2769 C CA . ARG A 1 353 ? -63.156 -14.632 130.863 1.00 84.25 353 ARG A CA 1
ATOM 2770 C C . ARG A 1 353 ? -62.579 -15.845 130.129 1.00 84.25 353 ARG A C 1
ATOM 2772 O O . ARG A 1 353 ? -62.181 -15.707 128.977 1.00 84.25 353 ARG A O 1
ATOM 2779 N N . LYS A 1 354 ? -62.607 -17.037 130.736 1.00 85.19 354 LYS A N 1
ATOM 2780 C CA . LYS A 1 354 ? -62.080 -18.273 130.119 1.00 85.19 354 LYS A CA 1
ATOM 2781 C C . LYS A 1 354 ? -62.813 -18.652 128.825 1.00 85.19 354 LYS A C 1
ATOM 2783 O O . LYS A 1 354 ? -62.200 -19.173 127.894 1.00 85.19 354 LYS A O 1
ATOM 2788 N N . GLU A 1 355 ? -64.113 -18.366 128.726 1.00 85.88 355 GLU A N 1
ATOM 2789 C CA . GLU A 1 355 ? -64.870 -18.554 127.482 1.00 85.88 355 GLU A CA 1
ATOM 2790 C C . GLU A 1 355 ? -64.473 -17.535 126.395 1.00 85.88 355 GLU A C 1
ATOM 2792 O O . GLU A 1 355 ? -64.352 -17.903 125.223 1.00 85.88 355 GLU A O 1
ATOM 2797 N N . ALA A 1 356 ? -64.223 -16.275 126.767 1.00 84.56 356 ALA A N 1
ATOM 2798 C CA . ALA A 1 356 ? -63.747 -15.242 125.845 1.00 84.56 356 ALA A CA 1
ATOM 2799 C C . ALA A 1 356 ? -62.336 -15.551 125.308 1.00 84.56 356 ALA A C 1
ATOM 2801 O O . ALA A 1 356 ? -62.140 -15.550 124.093 1.00 84.56 356 ALA A O 1
ATOM 2802 N N . GLU A 1 357 ? -61.390 -15.915 126.181 1.00 87.62 357 GLU A N 1
ATOM 2803 C CA . GLU A 1 357 ? -60.030 -16.337 125.805 1.00 87.62 357 GLU A CA 1
ATOM 2804 C C . GLU A 1 357 ? -60.046 -17.534 124.841 1.00 87.62 357 GLU A C 1
ATOM 2806 O O . GLU A 1 357 ? -59.300 -17.565 123.857 1.00 87.62 357 GLU A O 1
ATOM 2811 N N . LYS A 1 358 ? -60.936 -18.511 125.075 1.00 87.25 358 LYS A N 1
ATOM 2812 C CA . LYS A 1 358 ? -61.123 -19.648 124.165 1.00 87.25 358 LYS A CA 1
ATOM 2813 C C . LYS A 1 358 ? -61.591 -19.190 122.778 1.00 87.25 358 LYS A C 1
ATOM 2815 O O . LYS A 1 358 ? -61.002 -19.605 121.781 1.00 87.25 358 LYS A O 1
ATOM 2820 N N . LYS A 1 359 ? -62.609 -18.324 122.702 1.00 87.06 359 LYS A N 1
ATOM 2821 C CA . LYS A 1 359 ? -63.124 -17.791 121.426 1.00 87.06 359 LYS A CA 1
ATOM 2822 C C . LYS A 1 359 ? -62.069 -16.969 120.684 1.00 87.06 359 LYS A C 1
ATOM 2824 O O . LYS A 1 359 ? -61.921 -17.123 119.475 1.00 87.06 359 LYS A O 1
ATOM 2829 N N . GLU A 1 360 ? -61.291 -16.154 121.393 1.00 88.69 360 GLU A N 1
ATOM 2830 C CA . GLU A 1 360 ? -60.189 -15.385 120.807 1.00 88.69 360 GLU A CA 1
ATOM 2831 C C . GLU A 1 360 ? -59.090 -16.301 120.239 1.00 88.69 360 GLU A C 1
ATOM 2833 O O . GLU A 1 360 ? -58.568 -16.054 119.149 1.00 88.69 360 GLU A O 1
ATOM 2838 N N . LYS A 1 361 ? -58.769 -17.401 120.934 1.00 86.00 361 LYS A N 1
ATOM 2839 C CA . LYS A 1 361 ? -57.812 -18.410 120.460 1.00 86.00 361 LYS A CA 1
ATOM 2840 C C . LYS A 1 361 ? -58.311 -19.140 119.206 1.00 86.00 361 LYS A C 1
ATOM 2842 O O . LYS A 1 361 ? -57.539 -19.310 118.264 1.00 86.00 361 LYS A O 1
ATOM 2847 N N . GLU A 1 362 ? -59.589 -19.516 119.162 1.00 88.38 362 GLU A N 1
ATOM 2848 C CA . GLU A 1 362 ? -60.222 -20.131 117.984 1.00 88.38 362 GLU A CA 1
ATOM 2849 C C . GLU A 1 362 ? -60.280 -19.160 116.786 1.00 88.38 362 GLU A C 1
ATOM 2851 O O . GLU A 1 362 ? -59.990 -19.554 115.653 1.00 88.38 362 GLU A O 1
ATOM 2856 N N . GLU A 1 363 ? -60.573 -17.875 117.018 1.00 89.19 363 GLU A N 1
ATOM 2857 C CA . GLU A 1 363 ? -60.536 -16.819 115.995 1.00 89.19 363 GLU A CA 1
ATOM 2858 C C . GLU A 1 363 ? -59.106 -16.613 115.457 1.00 89.19 363 GLU A C 1
ATOM 2860 O O . GLU A 1 363 ? -58.900 -16.596 114.241 1.00 89.19 363 GLU A O 1
ATOM 2865 N N . LYS A 1 364 ? -58.093 -16.558 116.334 1.00 88.06 364 LYS A N 1
ATOM 2866 C CA . LYS A 1 364 ? -56.672 -16.477 115.949 1.00 88.06 364 LYS A CA 1
ATOM 2867 C C . LYS A 1 364 ? -56.230 -17.682 115.113 1.00 88.06 364 LYS A C 1
ATOM 2869 O O . LYS A 1 364 ? -55.636 -17.497 114.053 1.00 88.06 364 LYS A O 1
ATOM 2874 N N . GLU A 1 365 ? -56.576 -18.908 115.508 1.00 90.00 365 GLU A N 1
ATOM 2875 C CA . GLU A 1 365 ? -56.250 -20.119 114.737 1.00 90.00 365 GLU A CA 1
ATOM 2876 C C . GLU A 1 365 ? -56.937 -20.134 113.353 1.00 90.00 365 GLU A C 1
ATOM 2878 O O . GLU A 1 365 ? -56.356 -20.544 112.343 1.00 90.00 365 GLU A O 1
ATOM 2883 N N . LYS A 1 366 ? -58.170 -19.624 113.274 1.00 88.62 366 LYS A N 1
ATOM 2884 C CA . LYS A 1 366 ? -58.937 -19.457 112.030 1.00 88.62 366 LYS A CA 1
ATOM 2885 C C . LYS A 1 366 ? -58.330 -18.385 111.115 1.00 88.62 366 LYS A C 1
ATOM 2887 O O . LYS A 1 366 ? -58.323 -18.566 109.893 1.00 88.62 366 LYS A O 1
ATOM 2892 N N . GLN A 1 367 ? -57.780 -17.306 111.672 1.00 87.06 367 GLN A N 1
ATOM 2893 C CA . GLN A 1 367 ? -57.015 -16.297 110.930 1.00 87.06 367 GLN A CA 1
ATOM 2894 C C . GLN A 1 367 ? -55.668 -16.849 110.432 1.00 87.06 367 GLN A C 1
ATOM 2896 O O . GLN A 1 367 ? -55.342 -16.669 109.258 1.00 87.06 367 GLN A O 1
ATOM 2901 N N . GLU A 1 368 ? -54.940 -17.603 111.261 1.00 90.81 368 GLU A N 1
ATOM 2902 C CA . GLU A 1 368 ? -53.683 -18.273 110.893 1.00 90.81 368 GLU A CA 1
ATOM 2903 C C . GLU A 1 368 ? -53.889 -19.225 109.699 1.00 90.81 368 GLU A C 1
ATOM 2905 O O . GLU A 1 368 ? -53.213 -19.119 108.672 1.00 90.81 368 GLU A O 1
ATOM 2910 N N . LYS A 1 369 ? -54.920 -20.081 109.754 1.00 89.94 369 LYS A N 1
ATOM 2911 C CA . LYS A 1 369 ? -55.292 -20.980 108.644 1.00 89.94 369 LYS A CA 1
ATOM 2912 C C . LYS A 1 369 ? -55.665 -20.215 107.366 1.00 89.94 369 LYS A C 1
ATOM 2914 O O . LYS A 1 369 ? -55.239 -20.598 106.274 1.00 89.94 369 LYS A O 1
ATOM 2919 N N . ARG A 1 370 ? -56.408 -19.103 107.469 1.00 89.50 370 ARG A N 1
ATOM 2920 C CA . ARG A 1 370 ? -56.724 -18.222 106.322 1.00 89.50 370 ARG A CA 1
ATOM 2921 C C . ARG A 1 370 ? -55.458 -17.616 105.700 1.00 89.50 370 ARG A C 1
ATOM 2923 O O . ARG A 1 370 ? -55.324 -17.621 104.474 1.00 89.50 370 ARG A O 1
ATOM 2930 N N . LYS A 1 371 ? -54.516 -17.152 106.526 1.00 91.44 371 LYS A N 1
ATOM 2931 C CA . LYS A 1 371 ? -53.222 -16.581 106.113 1.00 91.44 371 LYS A CA 1
ATOM 2932 C C . LYS A 1 371 ? -52.357 -17.612 105.380 1.00 91.44 371 LYS A C 1
ATOM 2934 O O . LYS A 1 371 ? -51.865 -17.324 104.290 1.00 91.44 371 LYS A O 1
ATOM 2939 N N . GLN A 1 372 ? -52.255 -18.839 105.897 1.00 89.62 372 GLN A N 1
ATOM 2940 C CA . GLN A 1 372 ? -51.534 -19.937 105.237 1.00 89.62 372 GLN A CA 1
ATOM 2941 C C . GLN A 1 372 ? -52.135 -20.303 103.866 1.00 89.62 372 GLN A C 1
ATOM 2943 O O . GLN A 1 372 ? -51.398 -20.483 102.893 1.00 89.62 372 GLN A O 1
ATOM 2948 N N . VAL A 1 373 ? -53.468 -20.346 103.742 1.00 91.56 373 VAL A N 1
ATOM 2949 C CA . VAL A 1 373 ? -54.149 -20.586 102.453 1.00 91.56 373 VAL A CA 1
ATOM 2950 C C . VAL A 1 373 ? -53.879 -19.462 101.444 1.00 91.56 373 VAL A C 1
ATOM 2952 O O . VAL A 1 373 ? -53.698 -19.742 100.255 1.00 91.56 373 VAL A O 1
ATOM 2955 N N . LEU A 1 374 ? -53.820 -18.202 101.887 1.00 89.44 374 LEU A N 1
ATOM 2956 C CA . LEU A 1 374 ? -53.497 -17.065 101.019 1.00 89.44 374 LEU A CA 1
ATOM 2957 C C . LEU A 1 374 ? -52.047 -17.130 100.514 1.00 89.44 374 LEU A C 1
ATOM 2959 O O . LEU A 1 374 ? -51.823 -17.043 99.305 1.00 89.44 374 LEU A O 1
ATOM 2963 N N . LEU A 1 375 ? -51.090 -17.380 101.414 1.00 90.25 375 LEU A N 1
ATOM 2964 C CA . LEU A 1 375 ? -49.669 -17.550 101.089 1.00 90.25 375 LEU A CA 1
ATOM 2965 C C . LEU A 1 375 ? -49.443 -18.704 100.099 1.00 90.25 375 LEU A C 1
ATOM 2967 O O . LEU A 1 375 ? -48.722 -18.544 99.113 1.00 90.25 375 LEU A O 1
ATOM 2971 N N . LYS A 1 376 ? -50.119 -19.848 100.288 1.00 90.19 376 LYS A N 1
ATOM 2972 C CA . LYS A 1 376 ? -50.060 -20.972 99.338 1.00 90.19 376 LYS A CA 1
ATOM 2973 C C . LYS A 1 376 ? -50.566 -20.569 97.945 1.00 90.19 376 LYS A C 1
ATOM 2975 O O . LYS A 1 376 ? -49.897 -20.851 96.951 1.00 90.19 376 LYS A O 1
ATOM 2980 N N . LYS A 1 377 ? -51.690 -19.845 97.863 1.00 90.69 377 LYS A N 1
ATOM 2981 C CA . LYS A 1 377 ? -52.231 -19.324 96.591 1.00 90.69 377 LYS A CA 1
ATOM 2982 C C . LYS A 1 377 ? -51.302 -18.301 95.922 1.00 90.69 377 LYS A C 1
ATOM 2984 O O . LYS A 1 377 ? -51.234 -18.273 94.694 1.00 90.69 377 LYS A O 1
ATOM 2989 N N . GLN A 1 378 ? -50.578 -17.481 96.686 1.00 89.69 378 GLN A N 1
ATOM 2990 C CA . GLN A 1 378 ? -49.557 -16.572 96.145 1.00 89.69 378 GLN A CA 1
ATOM 2991 C C . GLN A 1 378 ? -48.364 -17.354 95.573 1.00 89.69 378 GLN A C 1
ATOM 2993 O O . GLN A 1 378 ? -48.023 -17.169 94.404 1.00 89.69 378 GLN A O 1
ATOM 2998 N N . ALA A 1 379 ? -47.812 -18.311 96.325 1.00 90.31 379 ALA A N 1
ATOM 2999 C CA . ALA A 1 379 ? -46.703 -19.151 95.871 1.00 90.31 379 ALA A CA 1
ATOM 3000 C C . ALA A 1 379 ? -47.050 -19.995 94.623 1.00 90.31 379 ALA A C 1
ATOM 3002 O O . ALA A 1 379 ? -46.201 -20.212 93.757 1.00 90.31 379 ALA A O 1
ATOM 3003 N N . GLU A 1 380 ? -48.296 -20.460 94.491 1.00 90.50 380 GLU A N 1
ATOM 3004 C CA . GLU A 1 380 ? -48.782 -21.149 93.286 1.00 90.50 380 GLU A CA 1
ATOM 3005 C C . GLU A 1 380 ? -48.911 -20.206 92.077 1.00 90.50 380 GLU A C 1
ATOM 3007 O O . GLU A 1 380 ? -48.526 -20.587 90.967 1.00 90.50 380 GLU A O 1
ATOM 3012 N N . ARG A 1 381 ? -49.373 -18.961 92.276 1.00 88.69 381 ARG A N 1
ATOM 3013 C CA . ARG A 1 381 ? -49.401 -17.927 91.223 1.00 88.69 381 ARG A CA 1
ATOM 3014 C C . ARG A 1 381 ? -47.993 -17.581 90.741 1.00 88.69 381 ARG A C 1
ATOM 3016 O O . ARG A 1 381 ? -47.747 -17.622 89.539 1.00 88.69 381 ARG A O 1
ATOM 3023 N N . GLU A 1 382 ? -47.049 -17.343 91.649 1.00 90.50 382 GLU A N 1
ATOM 3024 C CA . GLU A 1 382 ? -45.645 -17.104 91.290 1.00 90.50 382 GLU A CA 1
ATOM 3025 C C . GLU A 1 382 ? -45.030 -18.265 90.506 1.00 90.50 382 GLU A C 1
ATOM 3027 O O . GLU A 1 382 ? -44.379 -18.048 89.484 1.00 90.50 382 GLU A O 1
ATOM 3032 N N . LYS A 1 383 ? -45.251 -19.511 90.948 1.00 90.50 383 LYS A N 1
ATOM 3033 C CA . LYS A 1 383 ? -44.784 -20.705 90.226 1.00 90.50 383 LYS A CA 1
ATOM 3034 C C . LYS A 1 383 ? -45.402 -20.800 88.826 1.00 90.50 383 LYS A C 1
ATOM 3036 O O . LYS A 1 383 ? -44.734 -21.281 87.911 1.00 90.50 383 LYS A O 1
ATOM 3041 N N . LYS A 1 384 ? -46.641 -20.333 88.631 1.00 90.44 384 LYS A N 1
ATOM 3042 C CA . LYS A 1 384 ? -47.306 -20.289 87.318 1.00 90.44 384 LYS A CA 1
ATOM 3043 C C . LYS A 1 384 ? -46.719 -19.209 86.402 1.00 90.44 384 LYS A C 1
ATOM 3045 O O . LYS A 1 384 ? -46.454 -19.507 85.238 1.00 90.44 384 LYS A O 1
ATOM 3050 N N . GLU A 1 385 ? -46.446 -18.007 86.908 1.00 90.88 385 GLU A N 1
ATOM 3051 C CA . GLU A 1 385 ? -45.817 -16.946 86.104 1.00 90.88 385 GLU A CA 1
ATOM 3052 C C . GLU A 1 385 ? -44.347 -17.256 85.781 1.00 90.88 385 GLU A C 1
ATOM 3054 O O . GLU A 1 385 ? -43.968 -17.186 84.614 1.00 90.88 385 GLU A O 1
ATOM 3059 N N . LYS A 1 386 ? -43.550 -17.748 86.742 1.00 90.62 386 LYS A N 1
ATOM 3060 C CA . LYS A 1 386 ? -42.161 -18.201 86.502 1.00 90.62 386 LYS A CA 1
ATOM 3061 C C . LYS A 1 386 ? -42.089 -19.306 85.429 1.00 90.62 386 LYS A C 1
ATOM 3063 O O . LYS A 1 386 ? -41.172 -19.319 84.605 1.00 90.62 386 LYS A O 1
ATOM 3068 N N . ARG A 1 387 ? -43.089 -20.202 85.364 1.00 89.44 387 ARG A N 1
ATOM 3069 C CA . ARG A 1 387 ? -43.237 -21.195 84.276 1.00 89.44 387 ARG A CA 1
ATOM 3070 C C . ARG A 1 387 ? -43.545 -20.546 82.920 1.00 89.44 387 ARG A C 1
ATOM 3072 O O . ARG A 1 387 ? -42.846 -20.845 81.956 1.00 89.44 387 ARG A O 1
ATOM 3079 N N . LYS A 1 388 ? -44.530 -19.641 82.842 1.00 91.25 388 LYS A N 1
ATOM 3080 C CA . LYS A 1 388 ? -44.861 -18.889 81.610 1.00 91.25 388 LYS A CA 1
ATOM 3081 C C . LYS A 1 388 ? -43.675 -18.077 81.082 1.00 91.25 388 LYS A C 1
ATOM 3083 O O . LYS A 1 388 ? -43.441 -18.045 79.879 1.00 91.25 388 LYS A O 1
ATOM 3088 N N . GLU A 1 389 ? -42.936 -17.415 81.968 1.00 90.62 389 GLU A N 1
ATOM 3089 C CA . GLU A 1 389 ? -41.761 -16.613 81.620 1.00 90.62 389 GLU A CA 1
ATOM 3090 C C . GLU A 1 389 ? -40.646 -17.492 81.034 1.00 90.62 389 GLU A C 1
ATOM 3092 O O . GLU A 1 389 ? -40.096 -17.182 79.977 1.00 90.62 389 GLU A O 1
ATOM 3097 N N . THR A 1 390 ? -40.385 -18.645 81.661 1.00 89.81 390 THR A N 1
ATOM 3098 C CA . THR A 1 390 ? -39.451 -19.662 81.149 1.00 89.81 390 THR A CA 1
ATOM 3099 C C . THR A 1 390 ? -39.882 -20.179 79.771 1.00 89.81 390 THR A C 1
ATOM 3101 O O . THR A 1 390 ? -39.048 -20.371 78.887 1.00 89.81 390 THR A O 1
ATOM 3104 N N . GLU A 1 391 ? -41.184 -20.383 79.551 1.00 90.38 391 GLU A N 1
ATOM 3105 C CA . GLU A 1 391 ? -41.723 -20.815 78.257 1.00 90.38 391 GLU A CA 1
ATOM 3106 C C . GLU A 1 391 ? -41.596 -19.728 77.174 1.00 90.38 391 GLU A C 1
ATOM 3108 O O . GLU A 1 391 ? -41.219 -20.039 76.044 1.00 90.38 391 GLU A O 1
ATOM 3113 N N . ARG A 1 392 ? -41.842 -18.453 77.516 1.00 90.88 392 ARG A N 1
ATOM 3114 C CA . ARG A 1 392 ? -41.612 -17.304 76.620 1.00 90.88 392 ARG A CA 1
ATOM 3115 C C . ARG A 1 392 ? -40.144 -17.204 76.210 1.00 90.88 392 ARG A C 1
ATOM 3117 O O . ARG A 1 392 ? -39.862 -17.216 75.015 1.00 90.88 392 ARG A O 1
ATOM 3124 N N . LYS A 1 393 ? -39.217 -17.225 77.175 1.00 91.00 393 LYS A N 1
ATOM 3125 C CA . LYS A 1 393 ? -37.765 -17.200 76.919 1.00 91.00 393 LYS A CA 1
ATOM 3126 C C . LYS A 1 393 ? -37.332 -18.342 75.989 1.00 91.00 393 LYS A C 1
ATOM 3128 O O . LYS A 1 393 ? -36.689 -18.090 74.975 1.00 91.00 393 LYS A O 1
ATOM 3133 N N . ARG A 1 394 ? -37.805 -19.572 76.232 1.00 90.62 394 ARG A N 1
ATOM 3134 C CA . ARG A 1 394 ? -37.553 -20.733 75.351 1.00 90.62 394 ARG A CA 1
ATOM 3135 C C . ARG A 1 394 ? -38.146 -20.593 73.942 1.00 90.62 394 ARG A C 1
ATOM 3137 O O . ARG A 1 394 ? -37.584 -21.143 72.997 1.00 90.62 394 ARG A O 1
ATOM 3144 N N . LYS A 1 395 ? -39.277 -19.899 73.772 1.00 90.94 395 LYS A N 1
ATOM 3145 C CA . LYS A 1 395 ? -39.859 -19.609 72.446 1.00 90.94 395 LYS A CA 1
ATOM 3146 C C . LYS A 1 395 ? -39.040 -18.556 71.696 1.00 90.94 395 LYS A C 1
ATOM 3148 O O . LYS A 1 395 ? -38.729 -18.764 70.527 1.00 90.94 395 LYS A O 1
ATOM 3153 N N . GLU A 1 396 ? -38.613 -17.493 72.374 1.00 91.94 396 GLU A N 1
ATOM 3154 C CA . GLU A 1 396 ? -37.723 -16.482 71.794 1.00 91.94 396 GLU A CA 1
ATOM 3155 C C . GLU A 1 396 ? -36.362 -17.052 71.378 1.00 91.94 396 GLU A C 1
ATOM 3157 O O . GLU A 1 396 ? -35.866 -16.713 70.306 1.00 91.94 396 GLU A O 1
ATOM 3162 N N . GLU A 1 397 ? -35.751 -17.914 72.196 1.00 91.50 397 GLU A N 1
ATOM 3163 C CA . GLU A 1 397 ? -34.489 -18.581 71.848 1.00 91.50 397 GLU A CA 1
ATOM 3164 C C . GLU A 1 397 ? -34.642 -19.463 70.607 1.00 91.50 397 GLU A C 1
ATOM 3166 O O . GLU A 1 397 ? -33.831 -19.357 69.690 1.00 91.50 397 GLU A O 1
ATOM 3171 N N . ARG A 1 398 ? -35.722 -20.251 70.512 1.00 91.31 398 ARG A N 1
ATOM 3172 C CA . ARG A 1 398 ? -36.028 -21.059 69.318 1.00 91.31 398 ARG A CA 1
ATOM 3173 C C . ARG A 1 398 ? -36.235 -20.205 68.065 1.00 91.31 398 ARG A C 1
ATOM 3175 O O . ARG A 1 398 ? -35.783 -20.591 66.989 1.00 91.31 398 ARG A O 1
ATOM 3182 N N . GLU A 1 399 ? -36.869 -19.037 68.177 1.00 92.00 399 GLU A N 1
ATOM 3183 C CA . GLU A 1 399 ? -36.960 -18.096 67.054 1.00 92.00 399 GLU A CA 1
ATOM 3184 C C . GLU A 1 399 ? -35.603 -17.497 66.669 1.00 92.00 399 GLU A C 1
ATOM 3186 O O . GLU A 1 399 ? -35.294 -17.413 65.479 1.00 92.00 399 GLU A O 1
ATOM 3191 N N . LYS A 1 400 ? -34.788 -17.089 67.649 1.00 92.06 400 LYS A N 1
ATOM 3192 C CA . LYS A 1 400 ? -33.431 -16.561 67.425 1.00 92.06 400 LYS A CA 1
ATOM 3193 C C . LYS A 1 400 ? -32.545 -17.621 66.753 1.00 92.06 400 LYS A C 1
ATOM 3195 O O . LYS A 1 400 ? -31.846 -17.313 65.790 1.00 92.06 400 LYS A O 1
ATOM 3200 N N . GLU A 1 401 ? -32.642 -18.879 67.182 1.00 91.62 401 GLU A N 1
ATOM 3201 C CA . GLU A 1 401 ? -31.946 -20.021 66.584 1.00 91.62 401 GLU A CA 1
ATOM 3202 C C . GLU A 1 401 ? -32.423 -20.310 65.150 1.00 91.62 401 GLU A C 1
ATOM 3204 O O . GLU A 1 401 ? -31.592 -20.458 64.252 1.00 91.62 401 GLU A O 1
ATOM 3209 N N . LYS A 1 402 ? -33.742 -20.320 64.895 1.00 93.12 402 LYS A N 1
ATOM 3210 C CA . LYS A 1 402 ? -34.305 -20.496 63.542 1.00 93.12 402 LYS A CA 1
ATOM 3211 C C . LYS A 1 402 ? -33.831 -19.395 62.591 1.00 93.12 402 LYS A C 1
ATOM 3213 O O . LYS A 1 402 ? -33.328 -19.698 61.512 1.00 93.12 402 LYS A O 1
ATOM 3218 N N . LYS A 1 403 ? -33.914 -18.128 63.014 1.00 91.94 403 LYS A N 1
ATOM 3219 C CA . LYS A 1 403 ? -33.454 -16.965 62.232 1.00 91.94 403 LYS A CA 1
ATOM 3220 C C . LYS A 1 403 ? -31.946 -17.027 61.957 1.00 91.94 403 LYS A C 1
ATOM 3222 O O . LYS A 1 403 ? -31.526 -16.723 60.843 1.00 91.94 403 LYS A O 1
ATOM 3227 N N . ARG A 1 404 ? -31.137 -17.491 62.921 1.00 91.88 404 ARG A N 1
ATOM 3228 C CA . ARG A 1 404 ? -29.693 -17.728 62.738 1.00 91.88 404 ARG A CA 1
ATOM 3229 C C . ARG A 1 404 ? -29.411 -18.838 61.718 1.00 91.88 404 ARG A C 1
ATOM 3231 O O . ARG A 1 404 ? -28.582 -18.628 60.839 1.00 91.88 404 ARG A O 1
ATOM 3238 N N . LYS A 1 405 ? -30.111 -19.976 61.791 1.00 92.25 405 LYS A N 1
ATOM 3239 C CA . LYS A 1 405 ? -29.964 -21.089 60.832 1.00 92.25 405 LYS A CA 1
ATOM 3240 C C . LYS A 1 405 ? -30.355 -20.674 59.411 1.00 92.25 405 LYS A C 1
ATOM 3242 O O . LYS A 1 405 ? -29.585 -20.901 58.485 1.00 92.25 405 LYS A O 1
ATOM 3247 N N . GLU A 1 406 ? -31.479 -19.975 59.248 1.00 92.12 406 GLU A N 1
ATOM 3248 C CA . GLU A 1 406 ? -31.886 -19.419 57.950 1.00 92.12 406 GLU A CA 1
ATOM 3249 C C . GLU A 1 406 ? -30.872 -18.412 5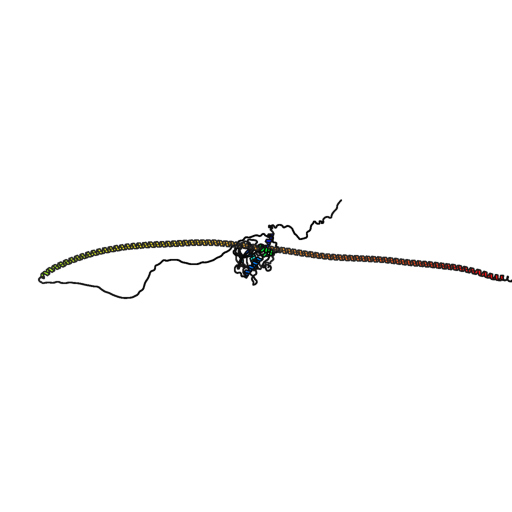7.384 1.00 92.12 406 GLU A C 1
ATOM 3251 O O . GLU A 1 406 ? -30.671 -18.363 56.172 1.00 92.12 406 GLU A O 1
ATOM 3256 N N . ALA A 1 407 ? -30.247 -17.588 58.232 1.00 90.62 407 ALA A N 1
ATOM 3257 C CA . ALA A 1 407 ? -29.213 -16.647 57.805 1.00 90.62 407 ALA A CA 1
ATOM 3258 C C . ALA A 1 407 ? -27.930 -17.372 57.360 1.00 90.62 407 ALA A C 1
ATOM 3260 O O . ALA A 1 407 ? -27.386 -17.054 56.305 1.00 90.62 407 ALA A O 1
ATOM 3261 N N . GLU A 1 408 ? -27.487 -18.379 58.117 1.00 93.44 408 GLU A N 1
ATOM 3262 C CA . GLU A 1 408 ? -26.319 -19.207 57.792 1.00 93.44 408 GLU A CA 1
ATOM 3263 C C . GLU A 1 408 ? -26.520 -20.001 56.487 1.00 93.44 408 GLU A C 1
ATOM 3265 O O . GLU A 1 408 ? -25.613 -20.099 55.662 1.00 93.44 408 GLU A O 1
ATOM 3270 N N . GLU A 1 409 ? -27.725 -20.525 56.251 1.00 93.31 409 GLU A N 1
ATOM 3271 C CA . GLU A 1 409 ? -28.076 -21.226 55.012 1.00 93.31 409 GLU A CA 1
ATOM 3272 C C . GLU A 1 409 ? -28.131 -20.275 53.804 1.00 93.31 409 GLU A C 1
ATOM 3274 O O . GLU A 1 409 ? -27.539 -20.564 52.760 1.00 93.31 409 GLU A O 1
ATOM 3279 N N . LYS A 1 410 ? -28.736 -19.087 53.960 1.00 92.12 410 LYS A N 1
ATOM 3280 C CA . LYS A 1 410 ? -28.694 -18.017 52.944 1.00 92.12 410 LYS A CA 1
ATOM 3281 C C . LYS A 1 410 ? -27.252 -17.600 52.629 1.00 92.12 410 LYS A C 1
ATOM 3283 O O . LYS A 1 410 ? -26.929 -17.376 51.461 1.00 92.12 410 LYS A O 1
ATOM 3288 N N . GLU A 1 411 ? -26.370 -17.549 53.629 1.00 92.94 411 GLU A N 1
ATOM 3289 C CA . GLU A 1 411 ? -24.954 -17.239 53.419 1.00 92.94 411 GLU A CA 1
ATOM 3290 C C . GLU A 1 411 ? -24.214 -18.360 52.671 1.00 92.94 411 GLU A C 1
ATOM 3292 O O . GLU A 1 411 ? -23.493 -18.081 51.713 1.00 92.94 411 GLU A O 1
ATOM 3297 N N . LYS A 1 412 ? -24.439 -19.632 53.029 1.00 93.44 412 LYS A N 1
ATOM 3298 C CA . LYS A 1 412 ? -23.884 -20.795 52.309 1.00 93.44 412 LYS A CA 1
ATOM 3299 C C . LYS A 1 412 ? -24.304 -20.800 50.836 1.00 93.44 412 LYS A C 1
ATOM 3301 O O . LYS A 1 412 ? -23.455 -20.964 49.960 1.00 93.44 412 LYS A O 1
ATOM 3306 N N . VAL A 1 413 ? -25.581 -20.533 50.546 1.00 92.88 413 VAL A N 1
ATOM 3307 C CA . VAL A 1 413 ? -26.095 -20.405 49.169 1.00 92.88 413 VAL A CA 1
ATOM 3308 C C . VAL A 1 413 ? -25.460 -19.218 48.430 1.00 92.88 413 VAL A C 1
ATOM 3310 O O . VAL A 1 413 ? -25.146 -19.343 47.244 1.00 92.88 413 VAL A O 1
ATOM 3313 N N . LYS A 1 414 ? -25.225 -18.082 49.104 1.00 92.94 414 LYS A N 1
ATOM 3314 C CA . LYS A 1 414 ? -24.506 -16.934 48.526 1.00 92.94 414 LYS A CA 1
ATOM 3315 C C . LYS A 1 414 ? -23.058 -17.300 48.175 1.00 92.94 414 LYS A C 1
ATOM 3317 O O . LYS A 1 414 ? -22.675 -17.166 47.013 1.00 92.94 414 LYS A O 1
ATOM 3322 N N . ARG A 1 415 ? -22.289 -17.836 49.132 1.00 91.81 415 ARG A N 1
ATOM 3323 C CA . ARG A 1 415 ? -20.888 -18.259 48.934 1.00 91.81 415 ARG A CA 1
ATOM 3324 C C . ARG A 1 415 ? -20.756 -19.262 47.780 1.00 91.81 415 ARG A C 1
ATOM 3326 O O . ARG A 1 415 ? -19.903 -19.085 46.916 1.00 91.81 415 ARG A O 1
ATOM 3333 N N . ALA A 1 416 ? -21.647 -20.254 47.696 1.00 92.06 416 ALA A N 1
ATOM 3334 C CA . ALA A 1 416 ? -21.650 -21.242 46.612 1.00 92.06 416 ALA A CA 1
ATOM 3335 C C . ALA A 1 416 ? -21.943 -20.633 45.222 1.00 92.06 416 ALA A C 1
ATOM 3337 O O . ALA A 1 416 ? -21.367 -21.064 44.218 1.00 92.06 416 ALA A O 1
ATOM 3338 N N . LYS A 1 417 ? -22.810 -19.611 45.136 1.00 92.31 417 LYS A N 1
ATOM 3339 C CA . LYS A 1 417 ? -23.053 -18.866 43.885 1.00 92.31 417 LYS A CA 1
ATOM 3340 C C . LYS A 1 417 ? -21.823 -18.058 43.462 1.00 92.31 417 LYS A C 1
ATOM 3342 O O . LYS A 1 417 ? -21.429 -18.138 42.299 1.00 92.31 417 LYS A O 1
ATOM 3347 N N . GLU A 1 418 ? -21.198 -17.345 44.396 1.00 92.44 418 GLU A N 1
ATOM 3348 C CA . GLU A 1 418 ? -19.981 -16.558 44.148 1.00 92.44 418 GLU A CA 1
ATOM 3349 C C . GLU A 1 418 ? -18.801 -17.449 43.729 1.00 92.44 418 GLU A C 1
ATOM 3351 O O . GLU A 1 418 ? -18.090 -17.135 42.775 1.00 92.44 418 GLU A O 1
ATOM 3356 N N . GLU A 1 419 ? -18.619 -18.606 44.369 1.00 92.88 419 GLU A N 1
ATOM 3357 C CA . GLU A 1 419 ? -17.588 -19.579 43.994 1.00 92.88 419 GLU A CA 1
ATOM 3358 C C . GLU A 1 419 ? -17.818 -20.137 42.578 1.00 92.88 419 GLU A C 1
ATOM 3360 O O . GLU A 1 419 ? -16.883 -20.213 41.774 1.00 92.88 419 GLU A O 1
ATOM 3365 N N . LYS A 1 420 ? -19.071 -20.465 42.227 1.00 93.06 420 LYS A N 1
ATOM 3366 C CA . LYS A 1 420 ? -19.443 -20.917 40.877 1.00 93.06 420 LYS A CA 1
ATOM 3367 C C . LYS A 1 420 ? -19.189 -19.834 39.821 1.00 93.06 420 LYS A C 1
ATOM 3369 O O . LYS A 1 420 ? -18.723 -20.160 38.729 1.00 93.06 420 LYS A O 1
ATOM 3374 N N . GLN A 1 421 ? -19.442 -18.563 40.143 1.00 91.38 421 GLN A N 1
ATOM 3375 C CA . GLN A 1 421 ? -19.112 -17.424 39.278 1.00 91.38 421 GLN A CA 1
ATOM 3376 C C . GLN A 1 421 ? -17.594 -17.278 39.095 1.00 91.38 421 GLN A C 1
ATOM 3378 O O . GLN A 1 421 ? -17.133 -17.293 37.954 1.00 91.38 421 GLN A O 1
ATOM 3383 N N . ARG A 1 422 ? -16.807 -17.257 40.183 1.00 92.88 422 ARG A N 1
ATOM 3384 C CA . ARG A 1 422 ? -15.332 -17.185 40.128 1.00 92.88 422 ARG A CA 1
ATOM 3385 C C . ARG A 1 422 ? -14.731 -18.330 39.304 1.00 92.88 422 ARG A C 1
ATOM 3387 O O . ARG A 1 422 ? -13.895 -18.091 38.437 1.00 92.88 422 ARG A O 1
ATOM 3394 N N . LYS A 1 423 ? -15.194 -19.571 39.5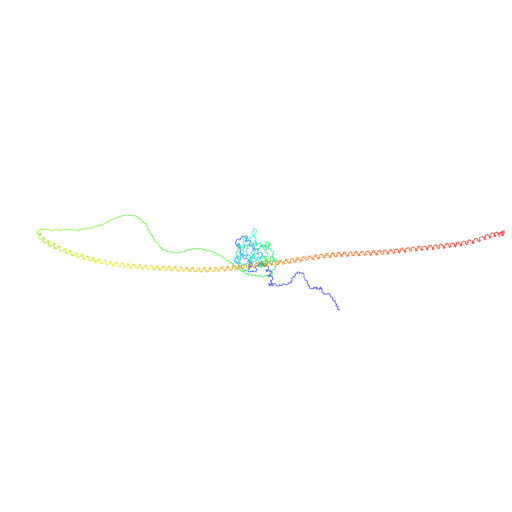02 1.00 93.12 423 LYS A N 1
ATOM 3395 C CA . LYS A 1 423 ? -14.757 -20.740 38.713 1.00 93.12 423 LYS A CA 1
ATOM 3396 C C . LYS A 1 423 ? -15.092 -20.599 37.220 1.00 93.12 423 LYS A C 1
ATOM 3398 O O . LYS A 1 423 ? -14.263 -20.934 36.374 1.00 93.12 423 LYS A O 1
ATOM 3403 N N . ALA A 1 424 ? -16.269 -20.070 36.878 1.00 91.88 424 ALA A N 1
ATOM 3404 C CA . ALA A 1 424 ? -16.646 -19.807 35.487 1.00 91.88 424 ALA A CA 1
ATOM 3405 C C . ALA A 1 424 ? -15.820 -18.670 34.851 1.00 91.88 424 ALA A C 1
ATOM 3407 O O . ALA A 1 424 ? -15.467 -18.750 33.673 1.00 91.88 424 ALA A O 1
ATOM 3408 N N . GLU A 1 425 ? -15.480 -17.634 35.616 1.00 91.75 425 GLU A N 1
ATOM 3409 C CA . GLU A 1 425 ? -14.657 -16.509 35.167 1.00 91.75 425 GLU A CA 1
ATOM 3410 C C . GLU A 1 425 ? -13.192 -16.909 34.944 1.00 91.75 425 GLU A C 1
ATOM 3412 O O . GLU A 1 425 ? -12.643 -16.629 33.879 1.00 91.75 425 GLU A O 1
ATOM 3417 N N . ILE A 1 426 ? -12.590 -17.667 35.867 1.00 92.00 426 ILE A N 1
ATOM 3418 C CA . ILE A 1 426 ? -11.241 -18.238 35.709 1.00 92.00 426 ILE A CA 1
ATOM 3419 C C . ILE A 1 426 ? -11.171 -19.132 34.459 1.00 92.00 426 ILE A C 1
ATOM 3421 O O . ILE A 1 426 ? -10.208 -19.049 33.691 1.00 92.00 426 ILE A O 1
ATOM 3425 N N . LYS A 1 427 ? -12.215 -19.930 34.181 1.00 93.12 427 LYS A N 1
ATOM 3426 C CA . LYS A 1 427 ? -12.308 -20.709 32.934 1.00 93.12 427 LYS A CA 1
ATOM 3427 C C . LYS A 1 427 ? -12.391 -19.808 31.692 1.00 93.12 427 LYS A C 1
ATOM 3429 O O . LYS A 1 427 ? -11.688 -20.052 30.717 1.00 93.12 427 LYS A O 1
ATOM 3434 N N . LYS A 1 428 ? -13.195 -18.737 31.716 1.00 92.25 428 LYS A N 1
ATOM 3435 C CA . LYS A 1 428 ? -13.257 -17.761 30.607 1.00 92.25 428 LYS A CA 1
ATOM 3436 C C . LYS A 1 428 ? -11.915 -17.055 30.379 1.00 92.25 428 LYS A C 1
ATOM 3438 O O . LYS A 1 428 ? -11.537 -16.850 29.228 1.00 92.25 428 LYS A O 1
ATOM 3443 N N . ARG A 1 429 ? -11.196 -16.695 31.446 1.00 91.62 429 ARG A N 1
ATOM 3444 C CA . ARG A 1 429 ? -9.879 -16.045 31.377 1.00 91.62 429 ARG A CA 1
ATOM 3445 C C . ARG A 1 429 ? -8.820 -16.974 30.782 1.00 91.62 429 ARG A C 1
ATOM 3447 O O . ARG A 1 429 ? -8.181 -16.605 29.805 1.00 91.62 429 ARG A O 1
ATOM 3454 N N . THR A 1 430 ? -8.696 -18.194 31.298 1.00 91.44 430 THR A N 1
ATOM 3455 C CA . THR A 1 430 ? -7.706 -19.167 30.802 1.00 91.44 430 THR A CA 1
ATOM 3456 C C . THR A 1 430 ? -7.945 -19.579 29.344 1.00 91.44 430 THR A C 1
ATOM 3458 O O . THR A 1 430 ? -6.983 -19.739 28.597 1.00 91.44 430 THR A O 1
ATOM 3461 N N . GLU A 1 431 ? -9.197 -19.676 28.878 1.00 92.12 431 GLU A N 1
ATOM 3462 C CA . GLU A 1 431 ? -9.477 -19.901 27.448 1.00 92.12 431 GLU A CA 1
ATOM 3463 C C . GLU A 1 431 ? -9.195 -18.667 26.566 1.00 92.12 431 GLU A C 1
ATOM 3465 O O . GLU A 1 431 ? -8.763 -18.825 25.422 1.00 92.12 431 GLU A O 1
ATOM 3470 N N . ARG A 1 432 ? -9.358 -17.437 27.083 1.00 89.81 432 ARG A N 1
ATOM 3471 C CA . ARG A 1 432 ? -8.905 -16.214 26.387 1.00 89.81 432 ARG A CA 1
ATOM 3472 C C . ARG A 1 432 ? -7.383 -16.208 26.227 1.00 89.81 432 ARG A C 1
ATOM 3474 O O . ARG A 1 432 ? -6.912 -16.093 25.101 1.00 89.81 432 ARG A O 1
ATOM 3481 N N . GLU A 1 433 ? -6.640 -16.439 27.308 1.00 92.06 433 GLU A N 1
ATOM 3482 C CA . GLU A 1 433 ? -5.168 -16.485 27.313 1.00 92.06 433 GLU A CA 1
ATOM 3483 C C . GLU A 1 433 ? -4.618 -17.587 26.379 1.00 92.06 433 GLU A C 1
ATOM 3485 O O . GLU A 1 433 ? -3.630 -17.376 25.673 1.00 92.06 433 GLU A O 1
ATOM 3490 N N . LYS A 1 434 ? -5.282 -18.752 26.288 1.00 92.88 434 LYS A N 1
ATOM 3491 C CA . LYS A 1 434 ? -4.960 -19.791 25.286 1.00 92.88 434 LYS A CA 1
ATOM 3492 C C . LYS A 1 434 ? -5.215 -19.327 23.848 1.00 92.88 434 LYS A C 1
ATOM 3494 O O . LYS A 1 434 ? -4.390 -19.584 22.971 1.00 92.88 434 LYS A O 1
ATOM 3499 N N . LYS A 1 435 ? -6.356 -18.677 23.583 1.00 91.94 435 LYS A N 1
ATOM 3500 C CA . LYS A 1 435 ? -6.721 -18.176 22.244 1.00 91.94 435 LYS A CA 1
ATOM 3501 C C . LYS A 1 435 ? -5.784 -17.056 21.783 1.00 91.94 435 LYS A C 1
ATOM 3503 O O . LYS A 1 435 ? -5.444 -16.994 20.606 1.00 91.94 435 LYS A O 1
ATOM 3508 N N . GLU A 1 436 ? -5.345 -16.214 22.708 1.00 91.75 436 GLU A N 1
ATOM 3509 C CA . GLU A 1 436 ? -4.367 -15.151 22.483 1.00 91.75 436 GLU A CA 1
ATOM 3510 C C . GLU A 1 436 ? -2.984 -15.716 22.137 1.00 91.75 436 GLU A C 1
ATOM 3512 O O . GLU A 1 436 ? -2.462 -15.411 21.068 1.00 91.75 436 GLU A O 1
ATOM 3517 N N . LYS A 1 437 ? -2.456 -16.656 22.935 1.00 92.94 437 LYS A N 1
ATOM 3518 C CA . LYS A 1 437 ? -1.181 -17.340 22.638 1.00 92.94 437 LYS A CA 1
ATOM 3519 C C . LYS A 1 437 ? -1.187 -18.088 21.298 1.00 92.94 437 LYS A C 1
ATOM 3521 O O . LYS A 1 437 ? -0.164 -18.127 20.619 1.00 92.94 437 LYS A O 1
ATOM 3526 N N . ARG A 1 438 ? -2.329 -18.654 20.879 1.00 91.44 438 ARG A N 1
ATOM 3527 C CA . ARG A 1 438 ? -2.484 -19.244 19.532 1.00 91.44 438 ARG A CA 1
ATOM 3528 C C . ARG A 1 438 ? -2.378 -18.187 18.430 1.00 91.44 438 ARG A C 1
ATOM 3530 O O . ARG A 1 438 ? -1.564 -18.358 17.530 1.00 91.44 438 ARG A O 1
ATOM 3537 N N . ARG A 1 439 ? -3.115 -17.077 18.549 1.00 89.81 439 ARG A N 1
ATOM 3538 C CA . ARG A 1 439 ? -3.058 -15.945 17.604 1.00 89.81 439 ARG A CA 1
ATOM 3539 C C . ARG A 1 439 ? -1.662 -15.327 17.508 1.00 89.81 439 ARG A C 1
ATOM 3541 O O . ARG A 1 439 ? -1.226 -14.964 16.422 1.00 89.81 439 ARG A O 1
ATOM 3548 N N . GLU A 1 440 ? -0.948 -15.220 18.627 1.00 91.50 440 GLU A N 1
ATOM 3549 C CA . GLU A 1 440 ? 0.427 -14.713 18.651 1.00 91.50 440 GLU A CA 1
ATOM 3550 C C . GLU A 1 440 ? 1.392 -15.655 17.907 1.00 91.50 440 GLU A C 1
ATOM 3552 O O . GLU A 1 440 ? 2.196 -15.202 17.092 1.00 91.50 440 GLU A O 1
ATOM 3557 N N . ALA A 1 441 ? 1.276 -16.970 18.129 1.00 91.62 441 ALA A N 1
ATOM 3558 C CA . ALA A 1 441 ? 2.067 -17.978 17.423 1.00 91.62 441 ALA A CA 1
ATOM 3559 C C . ALA A 1 441 ? 1.737 -18.045 15.919 1.00 91.62 441 ALA A C 1
ATOM 3561 O O . ALA A 1 441 ? 2.637 -18.228 15.099 1.00 91.62 441 ALA A O 1
ATOM 3562 N N . GLU A 1 442 ? 0.469 -17.861 15.544 1.00 92.19 442 GLU A N 1
ATOM 3563 C CA . GLU A 1 442 ? 0.034 -17.722 14.150 1.00 92.19 442 GLU A CA 1
ATOM 3564 C C . GLU A 1 442 ? 0.638 -16.466 13.506 1.00 92.19 442 GLU A C 1
ATOM 3566 O O . GLU A 1 442 ? 1.227 -16.568 12.430 1.00 92.19 442 GLU A O 1
ATOM 3571 N N . ARG A 1 443 ? 0.598 -15.307 14.185 1.00 91.50 443 ARG A N 1
ATOM 3572 C CA . ARG A 1 443 ? 1.215 -14.058 13.700 1.00 91.50 443 ARG A CA 1
ATOM 3573 C C . ARG A 1 443 ? 2.729 -14.196 13.509 1.00 91.50 443 ARG A C 1
ATOM 3575 O O . ARG A 1 443 ? 3.239 -13.752 12.488 1.00 91.50 443 ARG A O 1
ATOM 3582 N N . LYS A 1 444 ? 3.437 -14.853 14.434 1.00 92.31 444 LYS A N 1
ATOM 3583 C CA . LYS A 1 444 ? 4.891 -15.090 14.326 1.00 92.31 444 LYS A CA 1
ATOM 3584 C C . LYS A 1 444 ? 5.248 -15.975 13.126 1.00 92.31 444 LYS A C 1
ATOM 3586 O O . LYS A 1 444 ? 6.034 -15.554 12.284 1.00 92.31 444 LYS A O 1
ATOM 3591 N N . LYS A 1 445 ? 4.577 -17.124 12.960 1.00 92.94 445 LYS A N 1
ATOM 3592 C CA . LYS A 1 445 ? 4.746 -18.002 11.779 1.00 92.94 445 LYS A CA 1
ATOM 3593 C C . LYS A 1 445 ? 4.448 -17.302 10.452 1.00 92.94 445 LYS A C 1
ATOM 3595 O O . LYS A 1 445 ? 4.956 -17.694 9.404 1.00 92.94 445 LYS A O 1
ATOM 3600 N N . LYS A 1 446 ? 3.573 -16.303 10.485 1.00 91.06 446 LYS A N 1
ATOM 3601 C CA . LYS A 1 446 ? 3.182 -15.504 9.328 1.00 91.06 446 LYS A CA 1
ATOM 3602 C C . LYS A 1 446 ? 4.241 -14.464 8.963 1.00 91.06 446 LYS A C 1
ATOM 3604 O O . LYS A 1 446 ? 4.653 -14.381 7.812 1.00 91.06 446 LYS A O 1
ATOM 3609 N N . GLU A 1 447 ? 4.757 -13.756 9.962 1.00 91.69 447 GLU A N 1
ATOM 3610 C CA . GLU A 1 447 ? 5.885 -12.832 9.828 1.00 91.69 447 GLU A CA 1
ATOM 3611 C C . GLU A 1 447 ? 7.159 -13.541 9.320 1.00 91.69 447 GLU A C 1
ATOM 3613 O O . GLU A 1 447 ? 7.876 -13.004 8.477 1.00 91.69 447 GLU A O 1
ATOM 3618 N N . GLU A 1 448 ? 7.411 -14.776 9.767 1.00 93.06 448 GLU A N 1
ATOM 3619 C CA . GLU A 1 448 ? 8.483 -15.642 9.251 1.00 93.06 448 GLU A CA 1
ATOM 3620 C C . GLU A 1 448 ? 8.285 -15.988 7.766 1.00 93.06 448 GLU A C 1
ATOM 3622 O O . GLU A 1 448 ? 9.213 -15.841 6.972 1.00 93.06 448 GLU A O 1
ATOM 3627 N N . ARG A 1 449 ? 7.066 -16.377 7.360 1.00 91.31 449 ARG A N 1
ATOM 3628 C CA . ARG A 1 449 ? 6.734 -16.643 5.947 1.00 91.31 449 ARG A CA 1
ATOM 3629 C C . ARG A 1 449 ? 6.917 -15.408 5.069 1.00 91.31 449 ARG A C 1
ATOM 3631 O O . ARG A 1 449 ? 7.448 -15.532 3.972 1.00 91.31 449 ARG A O 1
ATOM 3638 N N . GLU A 1 450 ? 6.522 -14.230 5.542 1.00 91.31 450 GLU A N 1
ATOM 3639 C CA . GLU A 1 450 ? 6.748 -12.964 4.837 1.00 91.31 450 GLU A CA 1
ATOM 3640 C C . GLU A 1 450 ? 8.237 -12.647 4.647 1.00 91.31 450 GLU A C 1
ATOM 3642 O O . GLU A 1 450 ? 8.644 -12.229 3.562 1.00 91.31 450 GLU A O 1
ATOM 3647 N N . LYS A 1 451 ? 9.067 -12.875 5.672 1.00 92.50 451 LYS A N 1
ATOM 3648 C CA . LYS A 1 451 ? 10.526 -12.706 5.572 1.00 92.50 451 LYS A CA 1
ATOM 3649 C C . LYS A 1 451 ? 11.138 -13.693 4.575 1.00 92.50 451 LYS A C 1
ATOM 3651 O O . LYS A 1 451 ? 11.969 -13.288 3.764 1.00 92.50 451 LYS A O 1
ATOM 3656 N N . GLU A 1 452 ? 10.677 -14.944 4.569 1.00 92.62 452 GLU A N 1
ATOM 3657 C CA . GLU A 1 452 ? 11.116 -15.965 3.610 1.00 92.62 452 GLU A CA 1
ATOM 3658 C C . GLU A 1 452 ? 10.721 -15.606 2.167 1.00 92.62 452 GLU A C 1
ATOM 3660 O O . GLU A 1 452 ? 11.588 -15.574 1.293 1.00 92.62 452 GLU A O 1
ATOM 3665 N N . LYS A 1 453 ? 9.454 -15.225 1.914 1.00 92.50 453 LYS A N 1
ATOM 3666 C CA . LYS A 1 453 ? 9.002 -14.725 0.597 1.00 92.50 453 LYS A CA 1
ATOM 3667 C C . LYS A 1 453 ? 9.883 -13.570 0.105 1.00 92.50 453 LYS A C 1
ATOM 366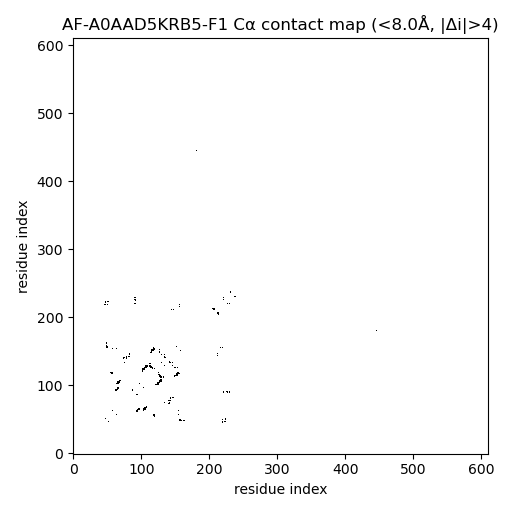9 O O . LYS A 1 453 ? 10.303 -13.567 -1.050 1.00 92.50 453 LYS A O 1
ATOM 3674 N N . LYS A 1 454 ? 10.178 -12.596 0.977 1.00 92.38 454 LYS A N 1
ATOM 3675 C CA . LYS A 1 454 ? 10.987 -11.407 0.650 1.00 92.38 454 LYS A CA 1
ATOM 3676 C C . LYS A 1 454 ? 12.446 -11.764 0.352 1.00 92.38 454 LYS A C 1
ATOM 3678 O O . LYS A 1 454 ? 13.016 -11.190 -0.578 1.00 92.38 454 LYS A O 1
ATOM 3683 N N . ARG A 1 455 ? 13.035 -12.745 1.051 1.00 93.06 455 ARG A N 1
ATOM 3684 C CA . ARG A 1 455 ? 14.374 -13.258 0.708 1.00 93.06 455 ARG A CA 1
ATOM 3685 C C . ARG A 1 455 ? 14.368 -13.940 -0.663 1.00 93.06 455 ARG A C 1
ATOM 3687 O O . ARG A 1 455 ? 15.144 -13.541 -1.523 1.00 93.06 455 ARG A O 1
ATOM 3694 N N . ILE A 1 456 ? 13.420 -14.847 -0.918 1.00 90.94 456 ILE A N 1
ATOM 3695 C CA . ILE A 1 456 ? 13.270 -15.550 -2.208 1.00 90.94 456 ILE A CA 1
ATOM 3696 C C . ILE A 1 456 ? 13.049 -14.565 -3.374 1.00 90.94 456 ILE A C 1
ATOM 3698 O O . ILE A 1 456 ? 13.667 -14.709 -4.429 1.00 90.94 456 ILE A O 1
ATOM 3702 N N . GLN A 1 457 ? 12.217 -13.529 -3.202 1.00 92.12 457 GLN A N 1
ATOM 3703 C CA . GLN A 1 457 ? 12.007 -12.506 -4.238 1.00 92.12 457 GLN A CA 1
ATOM 3704 C C . GLN A 1 457 ? 13.281 -11.681 -4.501 1.00 92.12 457 GLN A C 1
ATOM 3706 O O . GLN A 1 457 ? 13.551 -11.316 -5.646 1.00 92.12 457 GLN A O 1
ATOM 3711 N N . THR A 1 458 ? 14.087 -11.420 -3.467 1.00 91.06 458 THR A N 1
ATOM 3712 C CA . THR A 1 458 ? 15.374 -10.717 -3.597 1.00 91.06 458 THR A CA 1
ATOM 3713 C C . THR A 1 458 ? 16.409 -11.586 -4.320 1.00 91.06 458 THR A C 1
ATOM 3715 O O . THR A 1 458 ? 17.010 -11.132 -5.291 1.00 91.06 458 THR A O 1
ATOM 3718 N N . GLU A 1 459 ? 16.545 -12.857 -3.931 1.00 92.62 459 GLU A N 1
ATOM 3719 C CA . GLU A 1 459 ? 17.409 -13.846 -4.596 1.00 92.62 459 GLU A CA 1
ATOM 3720 C C . GLU A 1 459 ? 17.034 -14.025 -6.083 1.00 92.62 459 GLU A C 1
ATOM 3722 O O . GLU A 1 459 ? 17.915 -14.056 -6.948 1.00 92.62 459 GLU A O 1
ATOM 3727 N N . LYS A 1 460 ? 15.731 -14.058 -6.412 1.00 93.31 460 LYS A N 1
ATOM 3728 C CA . LYS A 1 460 ? 15.230 -14.105 -7.799 1.00 93.31 460 LYS A CA 1
ATOM 3729 C C . LYS A 1 460 ? 15.631 -12.860 -8.598 1.00 93.31 460 LYS A C 1
ATOM 3731 O O . LYS A 1 460 ? 16.197 -13.004 -9.680 1.00 93.31 460 LYS A O 1
ATOM 3736 N N . ARG A 1 461 ? 15.415 -11.658 -8.049 1.00 90.25 461 ARG A N 1
ATOM 3737 C CA . ARG A 1 461 ? 15.796 -10.382 -8.690 1.00 90.25 461 ARG A CA 1
ATOM 3738 C C . ARG A 1 461 ? 17.309 -10.260 -8.890 1.00 90.25 461 ARG A C 1
ATOM 3740 O O . ARG A 1 461 ? 17.756 -9.772 -9.927 1.00 90.25 461 ARG A O 1
ATOM 3747 N N . GLU A 1 462 ? 18.115 -10.740 -7.943 1.00 92.88 462 GLU A N 1
ATOM 3748 C CA . GLU A 1 462 ? 19.567 -10.822 -8.119 1.00 92.88 462 GLU A CA 1
ATOM 3749 C C . GLU A 1 462 ? 19.970 -11.792 -9.234 1.00 92.88 462 GLU A C 1
ATOM 3751 O O . GLU A 1 462 ? 20.845 -11.462 -10.034 1.00 92.88 462 GLU A O 1
ATOM 3756 N N . LYS A 1 463 ? 19.341 -12.970 -9.318 1.00 93.50 463 LYS A N 1
ATOM 3757 C CA . LYS A 1 463 ? 19.605 -13.946 -10.385 1.00 93.50 463 LYS A CA 1
ATOM 3758 C C . LYS A 1 463 ? 19.257 -13.377 -11.764 1.00 93.50 463 LYS A C 1
ATOM 3760 O O . LYS A 1 463 ? 20.086 -13.434 -12.667 1.00 93.50 463 LYS A O 1
ATOM 3765 N N . GLU A 1 464 ? 18.089 -12.754 -11.897 1.00 92.44 464 GLU A N 1
ATOM 3766 C CA . GLU A 1 464 ? 17.649 -12.073 -13.123 1.00 92.44 464 GLU A CA 1
ATOM 3767 C C . GLU A 1 464 ? 18.621 -10.959 -13.536 1.00 92.44 464 GLU A C 1
ATOM 3769 O O . GLU A 1 464 ? 19.015 -10.882 -14.701 1.00 92.44 464 GLU A O 1
ATOM 3774 N N . LYS A 1 465 ? 19.094 -10.148 -12.580 1.00 92.75 465 LYS A N 1
ATOM 3775 C CA . LYS A 1 465 ? 20.107 -9.115 -12.835 1.00 92.75 465 LYS A CA 1
ATOM 3776 C C . LYS A 1 465 ? 21.445 -9.707 -13.295 1.00 92.75 465 LYS A C 1
ATOM 3778 O O . LYS A 1 465 ? 22.033 -9.195 -14.244 1.00 92.75 465 LYS A O 1
ATOM 3783 N N . ARG A 1 466 ? 21.917 -10.795 -12.672 1.00 91.81 466 ARG A N 1
ATOM 3784 C CA . ARG A 1 466 ? 23.158 -11.489 -13.073 1.00 91.81 466 ARG A CA 1
ATOM 3785 C C . ARG A 1 466 ? 23.055 -12.032 -14.504 1.00 91.81 466 ARG A C 1
ATOM 3787 O O . ARG A 1 466 ? 23.981 -11.835 -15.285 1.00 91.81 466 ARG A O 1
ATOM 3794 N N . GLU A 1 467 ? 21.917 -12.625 -14.871 1.00 93.06 467 GLU A N 1
ATOM 3795 C CA . GLU A 1 467 ? 21.650 -13.093 -16.240 1.00 93.06 467 GLU A CA 1
ATOM 3796 C C . GLU A 1 467 ? 21.566 -11.943 -17.261 1.00 93.06 467 GLU A C 1
ATOM 3798 O O . GLU A 1 467 ? 22.030 -12.089 -18.394 1.00 93.06 467 GLU A O 1
ATOM 3803 N N . GLN A 1 468 ? 21.005 -10.787 -16.887 1.00 91.00 468 GLN A N 1
ATOM 3804 C CA . GLN A 1 468 ? 21.008 -9.588 -17.736 1.00 91.00 468 GLN A CA 1
ATOM 3805 C C . GLN A 1 468 ? 22.424 -9.020 -17.926 1.00 91.00 468 GLN A C 1
ATOM 3807 O O . GLN A 1 468 ? 22.805 -8.703 -19.055 1.00 91.00 468 GLN A O 1
ATOM 3812 N N . ASP A 1 469 ? 23.228 -8.933 -16.862 1.00 92.69 469 ASP A N 1
ATOM 3813 C CA . ASP A 1 469 ? 24.622 -8.478 -16.937 1.00 92.69 469 ASP A CA 1
ATOM 3814 C C . ASP A 1 469 ? 25.507 -9.442 -17.749 1.00 92.69 469 ASP A C 1
ATOM 3816 O O . ASP A 1 469 ? 26.440 -9.001 -18.423 1.00 92.69 469 ASP A O 1
ATOM 3820 N N . GLU A 1 470 ? 25.225 -10.747 -17.733 1.00 94.25 470 GLU A N 1
ATOM 3821 C CA . GLU A 1 470 ? 25.895 -11.734 -18.588 1.00 94.25 470 GLU A CA 1
ATOM 3822 C C . GLU A 1 470 ? 25.519 -11.558 -20.067 1.00 94.25 470 GLU A C 1
ATOM 3824 O O . GLU A 1 470 ? 26.408 -11.356 -20.898 1.00 94.25 470 GLU A O 1
ATOM 3829 N N . LYS A 1 471 ? 24.218 -11.493 -20.391 1.00 93.75 471 LYS A N 1
ATOM 3830 C CA . LYS A 1 471 ? 23.721 -11.203 -21.752 1.00 93.75 471 LYS A CA 1
ATOM 3831 C C . LYS A 1 471 ? 24.277 -9.879 -22.295 1.00 93.75 471 LYS A C 1
ATOM 3833 O O . LYS A 1 471 ? 24.650 -9.789 -23.465 1.00 93.75 471 LYS A O 1
ATOM 3838 N N . ARG A 1 472 ? 24.409 -8.856 -21.441 1.00 93.50 472 ARG A N 1
ATOM 3839 C CA . ARG A 1 472 ? 25.039 -7.568 -21.778 1.00 93.50 472 ARG A CA 1
ATOM 3840 C C . ARG A 1 472 ? 26.523 -7.721 -22.129 1.00 93.50 472 ARG A C 1
ATOM 3842 O O . ARG A 1 472 ? 26.960 -7.160 -23.133 1.00 93.50 472 ARG A O 1
ATOM 3849 N N . LYS A 1 473 ? 27.294 -8.480 -21.340 1.00 93.81 473 LYS A N 1
ATOM 3850 C CA . LYS A 1 473 ? 28.722 -8.757 -21.608 1.00 93.81 473 LYS A CA 1
ATOM 3851 C C . LYS A 1 473 ? 28.912 -9.564 -22.893 1.00 93.81 473 LYS A C 1
ATOM 3853 O O . LYS A 1 473 ? 29.836 -9.285 -23.655 1.00 93.81 473 LYS A O 1
ATOM 3858 N N . GLU A 1 474 ? 28.035 -10.527 -23.164 1.00 93.81 474 GLU A N 1
ATOM 3859 C CA . GLU A 1 474 ? 28.047 -11.302 -24.408 1.00 93.81 474 GLU A CA 1
ATOM 3860 C C . GLU A 1 474 ? 27.753 -10.415 -25.631 1.00 93.81 474 GLU A C 1
ATOM 3862 O O . GLU A 1 474 ? 28.498 -10.439 -26.613 1.00 93.81 474 GLU A O 1
ATOM 3867 N N . ALA A 1 475 ? 26.728 -9.561 -25.548 1.00 92.38 475 ALA A N 1
ATOM 3868 C CA . ALA A 1 475 ? 26.403 -8.593 -26.594 1.00 92.38 475 ALA A CA 1
ATOM 3869 C C . ALA A 1 475 ? 27.539 -7.577 -26.833 1.00 92.38 475 ALA A C 1
ATOM 3871 O O . ALA A 1 475 ? 27.783 -7.182 -27.973 1.00 92.38 475 ALA A O 1
ATOM 3872 N N . GLU A 1 476 ? 28.270 -7.172 -25.789 1.00 93.50 476 GLU A N 1
ATOM 3873 C CA . GLU A 1 476 ? 29.449 -6.312 -25.930 1.00 93.50 476 GLU A CA 1
ATOM 3874 C C . GLU A 1 476 ? 30.615 -7.029 -26.631 1.00 93.50 476 GLU A C 1
ATOM 3876 O O . GLU A 1 476 ? 31.240 -6.444 -27.518 1.00 93.50 476 GLU A O 1
ATOM 3881 N N . ARG A 1 477 ? 30.875 -8.305 -26.302 1.00 94.31 477 ARG A N 1
ATOM 3882 C CA . ARG A 1 477 ? 31.871 -9.138 -27.005 1.00 94.31 477 ARG A CA 1
ATOM 3883 C C . ARG A 1 477 ? 31.534 -9.264 -28.491 1.00 94.31 477 ARG A C 1
ATOM 3885 O O . ARG A 1 477 ? 32.365 -8.911 -29.322 1.00 94.31 477 ARG A O 1
ATOM 3892 N N . LYS A 1 478 ? 30.292 -9.638 -28.821 1.00 94.00 478 LYS A N 1
ATOM 3893 C CA . LYS A 1 478 ? 29.802 -9.735 -30.209 1.00 94.00 478 LYS A CA 1
ATOM 3894 C C . LYS A 1 478 ? 29.909 -8.403 -30.966 1.00 94.00 478 LYS A C 1
ATOM 3896 O O . LYS A 1 478 ? 30.267 -8.389 -32.139 1.00 94.00 478 LYS A O 1
ATOM 3901 N N . ARG A 1 479 ? 29.673 -7.263 -30.300 1.00 93.19 479 ARG A N 1
ATOM 3902 C CA . ARG A 1 479 ? 29.875 -5.919 -30.885 1.00 93.19 479 ARG A CA 1
ATOM 3903 C C . ARG A 1 479 ? 31.348 -5.563 -31.118 1.00 93.19 479 ARG A C 1
ATOM 3905 O O . ARG A 1 479 ? 31.628 -4.824 -32.057 1.00 93.19 479 ARG A O 1
ATOM 3912 N N . LYS A 1 480 ? 32.278 -6.045 -30.288 1.00 93.75 480 LYS A N 1
ATOM 3913 C CA . LYS A 1 480 ? 33.729 -5.862 -30.488 1.00 93.75 480 LYS A CA 1
ATOM 3914 C C . LYS A 1 480 ? 34.234 -6.714 -31.654 1.00 93.75 480 LYS A C 1
ATOM 3916 O O . LYS A 1 480 ? 34.842 -6.175 -32.570 1.00 93.75 480 LYS A O 1
ATOM 3921 N N . GLU A 1 481 ? 33.870 -7.991 -31.677 1.00 94.62 481 GLU A N 1
ATOM 3922 C CA . GLU A 1 481 ? 34.186 -8.926 -32.763 1.00 94.62 481 GLU A CA 1
ATOM 3923 C C . GLU A 1 481 ? 33.654 -8.438 -34.124 1.00 94.62 481 GLU A C 1
ATOM 3925 O O . GLU A 1 481 ? 34.397 -8.391 -35.103 1.00 94.62 481 GLU A O 1
ATOM 3930 N N . ALA A 1 482 ? 32.403 -7.964 -34.179 1.00 92.50 482 ALA A N 1
ATOM 3931 C CA . ALA A 1 482 ? 31.825 -7.392 -35.397 1.00 92.50 482 ALA A CA 1
ATOM 3932 C C . ALA A 1 482 ? 32.596 -6.161 -35.917 1.00 92.50 482 ALA A C 1
ATOM 3934 O O . ALA A 1 482 ? 32.770 -6.025 -37.127 1.00 92.50 482 ALA A O 1
ATOM 3935 N N . ARG A 1 483 ? 33.100 -5.292 -35.025 1.00 93.50 483 ARG A N 1
ATOM 3936 C CA . ARG A 1 483 ? 33.936 -4.137 -35.408 1.00 93.50 483 ARG A CA 1
ATOM 3937 C C . ARG A 1 483 ? 35.280 -4.574 -35.974 1.00 93.50 483 ARG A C 1
ATOM 3939 O O . ARG A 1 483 ? 35.675 -4.067 -37.015 1.00 93.50 483 ARG A O 1
ATOM 3946 N N . GLU A 1 484 ? 35.946 -5.541 -35.347 1.00 94.62 484 GLU A N 1
ATOM 3947 C CA . GLU A 1 484 ? 37.197 -6.088 -35.882 1.00 94.62 484 GLU A CA 1
ATOM 3948 C C . GLU A 1 484 ? 37.011 -6.713 -37.272 1.00 94.62 484 GLU A C 1
ATOM 3950 O O . GLU A 1 484 ? 37.875 -6.568 -38.135 1.00 94.62 484 GLU A O 1
ATOM 3955 N N . ILE A 1 485 ? 35.896 -7.414 -37.502 1.00 93.38 485 ILE A N 1
ATOM 3956 C CA . ILE A 1 485 ? 35.554 -7.979 -38.815 1.00 93.38 485 ILE A CA 1
ATOM 3957 C C . ILE A 1 485 ? 35.312 -6.856 -39.835 1.00 93.38 485 ILE A C 1
ATOM 3959 O O . ILE A 1 485 ? 35.804 -6.937 -40.961 1.00 93.38 485 ILE A O 1
ATOM 3963 N N . GLU A 1 486 ? 34.608 -5.788 -39.452 1.00 93.44 486 GLU A N 1
ATOM 3964 C CA . GLU A 1 486 ? 34.358 -4.630 -40.316 1.00 93.44 486 GLU A CA 1
ATOM 3965 C C . GLU A 1 486 ? 35.650 -3.865 -40.666 1.00 93.44 486 GLU A C 1
ATOM 3967 O O . GLU A 1 486 ? 35.849 -3.492 -41.823 1.00 93.44 486 GLU A O 1
ATOM 3972 N N . GLU A 1 487 ? 36.557 -3.676 -39.704 1.00 94.44 487 GLU A N 1
ATOM 3973 C CA . GLU A 1 487 ? 37.874 -3.062 -39.921 1.00 94.44 487 GLU A CA 1
ATOM 3974 C C . GLU A 1 487 ? 38.751 -3.917 -40.844 1.00 94.44 487 GLU A C 1
ATOM 3976 O O . GLU A 1 487 ? 39.289 -3.397 -41.824 1.00 94.44 487 GLU A O 1
ATOM 3981 N N . LYS A 1 488 ? 38.818 -5.238 -40.615 1.00 94.81 488 LYS A N 1
ATOM 3982 C CA . LYS A 1 488 ? 39.523 -6.187 -41.499 1.00 94.81 488 LYS A CA 1
ATOM 3983 C C . LYS A 1 488 ? 38.945 -6.162 -42.923 1.00 94.81 488 LYS A C 1
ATOM 3985 O O . LYS A 1 488 ? 39.708 -6.205 -43.889 1.00 94.81 488 LYS A O 1
ATOM 3990 N N . ARG A 1 489 ? 37.620 -6.016 -43.077 1.00 94.94 489 ARG A N 1
ATOM 3991 C CA . ARG A 1 489 ? 36.967 -5.879 -44.392 1.00 94.94 489 ARG A CA 1
ATOM 3992 C C . ARG A 1 489 ? 37.336 -4.564 -45.084 1.00 94.94 489 ARG A C 1
ATOM 3994 O O . ARG A 1 489 ? 37.740 -4.593 -46.240 1.00 94.94 489 ARG A O 1
ATOM 4001 N N . LYS A 1 490 ? 37.286 -3.431 -44.374 1.00 94.38 490 LYS A N 1
ATOM 4002 C CA . LYS A 1 490 ? 37.700 -2.109 -44.889 1.00 94.38 490 LYS A CA 1
ATOM 4003 C C . LYS A 1 490 ? 39.178 -2.073 -45.290 1.00 94.38 490 LYS A C 1
ATOM 4005 O O . LYS A 1 490 ? 39.537 -1.444 -46.285 1.00 94.38 490 LYS A O 1
ATOM 4010 N N . GLU A 1 491 ? 40.046 -2.759 -44.548 1.00 94.31 491 GLU A N 1
ATOM 4011 C CA . GLU A 1 491 ? 41.462 -2.871 -44.904 1.00 94.31 491 GLU A CA 1
ATOM 4012 C C . GLU A 1 491 ? 41.670 -3.714 -46.175 1.00 94.31 491 GLU A C 1
ATOM 4014 O O . GLU A 1 491 ? 42.479 -3.346 -47.030 1.00 94.31 491 GLU A O 1
ATOM 4019 N N . ALA A 1 492 ? 40.913 -4.807 -46.332 1.00 93.38 492 ALA A N 1
ATOM 4020 C CA . ALA A 1 492 ? 40.911 -5.622 -47.546 1.00 93.38 492 ALA A CA 1
ATOM 4021 C C . ALA A 1 492 ? 40.380 -4.842 -48.764 1.00 93.38 492 ALA A C 1
ATOM 4023 O O . ALA A 1 492 ? 41.046 -4.820 -49.796 1.00 93.38 492 ALA A O 1
ATOM 4024 N N . GLU A 1 493 ? 39.259 -4.124 -48.624 1.00 94.25 493 GLU A N 1
ATOM 4025 C CA . GLU A 1 493 ? 38.700 -3.231 -49.654 1.00 94.25 493 GLU A CA 1
ATOM 4026 C C . GLU A 1 493 ? 39.730 -2.170 -50.101 1.00 94.25 493 GLU A C 1
ATOM 4028 O O . GLU A 1 493 ? 39.917 -1.942 -51.300 1.00 94.25 493 GLU A O 1
ATOM 4033 N N . ARG A 1 494 ? 40.472 -1.560 -49.159 1.00 94.19 494 ARG A N 1
ATOM 4034 C CA . ARG A 1 494 ? 41.553 -0.608 -49.484 1.00 94.19 494 ARG A CA 1
ATOM 4035 C C . ARG A 1 494 ? 42.706 -1.281 -50.234 1.00 94.19 494 ARG A C 1
ATOM 4037 O O . ARG A 1 494 ? 43.148 -0.754 -51.254 1.00 94.19 494 ARG A O 1
ATOM 4044 N N . LYS A 1 495 ? 43.176 -2.439 -49.756 1.00 94.25 495 LYS A N 1
ATOM 4045 C CA . LYS A 1 495 ? 44.246 -3.224 -50.398 1.00 94.25 495 LYS A CA 1
ATOM 4046 C C . LYS A 1 495 ? 43.867 -3.652 -51.818 1.00 94.25 495 LYS A C 1
ATOM 4048 O O . LYS A 1 495 ? 44.708 -3.590 -52.712 1.00 94.25 495 LYS A O 1
ATOM 4053 N N . GLU A 1 496 ? 42.609 -4.025 -52.047 1.00 94.44 496 GLU A N 1
ATOM 4054 C CA . GLU A 1 496 ? 42.108 -4.362 -53.379 1.00 94.44 496 GLU A CA 1
ATOM 4055 C C . GLU A 1 496 ? 42.057 -3.130 -54.295 1.00 94.44 496 GLU A C 1
ATOM 4057 O O . GLU A 1 496 ? 42.529 -3.195 -55.430 1.00 94.44 496 GLU A O 1
ATOM 4062 N N . LYS A 1 497 ? 41.571 -1.979 -53.806 1.00 93.38 497 LYS A N 1
ATOM 4063 C CA . LYS A 1 497 ? 41.583 -0.722 -54.576 1.00 93.38 497 LYS A CA 1
ATOM 4064 C C . LYS A 1 497 ? 43.004 -0.316 -54.975 1.00 93.38 497 LYS A C 1
ATOM 4066 O O . LYS A 1 497 ? 43.246 -0.015 -56.141 1.00 93.38 497 LYS A O 1
ATOM 4071 N N . GLU A 1 498 ? 43.955 -0.376 -54.044 1.00 94.25 498 GLU A N 1
ATOM 4072 C CA . GLU A 1 498 ? 45.371 -0.135 -54.337 1.00 94.25 498 GLU A CA 1
ATOM 4073 C C . GLU A 1 498 ? 45.937 -1.110 -55.381 1.00 94.25 498 GLU A C 1
ATOM 4075 O O . GLU A 1 498 ? 46.758 -0.708 -56.205 1.00 94.25 498 GLU A O 1
ATOM 4080 N N . ALA A 1 499 ? 45.536 -2.385 -55.352 1.00 93.75 499 ALA A N 1
ATOM 4081 C CA . ALA A 1 499 ? 45.960 -3.378 -56.336 1.00 93.75 499 ALA A CA 1
ATOM 4082 C C . ALA A 1 499 ? 45.385 -3.077 -57.729 1.00 93.75 499 ALA A C 1
ATOM 4084 O O . ALA A 1 499 ? 46.139 -3.068 -58.702 1.00 93.75 499 ALA A O 1
ATOM 4085 N N . ARG A 1 500 ? 44.090 -2.738 -57.817 1.00 93.69 500 ARG A N 1
ATOM 4086 C CA . ARG A 1 500 ? 43.425 -2.316 -59.063 1.00 93.69 500 ARG A CA 1
ATOM 4087 C C . ARG A 1 500 ? 44.099 -1.074 -59.665 1.00 93.69 500 ARG A C 1
ATOM 4089 O O . ARG A 1 500 ? 44.445 -1.090 -60.841 1.00 93.69 500 ARG A O 1
ATOM 4096 N N . GLU A 1 501 ? 44.386 -0.047 -58.859 1.00 94.19 501 GLU A N 1
ATOM 4097 C CA . GLU A 1 501 ? 45.103 1.159 -59.313 1.00 94.19 501 GLU A CA 1
ATOM 4098 C C . GLU A 1 501 ? 46.539 0.866 -59.790 1.00 94.19 501 GLU A C 1
ATOM 4100 O O . GLU A 1 501 ? 47.024 1.500 -60.730 1.00 94.19 501 GLU A O 1
ATOM 4105 N N . LYS A 1 502 ? 47.244 -0.082 -59.155 1.00 93.88 502 LYS A N 1
ATOM 4106 C CA . LYS A 1 502 ? 48.583 -0.530 -59.586 1.00 93.88 502 LYS A CA 1
ATOM 4107 C C . LYS A 1 502 ? 48.509 -1.315 -60.904 1.00 93.88 502 LYS A C 1
ATOM 4109 O O . LYS A 1 502 ? 49.367 -1.131 -61.767 1.00 93.88 502 LYS A O 1
ATOM 4114 N N . GLU A 1 503 ? 47.484 -2.146 -61.094 1.00 93.31 503 GLU A N 1
ATOM 4115 C CA . GLU A 1 503 ? 47.269 -2.891 -62.339 1.00 93.31 503 GLU A CA 1
ATOM 4116 C C . GLU A 1 503 ? 46.867 -1.973 -63.505 1.00 93.31 503 GLU A C 1
ATOM 4118 O O . GLU A 1 503 ? 47.372 -2.137 -64.615 1.00 93.31 503 GLU A O 1
ATOM 4123 N N . GLU A 1 504 ? 46.016 -0.975 -63.259 1.00 94.38 504 GLU A N 1
ATOM 4124 C CA . GLU A 1 504 ? 45.632 0.040 -64.245 1.00 94.38 504 GLU A CA 1
ATOM 4125 C C . GLU A 1 504 ? 46.849 0.850 -64.714 1.00 94.38 504 GLU A C 1
ATOM 4127 O O . GLU A 1 504 ? 47.104 0.935 -65.915 1.00 94.38 504 GLU A O 1
ATOM 4132 N N . LYS A 1 505 ? 47.678 1.337 -63.780 1.00 94.38 505 LYS A N 1
ATOM 4133 C CA . LYS A 1 505 ? 48.946 2.024 -64.096 1.00 94.38 505 LYS A CA 1
ATOM 4134 C C . LYS A 1 505 ? 49.907 1.131 -64.891 1.00 94.38 505 LYS A C 1
ATOM 4136 O O . LYS A 1 505 ? 50.572 1.622 -65.802 1.00 94.38 505 LYS A O 1
ATOM 4141 N N . ARG A 1 506 ? 49.950 -0.182 -64.614 1.00 94.38 506 ARG A N 1
ATOM 4142 C CA . ARG A 1 506 ? 50.728 -1.146 -65.417 1.00 94.38 506 ARG A CA 1
ATOM 4143 C C . ARG A 1 506 ? 50.180 -1.268 -66.842 1.00 94.38 506 ARG A C 1
ATOM 4145 O O . ARG A 1 506 ? 50.964 -1.185 -67.781 1.00 94.38 506 ARG A O 1
ATOM 4152 N N . LYS A 1 507 ? 48.861 -1.419 -67.012 1.00 93.56 507 LYS A N 1
ATOM 4153 C CA . LYS A 1 507 ? 48.201 -1.496 -68.332 1.00 93.56 507 LYS A CA 1
ATOM 4154 C C . LYS A 1 507 ? 48.384 -0.211 -69.143 1.00 93.56 507 LYS A C 1
ATOM 4156 O O . LYS A 1 507 ? 48.585 -0.274 -70.352 1.00 93.56 507 LYS A O 1
ATOM 4161 N N . GLU A 1 508 ? 48.351 0.953 -68.496 1.00 93.62 508 GLU A N 1
ATOM 4162 C CA . GLU A 1 508 ? 48.594 2.235 -69.164 1.00 93.62 508 GLU A CA 1
ATOM 4163 C C . GLU A 1 508 ? 50.058 2.378 -69.617 1.00 93.62 508 GLU A C 1
ATOM 4165 O O . GLU A 1 508 ? 50.314 2.804 -70.744 1.00 93.62 508 GLU A O 1
ATOM 4170 N N . ALA A 1 509 ? 51.020 1.975 -68.778 1.00 92.44 509 ALA A N 1
ATOM 4171 C CA . ALA A 1 509 ? 52.439 1.952 -69.134 1.00 92.44 509 ALA A CA 1
ATOM 4172 C C . ALA A 1 509 ? 52.737 0.957 -70.271 1.00 92.44 509 ALA A C 1
ATOM 4174 O O . ALA A 1 509 ? 53.477 1.283 -71.197 1.00 92.44 509 ALA A O 1
ATOM 4175 N N . GLU A 1 510 ? 52.114 -0.224 -70.245 1.00 93.88 510 GLU A N 1
ATOM 4176 C CA . GLU A 1 510 ? 52.199 -1.224 -71.313 1.00 93.88 510 GLU A CA 1
ATOM 4177 C C . GLU A 1 510 ? 51.603 -0.702 -72.630 1.00 93.88 510 GLU A C 1
ATOM 4179 O O . GLU A 1 510 ? 52.229 -0.841 -73.680 1.00 93.88 510 GLU A O 1
ATOM 4184 N N . ARG A 1 511 ? 50.451 -0.012 -72.587 1.00 93.25 511 ARG A N 1
ATOM 4185 C CA . ARG A 1 511 ? 49.874 0.629 -73.779 1.00 93.25 511 ARG A CA 1
ATOM 4186 C C . ARG A 1 511 ? 50.812 1.689 -74.357 1.00 93.25 511 ARG A C 1
ATOM 4188 O O . ARG A 1 511 ? 51.065 1.654 -75.555 1.00 93.25 511 ARG A O 1
ATOM 4195 N N . LYS A 1 512 ? 51.387 2.566 -73.525 1.00 93.56 512 LYS A N 1
ATOM 4196 C CA . LYS A 1 512 ? 52.375 3.572 -73.965 1.00 93.56 512 LYS A CA 1
ATOM 4197 C C . LYS A 1 512 ? 53.608 2.916 -74.598 1.00 93.56 512 LYS A C 1
ATOM 4199 O O . LYS A 1 512 ? 54.003 3.302 -75.691 1.00 93.56 512 LYS A O 1
ATOM 4204 N N . ALA A 1 513 ? 54.144 1.855 -73.992 1.00 92.69 513 ALA A N 1
ATOM 4205 C CA . ALA A 1 513 ? 55.257 1.087 -74.556 1.00 92.69 513 ALA A CA 1
ATOM 4206 C C . ALA A 1 513 ? 54.905 0.353 -75.870 1.00 92.69 513 ALA A C 1
ATOM 4208 O O . ALA A 1 513 ? 55.792 0.072 -76.677 1.00 92.69 513 ALA A O 1
ATOM 4209 N N . ASN A 1 514 ? 53.629 0.040 -76.114 1.00 92.31 514 ASN A N 1
ATOM 4210 C CA . ASN A 1 514 ? 53.161 -0.484 -77.400 1.00 92.31 514 ASN A CA 1
ATOM 4211 C C . ASN A 1 514 ? 53.037 0.634 -78.446 1.00 92.31 514 ASN A C 1
ATOM 4213 O O . ASN A 1 514 ? 53.568 0.484 -79.543 1.00 92.31 514 ASN A O 1
ATOM 4217 N N . GLU A 1 515 ? 52.429 1.770 -78.086 1.00 93.00 515 GLU A N 1
ATOM 4218 C CA . GLU A 1 515 ? 52.346 2.965 -78.940 1.00 93.00 515 GLU A CA 1
ATOM 4219 C C . GLU A 1 515 ? 53.744 3.449 -79.376 1.00 93.00 515 GLU A C 1
ATOM 4221 O O . GLU A 1 515 ? 53.955 3.767 -80.545 1.00 93.00 515 GLU A O 1
ATOM 4226 N N . ASP A 1 516 ? 54.723 3.471 -78.465 1.00 92.69 516 ASP A N 1
ATOM 4227 C CA . ASP A 1 516 ? 56.095 3.896 -78.766 1.00 92.69 516 ASP A CA 1
ATOM 4228 C C . ASP A 1 516 ? 56.872 2.878 -79.613 1.00 92.69 516 ASP A C 1
ATOM 4230 O O . ASP A 1 516 ? 57.632 3.283 -80.496 1.00 92.69 516 ASP A O 1
ATOM 4234 N N . ARG A 1 517 ? 56.634 1.568 -79.441 1.00 92.31 517 ARG A N 1
ATOM 4235 C CA . ARG A 1 517 ? 57.169 0.544 -80.358 1.00 92.31 517 ARG A CA 1
ATOM 4236 C C . ARG A 1 517 ? 56.593 0.690 -81.765 1.00 92.31 517 ARG A C 1
ATOM 4238 O O . ARG A 1 517 ? 57.354 0.685 -82.728 1.00 92.31 517 ARG A O 1
ATOM 4245 N N . GLU A 1 518 ? 55.286 0.908 -81.892 1.00 93.19 518 GLU A N 1
ATOM 4246 C CA . GLU A 1 518 ? 54.627 1.132 -83.185 1.00 93.19 518 GLU A CA 1
ATOM 4247 C C . GLU A 1 518 ? 55.135 2.418 -83.871 1.00 93.19 518 GLU A C 1
ATOM 4249 O O . GLU A 1 518 ? 55.363 2.438 -85.083 1.00 93.19 518 GLU A O 1
ATOM 4254 N N . ARG A 1 519 ? 55.383 3.491 -83.100 1.00 92.69 519 ARG A N 1
ATOM 4255 C CA . ARG A 1 519 ? 56.046 4.717 -83.587 1.00 92.69 519 ARG A CA 1
ATOM 4256 C C . ARG A 1 519 ? 57.468 4.434 -84.078 1.00 92.69 519 ARG A C 1
ATOM 4258 O O . ARG A 1 519 ? 57.857 4.953 -85.124 1.00 92.69 519 ARG A O 1
ATOM 4265 N N . GLU A 1 520 ? 58.242 3.618 -83.362 1.00 92.31 520 GLU A N 1
ATOM 4266 C CA . GLU A 1 520 ? 59.611 3.274 -83.759 1.00 92.31 520 GLU A CA 1
ATOM 4267 C C . GLU A 1 520 ? 59.651 2.390 -85.017 1.00 92.31 520 GLU A C 1
ATOM 4269 O O . GLU A 1 520 ? 60.477 2.621 -85.900 1.00 92.31 520 GLU A O 1
ATOM 4274 N N . GLU A 1 521 ? 58.739 1.422 -85.148 1.00 93.19 521 GLU A N 1
ATOM 4275 C CA . GLU A 1 521 ? 58.590 0.605 -86.358 1.00 93.19 521 GLU A CA 1
ATOM 4276 C C . GLU A 1 521 ? 58.184 1.456 -87.565 1.00 93.19 521 GLU A C 1
ATOM 4278 O O . GLU A 1 521 ? 58.820 1.363 -88.616 1.00 93.19 521 GLU A O 1
ATOM 4283 N N . LYS A 1 522 ? 57.213 2.366 -87.405 1.00 93.31 522 LYS A N 1
ATOM 4284 C CA . LYS A 1 522 ? 56.836 3.337 -88.447 1.00 93.31 522 LYS A CA 1
ATOM 4285 C C . LYS A 1 522 ? 57.999 4.251 -88.842 1.00 93.31 522 LYS A C 1
ATOM 4287 O O . LYS A 1 522 ? 58.157 4.543 -90.027 1.00 93.31 522 LYS A O 1
ATOM 4292 N N . ARG A 1 523 ? 58.852 4.659 -87.891 1.00 93.25 523 ARG A N 1
ATOM 4293 C CA . ARG A 1 523 ? 60.070 5.432 -88.191 1.00 93.25 523 ARG A CA 1
ATOM 4294 C C . ARG A 1 523 ? 61.078 4.600 -88.991 1.00 93.25 523 ARG A C 1
ATOM 4296 O O . ARG A 1 523 ? 61.521 5.055 -90.038 1.00 93.25 523 ARG A O 1
ATOM 4303 N N . LYS A 1 524 ? 61.362 3.361 -88.573 1.00 92.81 524 LYS A N 1
ATOM 4304 C CA . LYS A 1 524 ? 62.243 2.419 -89.298 1.00 92.81 524 LYS A CA 1
ATOM 4305 C C . LYS A 1 524 ? 61.719 2.099 -90.703 1.00 92.81 524 LYS A C 1
ATOM 4307 O O . LYS A 1 524 ? 62.501 1.968 -91.643 1.00 92.81 524 LYS A O 1
ATOM 4312 N N . GLU A 1 525 ? 60.403 1.987 -90.879 1.00 93.12 525 GLU A N 1
ATOM 4313 C CA . GLU A 1 525 ? 59.786 1.783 -92.192 1.00 93.12 525 GLU A CA 1
ATOM 4314 C C . GLU A 1 525 ? 59.924 3.030 -93.085 1.00 93.12 525 GLU A C 1
ATOM 4316 O O . GLU A 1 525 ? 60.252 2.906 -94.266 1.00 93.12 525 GLU A O 1
ATOM 4321 N N . ALA A 1 526 ? 59.743 4.232 -92.525 1.00 91.12 526 ALA A N 1
ATOM 4322 C CA . ALA A 1 526 ? 59.971 5.492 -93.231 1.00 91.12 526 ALA A CA 1
ATOM 4323 C C . ALA A 1 526 ? 61.449 5.671 -93.630 1.00 91.12 526 ALA A C 1
ATOM 4325 O O . ALA A 1 526 ? 61.722 5.958 -94.792 1.00 91.12 526 ALA A O 1
ATOM 4326 N N . GLU A 1 527 ? 62.393 5.410 -92.719 1.00 92.62 527 GLU A N 1
ATOM 4327 C CA . GLU A 1 527 ? 63.843 5.412 -92.975 1.00 92.62 527 GLU A CA 1
ATOM 4328 C C . GLU A 1 527 ? 64.214 4.436 -94.113 1.00 92.62 527 GLU A C 1
ATOM 4330 O O . GLU A 1 527 ? 64.970 4.789 -95.023 1.00 92.62 527 GLU A O 1
ATOM 4335 N N . ARG A 1 528 ? 63.632 3.225 -94.131 1.00 92.62 528 ARG A N 1
ATOM 4336 C CA . ARG A 1 528 ? 63.817 2.255 -95.228 1.00 92.62 528 ARG A CA 1
ATOM 4337 C C . ARG A 1 528 ? 63.254 2.758 -96.559 1.00 92.62 528 ARG A C 1
ATOM 4339 O O . ARG A 1 528 ? 63.960 2.687 -97.563 1.00 92.62 528 ARG A O 1
ATOM 4346 N N . LYS A 1 529 ? 62.026 3.288 -96.569 1.00 92.69 529 LYS A N 1
ATOM 4347 C CA . LYS A 1 529 ? 61.386 3.863 -97.769 1.00 92.69 529 LYS A CA 1
ATOM 4348 C C . LYS A 1 529 ? 62.138 5.090 -98.288 1.00 92.69 529 LYS A C 1
ATOM 4350 O O . LYS A 1 529 ? 62.167 5.321 -99.493 1.00 92.69 529 LYS A O 1
ATOM 4355 N N . GLU A 1 530 ? 62.758 5.880 -97.414 1.00 92.62 530 GLU A N 1
ATOM 4356 C CA . GLU A 1 530 ? 63.603 7.001 -97.823 1.00 92.62 530 GLU A CA 1
ATOM 4357 C C . GLU A 1 530 ? 64.921 6.513 -98.439 1.00 92.62 530 GLU A C 1
ATOM 4359 O O . GLU A 1 530 ? 65.296 6.977 -99.514 1.00 92.62 530 GLU A O 1
ATOM 4364 N N . LYS A 1 531 ? 65.591 5.528 -97.824 1.00 92.00 531 LYS A N 1
ATOM 4365 C CA . LYS A 1 531 ? 66.801 4.909 -98.388 1.00 92.00 531 LYS A CA 1
ATOM 4366 C C . LYS A 1 531 ? 66.539 4.299 -99.768 1.00 92.00 531 LYS A C 1
ATOM 4368 O O . LYS A 1 531 ? 67.311 4.538 -100.690 1.00 92.00 531 LYS A O 1
ATOM 4373 N N . GLU A 1 532 ? 65.425 3.591 -99.932 1.00 92.88 532 GLU A N 1
ATOM 4374 C CA . GLU A 1 532 ? 64.989 3.038 -101.219 1.00 92.88 532 GLU A CA 1
ATOM 4375 C C . GLU A 1 532 ? 64.740 4.139 -102.266 1.00 92.88 532 GLU A C 1
ATOM 4377 O O . GLU A 1 532 ? 65.225 4.037 -103.393 1.00 92.88 532 GLU A O 1
ATOM 4382 N N . ARG A 1 533 ? 64.073 5.243 -101.894 1.00 91.69 533 ARG A N 1
ATOM 4383 C CA . ARG A 1 533 ? 63.906 6.414 -102.778 1.00 91.69 533 ARG A CA 1
ATOM 4384 C C . ARG A 1 533 ? 65.244 7.030 -103.187 1.00 91.69 533 ARG A C 1
ATOM 4386 O O . ARG A 1 533 ? 65.408 7.336 -104.364 1.00 91.69 533 ARG A O 1
ATOM 4393 N N . ARG A 1 534 ? 66.196 7.176 -102.257 1.00 91.69 534 ARG A N 1
ATOM 4394 C CA . ARG A 1 534 ? 67.548 7.688 -102.543 1.00 91.69 534 ARG A CA 1
ATOM 4395 C C . ARG A 1 534 ? 68.295 6.767 -103.517 1.00 91.69 534 ARG A C 1
ATOM 4397 O O . ARG A 1 534 ? 68.829 7.256 -104.505 1.00 91.69 534 ARG A O 1
ATOM 4404 N N . GLU A 1 535 ? 68.255 5.448 -103.316 1.00 92.62 535 GLU A N 1
ATOM 4405 C CA . GLU A 1 535 ? 68.861 4.471 -104.239 1.00 92.62 535 GLU A CA 1
ATOM 4406 C C . GLU A 1 535 ? 68.213 4.479 -105.636 1.00 92.62 535 GLU A C 1
ATOM 4408 O O . GLU A 1 535 ? 68.902 4.300 -106.641 1.00 92.62 535 GLU A O 1
ATOM 4413 N N . ILE A 1 536 ? 66.895 4.685 -105.723 1.00 90.62 536 ILE A N 1
ATOM 4414 C CA . ILE A 1 536 ? 66.183 4.859 -107.000 1.00 90.62 536 ILE A CA 1
ATOM 4415 C C . ILE A 1 536 ? 66.598 6.177 -107.674 1.00 90.62 536 ILE A C 1
ATOM 4417 O O . ILE A 1 536 ? 66.817 6.204 -108.884 1.00 90.62 536 ILE A O 1
ATOM 4421 N N . GLU A 1 537 ? 66.744 7.263 -106.912 1.00 91.38 537 GLU A N 1
ATOM 4422 C CA . GLU A 1 537 ? 67.165 8.567 -107.429 1.00 91.38 537 GLU A CA 1
ATOM 4423 C C . GLU A 1 537 ? 68.623 8.556 -107.920 1.00 91.38 537 GLU A C 1
ATOM 4425 O O . GLU A 1 537 ? 68.911 9.117 -108.978 1.00 91.38 537 GLU A O 1
ATOM 4430 N N . GLU A 1 538 ? 69.534 7.875 -107.219 1.00 92.38 538 GLU A N 1
ATOM 4431 C CA . GLU A 1 538 ? 70.913 7.662 -107.676 1.00 92.38 538 GLU A CA 1
ATOM 4432 C C . GLU A 1 538 ? 70.957 6.854 -108.977 1.00 92.38 538 GLU A C 1
ATOM 4434 O O . GLU A 1 538 ? 71.585 7.297 -109.938 1.00 92.38 538 GLU A O 1
ATOM 4439 N N . LYS A 1 539 ? 70.212 5.741 -109.067 1.00 92.50 539 LYS A N 1
ATOM 4440 C CA . LYS A 1 539 ? 70.081 4.960 -110.313 1.00 92.50 539 LYS A CA 1
ATOM 4441 C C . LYS A 1 539 ? 69.505 5.800 -111.459 1.00 92.50 539 LYS A C 1
ATOM 4443 O O . LYS A 1 539 ? 69.952 5.664 -112.597 1.00 92.50 539 LYS A O 1
ATOM 4448 N N . ARG A 1 540 ? 68.560 6.709 -111.177 1.00 92.25 540 ARG A N 1
ATOM 4449 C CA . ARG A 1 540 ? 68.011 7.638 -112.181 1.00 92.25 540 ARG A CA 1
ATOM 4450 C C . ARG A 1 540 ? 69.060 8.650 -112.653 1.00 92.25 540 ARG A C 1
ATOM 4452 O O . ARG A 1 540 ? 69.213 8.829 -113.854 1.00 92.25 540 ARG A O 1
ATOM 4459 N N . LYS A 1 541 ? 69.827 9.251 -111.737 1.00 92.38 541 LYS A N 1
ATOM 4460 C CA . LYS A 1 541 ? 70.938 10.171 -112.060 1.00 92.38 541 LYS A CA 1
ATOM 4461 C C . LYS A 1 541 ? 72.068 9.473 -112.821 1.00 92.38 541 LYS A C 1
ATOM 4463 O O . LYS A 1 541 ? 72.685 10.076 -113.695 1.00 92.38 541 LYS A O 1
ATOM 4468 N N . GLU A 1 542 ? 72.344 8.207 -112.520 1.00 92.06 542 GLU A N 1
ATOM 4469 C CA . GLU A 1 542 ? 73.309 7.394 -113.263 1.00 92.06 542 GLU A CA 1
ATOM 4470 C C . GLU A 1 542 ? 72.820 7.108 -114.693 1.00 92.06 542 GLU A C 1
ATOM 4472 O O . GLU A 1 542 ? 73.594 7.238 -115.642 1.00 92.06 542 GLU A O 1
ATOM 4477 N N . ALA A 1 543 ? 71.531 6.793 -114.866 1.00 89.69 543 ALA A N 1
ATOM 4478 C CA . ALA A 1 543 ? 70.911 6.631 -116.179 1.00 89.69 543 ALA A CA 1
ATOM 4479 C C . ALA A 1 543 ? 70.915 7.944 -116.987 1.00 89.69 543 ALA A C 1
ATOM 4481 O O . ALA A 1 543 ? 71.351 7.938 -118.134 1.00 89.69 543 ALA A O 1
ATOM 4482 N N . GLU A 1 544 ? 70.536 9.075 -116.380 1.00 91.00 544 GLU A N 1
ATOM 4483 C CA . GLU A 1 544 ? 70.607 10.415 -116.993 1.00 91.00 544 GLU A CA 1
ATOM 4484 C C . GLU A 1 544 ? 72.041 10.769 -117.434 1.00 91.00 544 GLU A C 1
ATOM 4486 O O . GLU A 1 544 ? 72.248 11.301 -118.527 1.00 91.00 544 GLU A O 1
ATOM 4491 N N . ARG A 1 545 ? 73.057 10.428 -116.625 1.00 91.25 545 ARG A N 1
ATOM 4492 C CA . ARG A 1 545 ? 74.473 10.594 -116.998 1.00 91.25 545 ARG A CA 1
ATOM 4493 C C . ARG A 1 545 ? 74.866 9.720 -118.187 1.00 91.25 545 ARG A C 1
ATOM 4495 O O . ARG A 1 545 ? 75.476 10.239 -119.118 1.00 91.25 545 ARG A O 1
ATOM 4502 N N . LYS A 1 546 ? 74.509 8.433 -118.172 1.00 91.75 546 LYS A N 1
ATOM 4503 C CA . LYS A 1 546 ? 74.789 7.487 -119.267 1.00 91.75 546 LYS A CA 1
ATOM 4504 C C . LYS A 1 546 ? 74.091 7.891 -120.565 1.00 91.75 546 LYS A C 1
ATOM 4506 O O . LYS A 1 546 ? 74.679 7.769 -121.634 1.00 91.75 546 LYS A O 1
ATOM 4511 N N . GLU A 1 547 ? 72.874 8.426 -120.483 1.00 90.69 547 GLU A N 1
ATOM 4512 C CA . GLU A 1 547 ? 72.165 8.958 -121.646 1.00 90.69 547 GLU A CA 1
ATOM 4513 C C . GLU A 1 547 ? 72.850 10.219 -122.194 1.00 90.69 547 GLU A C 1
ATOM 4515 O O . GLU A 1 547 ? 73.051 10.334 -123.402 1.00 90.69 547 GLU A O 1
ATOM 4520 N N . LYS A 1 548 ? 73.277 11.147 -121.325 1.00 89.81 548 LYS A N 1
ATOM 4521 C CA . LYS A 1 548 ? 74.037 12.338 -121.740 1.00 89.81 548 LYS A CA 1
ATOM 4522 C C . LYS A 1 548 ? 75.371 11.969 -122.397 1.00 89.81 548 LYS A C 1
ATOM 4524 O O . LYS A 1 548 ? 75.714 12.537 -123.428 1.00 89.81 548 LYS A O 1
ATOM 4529 N N . GLU A 1 549 ? 76.088 10.995 -121.844 1.00 90.75 549 GLU A N 1
ATOM 4530 C CA . GLU A 1 549 ? 77.335 10.469 -122.408 1.00 90.75 549 GLU A CA 1
ATOM 4531 C C . GLU A 1 549 ? 77.103 9.795 -123.772 1.00 90.75 549 GLU A C 1
ATOM 4533 O O . GLU A 1 549 ? 77.825 10.078 -124.727 1.00 90.75 549 GLU A O 1
ATOM 4538 N N . ALA A 1 550 ? 76.040 8.995 -123.917 1.00 87.88 550 ALA A N 1
ATOM 4539 C CA . ALA A 1 550 ? 75.644 8.411 -125.199 1.00 87.88 550 ALA A CA 1
ATOM 4540 C C . ALA A 1 550 ? 75.279 9.479 -126.250 1.00 87.88 550 ALA A C 1
ATOM 4542 O O . ALA A 1 550 ? 75.706 9.372 -127.401 1.00 87.88 550 ALA A O 1
ATOM 4543 N N . ARG A 1 551 ? 74.558 10.541 -125.857 1.00 88.81 551 ARG A N 1
ATOM 4544 C CA . ARG A 1 551 ? 74.256 11.693 -126.727 1.00 88.81 551 ARG A CA 1
ATOM 4545 C C . ARG A 1 551 ? 75.537 12.412 -127.172 1.00 88.81 551 ARG A C 1
ATOM 4547 O O . ARG A 1 551 ? 75.687 12.673 -128.360 1.00 88.81 551 ARG A O 1
ATOM 4554 N N . GLU A 1 552 ? 76.486 12.664 -126.268 1.00 89.50 552 GLU A N 1
ATOM 4555 C CA . GLU A 1 552 ? 77.784 13.275 -126.608 1.00 89.50 552 GLU A CA 1
ATOM 4556 C C . GLU A 1 552 ? 78.645 12.388 -127.524 1.00 89.50 552 GLU A C 1
ATOM 4558 O O . GLU A 1 552 ? 79.381 12.902 -128.367 1.00 89.50 552 GLU A O 1
ATOM 4563 N N . ILE A 1 553 ? 78.568 11.060 -127.386 1.00 87.62 553 ILE A N 1
ATOM 4564 C CA . ILE A 1 553 ? 79.215 10.106 -128.301 1.00 87.62 553 ILE A CA 1
ATOM 4565 C C . ILE A 1 553 ? 78.548 10.149 -129.685 1.00 87.62 553 ILE A C 1
ATOM 4567 O O . ILE A 1 553 ? 79.246 10.159 -130.700 1.00 87.62 553 ILE A O 1
ATOM 4571 N N . GLU A 1 554 ? 77.217 10.224 -129.756 1.00 87.50 554 GLU A N 1
ATOM 4572 C CA . GLU A 1 554 ? 76.505 10.313 -131.034 1.00 87.50 554 GLU A CA 1
ATOM 4573 C C . GLU A 1 554 ? 76.724 11.665 -131.736 1.00 87.50 554 GLU A C 1
ATOM 4575 O O . GLU A 1 554 ? 76.881 11.697 -132.956 1.00 87.50 554 GLU A O 1
ATOM 4580 N N . GLU A 1 555 ? 76.803 12.775 -130.994 1.00 88.50 555 GLU A N 1
ATOM 4581 C CA . GLU A 1 555 ? 77.189 14.083 -131.539 1.00 88.50 555 GLU A CA 1
ATOM 4582 C C . GLU A 1 555 ? 78.617 14.066 -132.093 1.00 88.50 555 GLU A C 1
ATOM 4584 O O . GLU A 1 555 ? 78.827 14.522 -133.217 1.00 88.50 555 GLU A O 1
ATOM 4589 N N . LYS A 1 556 ? 79.581 13.463 -131.380 1.00 89.00 556 LYS A N 1
ATOM 4590 C CA . LYS A 1 556 ? 80.952 13.270 -131.890 1.00 89.00 556 LYS A CA 1
ATOM 4591 C C . LYS A 1 556 ? 80.962 12.433 -133.171 1.00 89.00 556 LYS A C 1
ATOM 4593 O O . LYS A 1 556 ? 81.585 12.850 -134.144 1.00 89.00 556 LYS A O 1
ATOM 4598 N N . ARG A 1 557 ? 80.206 11.325 -133.233 1.00 88.62 557 ARG A N 1
ATOM 4599 C CA . ARG A 1 557 ? 80.070 10.521 -134.464 1.00 88.62 557 ARG A CA 1
ATOM 4600 C C . ARG A 1 557 ? 79.479 11.342 -135.614 1.00 88.62 557 ARG A C 1
ATOM 4602 O O . ARG A 1 557 ? 80.013 11.314 -136.716 1.00 88.62 557 ARG A O 1
ATOM 4609 N N . LYS A 1 558 ? 78.416 12.112 -135.362 1.00 87.81 558 LYS A N 1
ATOM 4610 C CA . LYS A 1 558 ? 77.799 13.017 -136.351 1.00 87.81 558 LYS A CA 1
ATOM 4611 C C . LYS A 1 558 ? 78.768 14.103 -136.828 1.00 87.81 558 LYS A C 1
ATOM 4613 O O . LYS A 1 558 ? 78.741 14.467 -138.003 1.00 87.81 558 LYS A O 1
ATOM 4618 N N . GLU A 1 559 ? 79.637 14.609 -135.955 1.00 87.38 559 GLU A N 1
ATOM 4619 C CA . GLU A 1 559 ? 80.671 15.580 -136.319 1.00 87.38 559 GLU A CA 1
ATOM 4620 C C . GLU A 1 559 ? 81.798 14.941 -137.151 1.00 87.38 559 GLU A C 1
ATOM 4622 O O . GLU A 1 559 ? 82.253 15.543 -138.123 1.00 87.38 559 GLU A O 1
ATOM 4627 N N . GLU A 1 560 ? 82.220 13.714 -136.831 1.00 86.62 560 GLU A N 1
ATOM 4628 C CA . GLU A 1 560 ? 83.172 12.946 -137.645 1.00 86.62 560 GLU A CA 1
ATOM 4629 C C . GLU A 1 560 ? 82.594 12.590 -139.020 1.00 86.62 560 GLU A C 1
ATOM 4631 O O . GLU A 1 560 ? 83.248 12.851 -140.029 1.00 86.62 560 GLU A O 1
ATOM 4636 N N . GLU A 1 561 ? 81.341 12.125 -139.090 1.00 86.75 561 GLU A N 1
ATOM 4637 C CA . GLU A 1 561 ? 80.610 11.930 -140.349 1.00 86.75 561 GLU A CA 1
ATOM 4638 C C . GLU A 1 561 ? 80.544 13.226 -141.177 1.00 86.75 561 GLU A C 1
ATOM 4640 O O . GLU A 1 561 ? 80.619 13.178 -142.407 1.00 86.75 561 GLU A O 1
ATOM 4645 N N . ARG A 1 562 ? 80.402 14.397 -140.537 1.00 85.75 562 ARG A N 1
ATOM 4646 C CA . ARG A 1 562 ? 80.410 15.694 -141.234 1.00 85.75 562 ARG A CA 1
ATOM 4647 C C . ARG A 1 562 ? 81.806 16.032 -141.759 1.00 85.75 562 ARG A C 1
ATOM 4649 O O . ARG A 1 562 ? 81.936 16.369 -142.932 1.00 85.75 562 ARG A O 1
ATOM 4656 N N . LYS A 1 563 ? 82.848 15.857 -140.940 1.00 85.94 563 LYS A N 1
ATOM 4657 C CA . LYS A 1 563 ? 84.261 16.036 -141.326 1.00 85.94 563 LYS A CA 1
ATOM 4658 C C . LYS A 1 563 ? 84.689 15.066 -142.434 1.00 85.94 563 LYS A C 1
ATOM 4660 O O . LYS A 1 563 ? 85.564 15.396 -143.228 1.00 85.94 563 LYS A O 1
ATOM 4665 N N . GLU A 1 564 ? 84.108 13.871 -142.512 1.00 86.31 564 GLU A N 1
ATOM 4666 C CA . GLU A 1 564 ? 84.353 12.923 -143.605 1.00 86.31 564 GLU A CA 1
ATOM 4667 C C . GLU A 1 564 ? 83.698 13.387 -144.916 1.00 86.31 564 GLU A C 1
ATOM 4669 O O . GLU A 1 564 ? 84.338 13.351 -145.969 1.00 86.31 564 GLU A O 1
ATOM 4674 N N . ARG A 1 565 ? 82.457 13.894 -144.858 1.00 84.19 565 ARG A N 1
ATOM 4675 C CA . ARG A 1 565 ? 81.774 14.509 -146.013 1.00 84.19 565 ARG A CA 1
ATOM 4676 C C . ARG A 1 565 ? 82.533 15.743 -146.515 1.00 84.19 565 ARG A C 1
ATOM 4678 O O . ARG A 1 565 ? 82.804 15.830 -147.707 1.00 84.19 565 ARG A O 1
ATOM 4685 N N . GLU A 1 566 ? 82.960 16.627 -145.610 1.00 83.88 566 GLU A N 1
ATOM 4686 C CA . GLU A 1 566 ? 83.794 17.800 -145.924 1.00 83.88 566 GLU A CA 1
ATOM 4687 C C . GLU A 1 566 ? 85.113 17.394 -146.614 1.00 83.88 566 GLU A C 1
ATOM 4689 O O . GLU A 1 566 ? 85.484 17.983 -147.629 1.00 83.88 566 GLU A O 1
ATOM 4694 N N . ARG A 1 567 ? 85.805 16.345 -146.134 1.00 83.38 567 ARG A N 1
ATOM 4695 C CA . ARG A 1 567 ? 87.014 15.810 -146.797 1.00 83.38 567 ARG A CA 1
ATOM 4696 C C . ARG A 1 567 ? 86.729 15.297 -148.209 1.00 83.38 567 ARG A C 1
ATOM 4698 O O . ARG A 1 567 ? 87.490 15.619 -149.117 1.00 83.38 567 ARG A O 1
ATOM 4705 N N . LYS A 1 568 ? 85.646 14.536 -148.39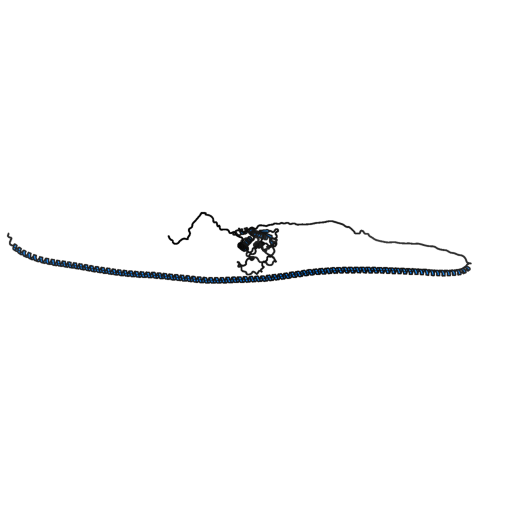8 1.00 82.75 568 LYS A N 1
ATOM 4706 C CA . LYS A 1 568 ? 85.238 14.007 -149.711 1.00 82.75 568 LYS A CA 1
ATOM 4707 C C . LYS A 1 568 ? 84.915 15.130 -150.701 1.00 82.75 568 LYS A C 1
ATOM 4709 O O . LYS A 1 568 ? 85.362 15.077 -151.840 1.00 82.75 568 LYS A O 1
ATOM 4714 N N . GLU A 1 569 ? 84.233 16.183 -150.253 1.00 83.12 569 GLU A N 1
ATOM 4715 C CA . GLU A 1 569 ? 83.930 17.364 -151.072 1.00 83.12 569 GLU A CA 1
ATOM 4716 C C . GLU A 1 569 ? 85.201 18.159 -151.448 1.00 83.12 569 GLU A C 1
ATOM 4718 O O . GLU A 1 569 ? 85.330 18.654 -152.569 1.00 83.12 569 GLU A O 1
ATOM 4723 N N . ILE A 1 570 ? 86.180 18.254 -150.539 1.00 78.94 570 ILE A N 1
ATOM 4724 C CA . ILE A 1 570 ? 87.499 18.857 -150.812 1.00 78.94 570 ILE A CA 1
ATOM 4725 C C . ILE A 1 570 ? 88.297 18.015 -151.823 1.00 78.94 570 ILE A C 1
ATOM 4727 O O . ILE A 1 570 ? 88.925 18.568 -152.728 1.00 78.94 570 ILE A O 1
ATOM 4731 N N . GLU A 1 571 ? 88.264 16.688 -151.700 1.00 80.12 571 GLU A N 1
ATOM 4732 C CA . GLU A 1 571 ? 88.917 15.764 -152.633 1.00 80.12 571 GLU A CA 1
ATOM 4733 C C . GLU A 1 571 ? 88.278 15.813 -154.031 1.00 80.12 571 GLU A C 1
ATOM 4735 O O . GLU A 1 571 ? 88.989 15.882 -155.035 1.00 80.12 571 GLU A O 1
ATOM 4740 N N . GLU A 1 572 ? 86.949 15.885 -154.116 1.00 80.38 572 GLU A N 1
ATOM 4741 C CA . GLU A 1 572 ? 86.219 16.059 -155.375 1.00 80.38 572 GLU A CA 1
ATOM 4742 C C . GLU A 1 572 ? 86.583 17.385 -156.069 1.00 80.38 572 GLU A C 1
ATOM 4744 O O . GLU A 1 572 ? 86.967 17.382 -157.242 1.00 80.38 572 GLU A O 1
ATOM 4749 N N . LYS A 1 573 ? 86.608 18.503 -155.328 1.00 79.62 573 LYS A N 1
ATOM 4750 C CA . LYS A 1 573 ? 87.056 19.819 -155.831 1.00 79.62 573 LYS A CA 1
ATOM 4751 C C . LYS A 1 573 ? 88.520 19.826 -156.276 1.00 79.62 573 LYS A C 1
ATOM 4753 O O . LYS A 1 573 ? 88.869 20.483 -157.262 1.00 79.62 573 LYS A O 1
ATOM 4758 N N . ARG A 1 574 ? 89.398 19.075 -155.599 1.00 76.81 574 ARG A N 1
ATOM 4759 C CA . ARG A 1 574 ? 90.783 18.873 -156.052 1.00 76.81 574 ARG A CA 1
ATOM 4760 C C . ARG A 1 574 ? 90.814 18.113 -157.383 1.00 76.81 574 ARG A C 1
ATOM 4762 O O . ARG A 1 574 ? 91.476 18.563 -158.317 1.00 76.81 574 ARG A O 1
ATOM 4769 N N . ASN A 1 575 ? 90.078 17.010 -157.491 1.00 76.19 575 ASN A N 1
ATOM 4770 C CA . ASN A 1 575 ? 90.014 16.191 -158.705 1.00 76.19 575 ASN A CA 1
ATOM 4771 C C . ASN A 1 575 ? 89.436 16.970 -159.905 1.00 76.19 575 ASN A C 1
ATOM 4773 O O . ASN A 1 575 ? 89.920 16.838 -161.033 1.00 76.19 575 ASN A O 1
ATOM 4777 N N . GLU A 1 576 ? 88.453 17.842 -159.672 1.00 75.06 576 GLU A N 1
ATOM 4778 C CA . GLU A 1 576 ? 87.945 18.791 -160.668 1.00 75.06 576 GLU A CA 1
ATOM 4779 C C . GLU A 1 576 ? 89.008 19.831 -161.076 1.00 75.06 576 GLU A C 1
ATOM 4781 O O . GLU A 1 576 ? 89.196 20.109 -162.264 1.00 75.06 576 GLU A O 1
ATOM 4786 N N . THR A 1 577 ? 89.767 20.363 -160.115 1.00 70.56 577 THR A N 1
ATOM 4787 C CA . THR A 1 577 ? 90.865 21.308 -160.382 1.00 70.56 577 THR A CA 1
ATOM 4788 C C . THR A 1 577 ? 91.959 20.673 -161.254 1.00 70.56 577 THR A C 1
ATOM 4790 O O . THR A 1 577 ? 92.401 21.288 -162.228 1.00 70.56 577 THR A O 1
ATOM 4793 N N . GLU A 1 578 ? 92.337 19.416 -160.990 1.00 69.69 578 GLU A N 1
ATOM 4794 C CA . GLU A 1 578 ? 93.304 18.669 -161.812 1.00 69.69 578 GLU A CA 1
ATOM 4795 C C . GLU A 1 578 ? 92.787 18.405 -163.248 1.00 69.69 578 GLU A C 1
ATOM 4797 O O . GLU A 1 578 ? 93.567 18.478 -164.208 1.00 69.69 578 GLU A O 1
ATOM 4802 N N . ARG A 1 579 ? 91.474 18.181 -163.447 1.00 63.12 579 ARG A N 1
ATOM 4803 C CA . ARG A 1 579 ? 90.858 18.131 -164.796 1.00 63.12 579 ARG A CA 1
ATOM 4804 C C . ARG A 1 579 ? 90.970 19.478 -165.514 1.00 63.12 579 ARG A C 1
ATOM 4806 O O . ARG A 1 579 ? 91.456 19.538 -166.646 1.00 63.12 579 ARG A O 1
ATOM 4813 N N . ASN A 1 580 ? 90.577 20.562 -164.845 1.00 64.81 580 ASN A N 1
ATOM 4814 C CA . ASN A 1 580 ? 90.588 21.916 -165.405 1.00 64.81 580 ASN A CA 1
ATOM 4815 C C . ASN A 1 580 ? 92.004 22.402 -165.775 1.00 64.81 580 ASN A C 1
ATOM 4817 O O . ASN A 1 580 ? 92.174 23.182 -166.718 1.00 64.81 580 ASN A O 1
ATOM 4821 N N . GLN A 1 581 ? 93.041 21.909 -165.093 1.00 61.72 581 GLN A N 1
ATOM 4822 C CA . GLN A 1 581 ? 94.433 22.195 -165.444 1.00 61.72 581 GLN A CA 1
ATOM 4823 C C . GLN A 1 581 ? 94.889 21.456 -166.721 1.00 61.72 581 GLN A C 1
ATOM 4825 O O . GLN A 1 581 ? 95.583 22.052 -167.550 1.00 61.72 581 GLN A O 1
ATOM 4830 N N . LYS A 1 582 ? 94.444 20.207 -166.940 1.00 60.41 582 LYS A N 1
ATOM 4831 C CA . LYS A 1 582 ? 94.714 19.429 -168.172 1.00 60.41 582 LYS A CA 1
ATOM 4832 C C . LYS A 1 582 ? 94.021 20.001 -169.418 1.00 60.41 582 LYS A C 1
ATOM 4834 O O . LYS A 1 582 ? 94.591 19.966 -170.504 1.00 60.41 582 LYS A O 1
ATOM 4839 N N . GLU A 1 583 ? 92.837 20.592 -169.272 1.00 60.12 583 GLU A N 1
ATOM 4840 C CA . GLU A 1 583 ? 92.133 21.312 -170.349 1.00 60.12 583 GLU A CA 1
ATOM 4841 C C . GLU A 1 583 ? 92.925 22.522 -170.891 1.00 60.12 583 GLU A C 1
ATOM 4843 O O . GLU A 1 583 ? 92.939 22.794 -172.098 1.00 60.12 583 GLU A O 1
ATOM 4848 N N . ARG A 1 584 ? 93.592 23.276 -170.004 1.00 58.59 584 ARG A N 1
ATOM 4849 C CA . ARG A 1 584 ? 94.251 24.544 -170.364 1.00 58.59 584 ARG A CA 1
ATOM 4850 C C . ARG A 1 584 ? 95.527 24.353 -171.188 1.00 58.59 584 ARG A C 1
ATOM 4852 O O . ARG A 1 584 ? 95.783 25.164 -172.081 1.00 58.59 584 ARG A O 1
ATOM 4859 N N . SER A 1 585 ? 96.294 23.287 -170.957 1.00 57.38 585 SER A N 1
ATOM 4860 C CA . SER A 1 585 ? 97.506 22.996 -171.742 1.00 57.38 585 SER A CA 1
ATOM 4861 C C . SER A 1 585 ? 97.181 22.644 -173.201 1.00 57.38 585 SER A C 1
ATOM 4863 O O . SER A 1 585 ? 97.831 23.153 -174.117 1.00 57.38 585 SER A O 1
ATOM 4865 N N . GLY A 1 586 ? 96.108 21.880 -173.447 1.00 57.59 586 GLY A N 1
ATOM 4866 C CA . GLY A 1 586 ? 95.665 21.512 -174.799 1.00 57.59 586 GLY A CA 1
ATOM 4867 C C . GLY A 1 586 ? 95.294 22.706 -175.693 1.00 57.59 586 GLY A C 1
ATOM 4868 O O . GLY A 1 586 ? 95.491 22.663 -176.911 1.00 57.59 586 GLY A O 1
ATOM 4869 N N . LYS A 1 587 ? 94.813 23.811 -175.105 1.00 57.50 587 LYS A N 1
ATOM 4870 C CA . LYS A 1 587 ? 94.425 25.030 -175.841 1.00 57.50 587 LYS A CA 1
ATOM 4871 C C . LYS A 1 587 ? 95.630 25.897 -176.259 1.00 57.50 587 LYS A C 1
ATOM 4873 O O . LYS A 1 587 ? 95.546 26.573 -177.283 1.00 57.50 587 LYS A O 1
ATOM 4878 N N . GLN A 1 588 ? 96.775 25.824 -175.567 1.00 54.31 588 GLN A N 1
ATOM 4879 C CA . GLN A 1 588 ? 97.994 26.569 -175.946 1.00 54.31 588 GLN A CA 1
ATOM 4880 C C . GLN A 1 588 ? 98.740 25.988 -177.165 1.00 54.31 588 GLN A C 1
ATOM 4882 O O . GLN A 1 588 ? 99.486 26.714 -177.825 1.00 54.31 588 GLN A O 1
ATOM 4887 N N . GLY A 1 589 ? 98.540 24.706 -177.492 1.00 57.59 589 GLY A N 1
ATOM 4888 C CA . GLY A 1 589 ? 99.177 24.072 -178.654 1.00 57.59 589 GLY A CA 1
ATOM 4889 C C . GLY A 1 589 ? 98.592 24.519 -180.001 1.00 57.59 589 GLY A C 1
ATOM 4890 O O . GLY A 1 589 ? 99.332 24.788 -180.945 1.00 57.59 589 GLY A O 1
ATOM 4891 N N . LYS A 1 590 ? 97.259 24.646 -180.096 1.00 56.50 590 LYS A N 1
ATOM 4892 C CA . LYS A 1 590 ? 96.570 24.925 -181.373 1.00 56.50 590 LYS A CA 1
ATOM 4893 C C . LYS A 1 590 ? 96.729 26.371 -181.862 1.00 56.50 590 LYS A C 1
ATOM 4895 O O . LYS A 1 590 ? 96.813 26.598 -183.067 1.00 56.50 590 LYS A O 1
ATOM 4900 N N . THR A 1 591 ? 96.817 27.351 -180.961 1.00 59.25 591 THR A N 1
ATOM 4901 C CA . THR A 1 591 ? 96.929 28.775 -181.334 1.00 59.25 591 THR A CA 1
ATOM 4902 C C . THR A 1 591 ? 98.272 29.115 -181.986 1.00 59.25 591 THR A C 1
ATOM 4904 O O . THR A 1 591 ? 98.299 29.812 -182.999 1.00 59.25 591 THR A O 1
ATOM 4907 N N . LYS A 1 592 ? 99.384 28.557 -181.482 1.00 58.75 592 LYS A N 1
ATOM 4908 C CA . LYS A 1 592 ? 100.735 28.777 -182.039 1.00 58.75 592 LYS A CA 1
ATOM 4909 C C . LYS A 1 592 ? 100.956 28.141 -183.421 1.00 58.75 592 LYS A C 1
ATOM 4911 O O . LYS A 1 592 ? 101.860 28.559 -184.139 1.00 58.75 592 LYS A O 1
ATOM 4916 N N . PHE A 1 593 ? 100.137 27.161 -183.810 1.00 58.53 593 PHE A N 1
ATOM 4917 C CA . PHE A 1 593 ? 100.177 26.552 -185.144 1.00 58.53 593 PHE A CA 1
ATOM 4918 C C . PHE A 1 593 ? 99.491 27.440 -186.197 1.00 58.53 593 PHE A C 1
ATOM 4920 O O . PHE A 1 593 ? 100.070 27.733 -187.243 1.00 58.53 593 PHE A O 1
ATOM 4927 N N . LEU A 1 594 ? 98.285 27.933 -185.892 1.00 59.12 594 LEU A N 1
ATOM 4928 C CA . LEU A 1 594 ? 97.467 28.731 -186.816 1.00 59.12 594 LEU A CA 1
ATOM 4929 C C . LEU A 1 594 ? 98.103 30.080 -187.187 1.00 59.12 594 LEU A C 1
ATOM 4931 O O . LEU A 1 594 ? 97.999 30.518 -188.332 1.00 59.12 594 LEU A O 1
ATOM 4935 N N . ASP A 1 595 ? 98.800 30.731 -186.254 1.00 59.12 595 ASP A N 1
ATOM 4936 C CA . ASP A 1 595 ? 99.421 32.036 -186.521 1.00 59.12 595 ASP A CA 1
ATOM 4937 C C . ASP A 1 595 ? 100.652 31.932 -187.447 1.00 59.12 595 ASP A C 1
ATOM 4939 O O . ASP A 1 595 ? 100.948 32.833 -188.235 1.00 59.12 595 ASP A O 1
ATOM 4943 N N . ARG A 1 596 ? 101.319 30.768 -187.446 1.00 58.19 596 ARG A N 1
ATOM 4944 C CA . ARG A 1 596 ? 102.424 30.459 -188.368 1.00 58.19 596 ARG A CA 1
ATOM 4945 C C . ARG A 1 596 ? 101.927 30.260 -189.806 1.00 58.19 596 ARG A C 1
ATOM 4947 O O . ARG A 1 596 ? 102.628 30.640 -190.739 1.00 58.19 596 ARG A O 1
ATOM 4954 N N . ILE A 1 597 ? 100.700 29.756 -189.983 1.00 60.53 597 ILE A N 1
ATOM 4955 C CA . ILE A 1 597 ? 100.034 29.643 -191.294 1.00 60.53 597 ILE A CA 1
ATOM 4956 C C . ILE A 1 597 ? 99.680 31.029 -191.849 1.00 60.53 597 ILE A C 1
ATOM 4958 O O . ILE A 1 597 ? 99.936 31.290 -193.024 1.00 60.53 597 ILE A O 1
ATOM 4962 N N . LYS A 1 598 ? 99.167 31.956 -191.023 1.00 58.59 598 LYS A N 1
ATOM 4963 C CA . LYS A 1 598 ? 98.807 33.317 -191.475 1.00 58.59 598 LYS A CA 1
ATOM 4964 C C . LYS A 1 598 ? 99.974 34.061 -192.134 1.00 58.59 598 LYS A C 1
ATOM 4966 O O . LYS A 1 598 ? 99.772 34.708 -193.159 1.00 58.59 598 LYS A O 1
ATOM 4971 N N . LYS A 1 599 ? 101.198 33.922 -191.606 1.00 58.59 599 LYS A N 1
ATOM 4972 C CA . LYS A 1 599 ? 102.403 34.528 -192.205 1.00 58.59 599 LYS A CA 1
ATOM 4973 C C . LYS A 1 599 ? 102.810 33.913 -193.551 1.00 58.59 599 LYS A C 1
ATOM 4975 O O . LYS A 1 599 ? 103.432 34.606 -194.344 1.00 58.59 599 LYS A O 1
ATOM 4980 N N . VAL A 1 600 ? 102.434 32.664 -193.840 1.00 59.06 600 VAL A N 1
ATOM 4981 C CA . VAL A 1 600 ? 102.653 32.036 -195.159 1.00 59.06 600 VAL A CA 1
ATOM 4982 C C . VAL A 1 600 ? 101.546 32.431 -196.142 1.00 59.06 600 VAL A C 1
ATOM 4984 O O . VAL A 1 600 ? 101.835 32.803 -197.276 1.00 59.06 600 VAL A O 1
ATOM 4987 N N . VAL A 1 601 ? 100.284 32.441 -195.698 1.00 59.81 601 VAL A N 1
ATOM 4988 C CA . VAL A 1 601 ? 99.139 32.876 -196.521 1.00 59.81 601 VAL A CA 1
ATOM 4989 C C . VAL A 1 601 ? 99.296 34.333 -196.970 1.00 59.81 601 VAL A C 1
ATOM 4991 O O . VAL A 1 601 ? 99.026 34.632 -198.128 1.00 59.81 601 VAL A O 1
ATOM 4994 N N . GLY A 1 602 ? 99.816 35.219 -196.111 1.00 57.25 602 GLY A N 1
ATOM 4995 C CA . GLY A 1 602 ? 100.115 36.609 -196.477 1.00 57.25 602 GLY A CA 1
ATOM 4996 C C . GLY A 1 602 ? 101.170 36.774 -197.583 1.00 57.25 602 GLY A C 1
ATOM 4997 O O . GLY A 1 602 ? 101.135 37.769 -198.297 1.00 57.25 602 GLY A O 1
ATOM 4998 N N . VAL A 1 603 ? 102.069 35.799 -197.771 1.00 57.91 603 VAL A N 1
ATOM 4999 C CA . VAL A 1 603 ? 103.059 35.800 -198.867 1.00 57.91 603 VAL A CA 1
ATOM 5000 C C . VAL A 1 603 ? 102.472 35.190 -200.145 1.00 57.91 603 VAL A C 1
ATOM 5002 O O . VAL A 1 603 ? 102.721 35.690 -201.236 1.00 57.91 603 VAL A O 1
ATOM 5005 N N . ILE A 1 604 ? 101.621 34.165 -200.029 1.00 56.62 604 ILE A N 1
ATOM 5006 C CA . ILE A 1 604 ? 100.883 33.594 -201.173 1.00 56.62 604 ILE A CA 1
ATOM 5007 C C . ILE A 1 604 ? 99.843 34.596 -201.722 1.00 56.62 604 ILE A C 1
ATOM 5009 O O . ILE A 1 604 ? 99.563 34.612 -202.919 1.00 56.62 604 ILE A O 1
ATOM 5013 N N . ALA A 1 605 ? 99.329 35.494 -200.876 1.00 52.25 605 ALA A N 1
ATOM 5014 C CA . ALA A 1 605 ? 98.439 36.590 -201.263 1.00 52.25 605 ALA A CA 1
ATOM 5015 C C . ALA A 1 605 ? 99.100 37.686 -202.132 1.00 52.25 605 ALA A C 1
ATOM 5017 O O . ALA A 1 605 ? 98.402 38.585 -202.593 1.00 52.25 605 ALA A O 1
ATOM 5018 N N . ALA A 1 606 ? 100.406 37.615 -202.415 1.00 53.91 606 ALA A N 1
ATOM 5019 C CA . ALA A 1 606 ? 101.108 38.595 -203.251 1.00 53.91 606 ALA A CA 1
ATOM 5020 C C . ALA A 1 606 ? 100.776 38.522 -204.762 1.00 53.91 606 ALA A C 1
ATOM 5022 O O . ALA A 1 606 ? 101.257 39.354 -205.526 1.00 53.91 606 ALA A O 1
ATOM 5023 N N . LEU A 1 607 ? 100.019 37.512 -205.217 1.00 55.88 607 LEU A N 1
ATOM 5024 C CA . LEU A 1 607 ? 100.025 37.063 -206.622 1.00 55.88 607 LEU A CA 1
ATOM 5025 C C . LEU A 1 607 ? 98.636 36.953 -207.287 1.00 55.88 607 LEU A C 1
ATOM 5027 O O . LEU A 1 607 ? 98.463 36.150 -208.205 1.00 55.88 607 LEU A O 1
ATOM 5031 N N . LYS A 1 608 ? 97.628 37.719 -206.839 1.00 52.44 608 LYS A N 1
ATOM 5032 C CA . LYS A 1 608 ? 96.268 37.668 -207.434 1.00 52.44 608 LYS A CA 1
ATOM 5033 C C . LYS A 1 608 ? 95.557 39.002 -207.696 1.00 52.44 608 LYS A C 1
ATOM 5035 O O . LYS A 1 608 ? 94.470 38.987 -208.267 1.00 52.44 608 LYS A O 1
ATOM 5040 N N . ASN A 1 609 ? 96.186 40.115 -207.330 1.00 53.03 609 ASN A N 1
ATOM 5041 C CA . ASN A 1 609 ? 95.818 41.476 -207.720 1.00 53.03 609 ASN A CA 1
ATOM 5042 C C . ASN A 1 609 ? 97.133 42.161 -208.154 1.00 53.03 609 ASN A C 1
ATOM 5044 O O . ASN A 1 609 ? 98.071 42.196 -207.362 1.00 53.03 609 ASN A O 1
ATOM 5048 N N . LYS A 1 610 ? 97.346 42.666 -209.376 1.00 50.47 610 LYS A N 1
ATOM 5049 C CA . LYS A 1 610 ? 96.455 42.843 -210.541 1.00 50.47 610 LYS A CA 1
ATOM 5050 C C . LYS A 1 610 ? 95.591 41.614 -210.890 1.00 50.47 610 LYS A C 1
ATOM 5052 O O . LYS A 1 610 ? 96.079 40.492 -210.799 1.00 50.47 610 LYS A O 1
ATOM 5057 N N . PHE A 1 611 ? 94.345 41.779 -211.337 1.00 42.81 611 PHE A N 1
ATOM 5058 C CA . PHE A 1 611 ? 93.631 43.057 -211.530 1.00 42.81 611 PHE A CA 1
ATOM 5059 C C . PHE A 1 611 ? 93.325 43.773 -210.209 1.00 42.81 611 PHE A C 1
ATOM 5061 O O . PHE A 1 611 ? 92.989 43.076 -209.228 1.00 42.81 611 PHE A O 1
#

Radius of gyration: 101.51 Å; Cα contacts (8 Å, |Δi|>4): 270; chains: 1; bounding box: 194×78×396 Å

Sequence (611 aa):
MLLNNPFVLLFLGFTLGSANGKSIGLTEEIPELNLDSLQGAKELGQQLKNAIVNSSLLWPDGVLLYSIGDGFSAQETEAIYDVFAMYEAKSCITFVKRTTEDFYVSIQKTGGGCYSYTGRQHSQPQIVSLDAKCFDCTDAGCKTDVLIHKFMHALGITHEKSEAHRDDHTSANHTDIQPESEVQNGTHAVALHPHISTTNATDEVSVGEDDGFSKLHLMKLNALYGCHEAMVKGFPEVSLDGLPALIVLGSVGQGIDTHRKGHKIIPGGIRTEEEAKNPNRKHEEKDAEKEIKEESKQEEKKKDVDNKTTEEREKEERQKEVDRKKREEAEKEEQRKEVERKKKEESEQEKKRKEAEKKEKEEKEKQEKRKQVLLKKQAEREKKEKRKETERKRKEEREKEKKRKEAEEKEKVKRAKEEKQRKAEIKKRTEREKKEKRREAERKKKEEREKEKKRIQTEKREKEKREQDEKRKEAERKRKEAREIEEKRKEAERKEKEAREKEEKRKEAERKANEDREREEKRKEAERKEKERREIEEKRKEAERKEKEAREIEEKRKEEERKERERKEIEEKRNETERNQKERSGKQGKTKFLDRIKKVVGVIAALKNKF

InterPro domains:
  IPR001506 Peptidase M12A [PF01400] (55-184)
  IPR001506 Peptidase M12A [PR00480] (80-98)
  IPR001506 Peptidase M12A [PR00480] (141-159)
  IPR001506 Peptidase M12A [PR00480] (160-177)
  IPR001506 Peptidase M12A [PR00480] (213-226)
  IPR001506 Peptidase M12A [PS51864] (50-228)
  IPR006026 Peptidase, metallopeptidase [SM00235] (55-198)
  IPR024079 Metallopeptidase, catalytic domain superfamily [G3DSA:3.40.390.10] (28-230)

Nearest PDB structures (foldseek):
  3edg-assembly1_A  TM=9.518E-01  e=8.380E-10  Homo sapiens
  6bsl-assembly2_B  TM=9.256E-01  e=1.589E-09  Homo sapiens
  3vtg-assembly1_A  TM=8.194E-01  e=1.083E-08  Oryzias latipes
  3lqb-assembly1_A  TM=5.950E-01  e=7.377E-09  Danio rerio

Solvent-accessible surface area (backbone atoms only — not comparable to full-atom values): 38060 Å² total; per-residue (Å²): 131,85,89,84,86,91,90,86,89,80,91,87,89,81,87,86,79,84,90,84,92,76,81,92,80,91,86,79,87,85,78,83,84,67,86,82,54,78,57,63,64,49,53,54,56,60,63,42,64,48,45,63,84,52,68,88,30,40,46,68,91,35,47,44,32,31,44,80,53,80,89,65,52,73,65,60,49,47,44,53,50,53,46,46,51,56,40,43,77,61,33,59,42,42,80,43,74,59,88,81,63,71,68,30,38,37,36,34,60,75,85,80,48,75,43,48,49,73,15,42,61,99,48,70,64,35,59,32,30,56,20,80,89,44,51,59,69,53,100,91,50,55,55,48,51,59,50,48,52,38,49,41,15,39,62,19,38,54,60,90,83,71,71,84,69,78,87,76,92,80,94,74,88,88,73,94,77,83,88,81,82,90,77,77,93,68,101,67,96,73,93,77,84,96,87,77,87,84,63,89,78,82,66,84,72,72,77,42,84,97,70,71,51,47,67,69,59,52,50,41,50,23,64,74,68,65,17,59,70,38,47,43,76,74,40,88,86,62,86,80,92,83,79,86,89,84,83,91,87,88,88,88,85,80,89,87,90,86,89,86,91,86,92,88,85,91,92,87,91,83,91,89,86,90,88,85,90,86,83,89,83,92,82,91,83,91,90,89,88,93,91,87,94,91,91,96,94,93,96,96,92,95,96,96,93,94,94,92,87,72,91,57,53,82,61,48,56,69,50,53,60,56,56,50,55,54,49,58,53,51,54,57,50,51,56,52,53,52,56,53,50,49,56,53,54,51,54,50,51,52,52,55,48,56,54,49,55,49,53,53,50,54,51,49,53,52,48,52,54,52,50,54,55,49,54,51,54,49,56,52,49,50,54,50,49,56,49,53,51,54,50,49,52,55,50,52,49,52,50,54,50,50,54,48,52,54,49,53,50,53,47,52,56,48,52,54,50,53,52,53,49,51,56,53,48,54,52,55,49,54,54,47,56,50,54,48,55,49,53,52,52,51,51,50,59,45,54,50,50,53,52,49,53,53,49,54,54,48,55,50,52,51,50,53,49,52,54,49,55,48,54,50,51,51,52,49,50,54,55,50,53,51,46,55,52,52,52,55,48,53,51,50,54,50,54,50,50,54,48,50,55,52,50,50,53,49,52,52,52,50,50,50,57,48,55,52,48,53,51,50,50,53,48,54,51,48,54,50,55,49,52,51,50,50,55,51,49,50,53,48,54,51,49,54,49,53,50,53,51,50,50,55,52,51,51,49,51,54,50,50,56,47,54,50,50,54,49,51,54,53,50,51,54,47,56,51,48,58,51,57,55,58,57,55,59,64,58,62,59,59,57,67,53,56,59,59,49,52,65,50,51,63,59,67,64,68,76,68,62,78,119